Protein AF-A0A6C0KSW3-F1 (afdb_monomer_lite)

Organism: NCBI:txid1070528

Secondary structure (DSSP, 8-state):
-HHHHHHHHHHHHHHHHHHHHHHHHHTT-SSEEEEEEEEE-TTS-EEEEEEEESS-SHHHHHHHHHH-SS-EEEEEEE-TTHHHHHHHHHH-HHHHTTB---STT-TT-S-EEEESSS--HHHHHHHHHHHGGGGSPPHHHHHHHHHHHHHHHHHHHHHHH----TTHHHHHHHHHHHHHHHHHHHHHHHHHHHHHHHHHHHHHHHHSPP-B-TTSPBPTT---EEEEE-TTT--EEEEES-HHHHHHH-TT--HHHHHHHHHHT--BTTBEEEEE-TTS-TTS----PPPPPPPP---S-EEEE-TTSS-EEEEESSHHHHHHHTT-SSTTTTHHHHHHT--BTTBEEEEGGGS-HHHHHHHHHHH-S---EEEEEEEE-TTS-EEEEESSHHHHHHHHT--HHHHHHHHHHT--BTTBEEEEEEEE-BS--

Structure (mmCIF, N/CA/C/O backbone):
data_AF-A0A6C0KSW3-F1
#
_entry.id   AF-A0A6C0KSW3-F1
#
loop_
_atom_site.group_PDB
_atom_site.id
_atom_site.type_symbol
_atom_site.label_atom_id
_atom_site.label_alt_id
_atom_site.label_comp_id
_atom_site.label_asym_id
_atom_site.label_entity_id
_atom_site.label_seq_id
_atom_site.pdbx_PDB_ins_code
_atom_site.Cartn_x
_atom_site.Cartn_y
_atom_site.Cartn_z
_atom_site.occupancy
_atom_site.B_iso_or_equiv
_atom_site.auth_seq_id
_atom_site.auth_comp_id
_atom_site.auth_asym_id
_atom_site.auth_atom_id
_atom_site.pdbx_PDB_model_num
ATOM 1 N N . GLN A 1 1 ? 34.742 26.439 -57.287 1.00 53.09 1 GLN A N 1
ATOM 2 C CA . GLN A 1 1 ? 34.745 25.377 -58.324 1.00 53.09 1 GLN A CA 1
ATOM 3 C C . GLN A 1 1 ? 35.988 24.485 -58.239 1.00 53.09 1 GLN A C 1
ATOM 5 O O . GLN A 1 1 ? 35.821 23.334 -57.876 1.00 53.09 1 GLN A O 1
ATOM 10 N N . LEU A 1 2 ? 37.217 24.965 -58.497 1.00 57.56 2 LEU A N 1
ATOM 11 C CA . LEU A 1 2 ? 38.448 24.149 -58.349 1.00 57.56 2 LEU A CA 1
ATOM 12 C C . LEU A 1 2 ? 38.753 23.744 -56.888 1.00 57.56 2 LEU A C 1
ATOM 14 O O . LEU A 1 2 ? 39.191 22.623 -56.642 1.00 57.56 2 LEU A O 1
ATOM 18 N N . GLU A 1 3 ? 38.474 24.631 -55.929 1.00 61.38 3 GLU A N 1
ATOM 19 C CA . GLU A 1 3 ? 38.586 24.368 -54.482 1.00 61.38 3 GLU A CA 1
ATOM 20 C C . GLU A 1 3 ? 37.579 23.299 -54.014 1.00 61.38 3 GLU A C 1
ATOM 22 O O . GLU A 1 3 ? 37.943 22.349 -53.330 1.00 61.38 3 GLU A O 1
ATOM 27 N N . ASP A 1 4 ? 36.320 23.405 -54.455 1.00 63.62 4 ASP A N 1
ATOM 28 C CA . ASP A 1 4 ? 35.240 22.478 -54.083 1.00 63.62 4 ASP A CA 1
ATOM 29 C C . ASP A 1 4 ? 35.463 21.069 -54.643 1.00 63.62 4 ASP A C 1
ATOM 31 O O . ASP A 1 4 ? 35.127 20.078 -53.998 1.00 63.62 4 ASP A O 1
ATOM 35 N N . VAL A 1 5 ? 36.052 20.973 -55.840 1.00 69.94 5 VAL A N 1
ATOM 36 C CA . VAL A 1 5 ? 36.434 19.693 -56.453 1.00 69.94 5 VAL A CA 1
ATOM 37 C C . VAL A 1 5 ? 37.593 19.058 -55.681 1.00 69.94 5 VAL A C 1
ATOM 39 O O . VAL A 1 5 ? 37.509 17.882 -55.335 1.00 69.94 5 VAL A O 1
ATOM 42 N N . LYS A 1 6 ? 38.624 19.833 -55.314 1.00 69.06 6 LYS A N 1
ATOM 43 C CA . LYS A 1 6 ? 39.736 19.340 -54.481 1.00 69.06 6 LYS A CA 1
ATOM 44 C C . LYS A 1 6 ? 39.281 18.888 -53.091 1.00 69.06 6 LYS A C 1
ATOM 46 O O . LYS A 1 6 ? 39.762 17.868 -52.603 1.00 69.06 6 LYS A O 1
ATOM 51 N N . ASN A 1 7 ? 38.348 19.611 -52.471 1.00 71.94 7 ASN A N 1
ATOM 52 C CA . ASN A 1 7 ? 37.804 19.252 -51.161 1.00 71.94 7 ASN A CA 1
ATOM 53 C C . ASN A 1 7 ? 37.002 17.942 -51.222 1.00 71.94 7 ASN A C 1
ATOM 55 O O . ASN A 1 7 ? 37.226 17.061 -50.393 1.00 71.94 7 ASN A O 1
ATOM 59 N N . LYS A 1 8 ? 36.163 17.756 -52.251 1.00 74.44 8 LYS A N 1
ATOM 60 C CA . LYS A 1 8 ? 35.438 16.492 -52.474 1.00 74.44 8 LYS A CA 1
ATOM 61 C C . LYS A 1 8 ? 36.376 15.310 -52.734 1.00 74.44 8 LYS A C 1
ATOM 63 O O . LYS A 1 8 ? 36.203 14.249 -52.141 1.00 74.44 8 LYS A O 1
ATOM 68 N N . GLU A 1 9 ? 37.405 15.491 -53.562 1.00 75.94 9 GLU A N 1
ATOM 69 C CA . GLU A 1 9 ? 38.405 14.445 -53.819 1.00 75.94 9 GLU A CA 1
ATOM 70 C C . GLU A 1 9 ? 39.190 14.053 -52.556 1.00 75.94 9 GLU A C 1
ATOM 72 O O . GLU A 1 9 ? 39.560 12.887 -52.379 1.00 75.94 9 GLU A O 1
ATOM 77 N N . MET A 1 10 ? 39.466 15.014 -51.671 1.00 79.88 10 MET A N 1
ATOM 78 C CA . MET A 1 10 ? 40.147 14.757 -50.403 1.00 79.88 10 MET A CA 1
ATOM 79 C C . MET A 1 10 ? 39.252 13.986 -49.423 1.00 79.88 10 MET A C 1
ATOM 81 O O . MET A 1 10 ? 39.715 13.021 -48.809 1.00 79.88 10 MET A O 1
ATOM 85 N N . GLU A 1 11 ? 37.974 14.355 -49.311 1.00 77.62 11 GLU A N 1
ATOM 86 C CA . GLU A 1 11 ? 36.990 13.649 -48.479 1.00 77.62 11 GLU A CA 1
ATOM 87 C C . GLU A 1 11 ? 36.783 12.199 -48.934 1.00 77.62 11 GLU A C 1
ATOM 89 O O . GLU A 1 11 ? 36.824 11.281 -48.112 1.00 77.62 11 GLU A O 1
ATOM 94 N N . GLU A 1 12 ? 36.656 11.955 -50.240 1.00 79.75 12 GLU A N 1
ATOM 95 C CA . GLU A 1 12 ? 36.532 10.596 -50.777 1.00 79.75 12 GLU A CA 1
ATOM 96 C C . GLU A 1 12 ? 37.762 9.728 -50.471 1.00 79.75 12 GLU A C 1
ATOM 98 O O . GLU A 1 12 ? 37.632 8.538 -50.158 1.00 79.75 12 GLU A O 1
ATOM 103 N N . LYS A 1 13 ? 38.968 10.310 -50.526 1.00 82.00 13 LYS A N 1
ATOM 104 C CA . LYS A 1 13 ? 40.208 9.609 -50.153 1.00 82.00 13 LYS A CA 1
ATOM 105 C C . LYS A 1 13 ? 40.226 9.240 -48.671 1.00 82.00 13 LYS A C 1
ATOM 107 O O . LYS A 1 13 ? 40.587 8.110 -48.343 1.00 82.00 13 LYS A O 1
ATOM 112 N N . LEU A 1 14 ? 39.814 10.152 -47.792 1.00 84.00 14 LEU A N 1
ATOM 113 C CA . LEU A 1 14 ? 39.717 9.919 -46.346 1.00 84.00 14 LEU A CA 1
ATOM 114 C C . LEU A 1 14 ? 38.721 8.803 -46.008 1.00 84.00 14 LEU A C 1
ATOM 116 O O . LEU A 1 14 ? 39.029 7.919 -45.206 1.00 84.00 14 LEU A O 1
ATOM 120 N N . ILE A 1 15 ? 37.559 8.794 -46.663 1.00 85.50 15 ILE A N 1
ATOM 121 C CA . ILE A 1 15 ? 36.528 7.764 -46.478 1.00 85.50 15 ILE A CA 1
ATOM 122 C C . ILE A 1 15 ? 37.061 6.381 -46.877 1.00 85.50 15 ILE A C 1
ATOM 124 O O . ILE A 1 15 ? 36.959 5.430 -46.099 1.00 85.50 15 ILE A O 1
ATOM 128 N N . LYS A 1 16 ? 37.704 6.273 -48.048 1.00 84.25 16 LYS A N 1
ATOM 129 C CA . LYS A 1 16 ? 38.298 5.011 -48.526 1.00 84.25 16 LYS A CA 1
ATOM 130 C C . LYS A 1 16 ? 39.439 4.522 -47.634 1.00 84.25 16 LYS A C 1
ATOM 132 O O . LYS A 1 16 ? 39.581 3.320 -47.413 1.00 84.25 16 LYS A O 1
ATOM 137 N N . GLN A 1 17 ? 40.257 5.432 -47.104 1.00 87.38 17 GLN A N 1
ATOM 138 C CA . GLN A 1 17 ? 41.312 5.074 -46.152 1.00 87.38 17 GLN A CA 1
ATOM 139 C C . GLN A 1 17 ? 40.732 4.521 -44.848 1.00 87.38 17 GLN A C 1
ATOM 141 O O . GLN A 1 17 ? 41.196 3.487 -44.370 1.00 87.38 17 GLN A O 1
ATOM 146 N N . ARG A 1 18 ? 39.693 5.162 -44.303 1.00 89.06 18 ARG A N 1
ATOM 147 C CA . ARG A 1 18 ? 39.017 4.705 -43.083 1.00 89.06 18 ARG A CA 1
ATOM 148 C C . ARG A 1 18 ? 38.391 3.322 -43.254 1.00 89.06 18 ARG A C 1
ATOM 150 O O . ARG A 1 18 ? 38.572 2.469 -42.391 1.00 89.06 18 ARG A O 1
ATOM 157 N N . GLU A 1 19 ? 37.714 3.076 -44.372 1.00 91.19 19 GLU A N 1
ATOM 158 C CA . GLU A 1 19 ? 37.168 1.752 -44.687 1.00 91.19 19 GLU A CA 1
ATOM 159 C C . GLU A 1 19 ? 38.268 0.681 -44.745 1.00 91.19 19 GLU A C 1
ATOM 161 O O . GLU A 1 19 ? 38.119 -0.392 -44.160 1.00 91.19 19 GLU A O 1
ATOM 166 N N . LYS A 1 20 ? 39.404 0.977 -45.391 1.00 91.25 20 LYS A N 1
ATOM 167 C CA . LYS A 1 20 ? 40.536 0.043 -45.472 1.00 91.25 20 LYS A CA 1
ATOM 168 C C . LYS A 1 20 ? 41.085 -0.318 -44.089 1.00 91.25 20 LYS A C 1
ATOM 170 O O . LYS A 1 20 ? 41.403 -1.483 -43.854 1.00 91.25 20 LYS A O 1
ATOM 175 N N . ILE A 1 21 ? 41.169 0.659 -43.184 1.00 92.19 21 ILE A N 1
ATOM 176 C CA . ILE A 1 21 ? 41.587 0.434 -41.794 1.00 92.19 21 ILE A CA 1
ATOM 177 C C . ILE A 1 21 ? 40.594 -0.500 -41.098 1.00 92.19 21 ILE A C 1
ATOM 179 O O . ILE A 1 21 ? 41.010 -1.537 -40.587 1.00 92.19 21 ILE A O 1
ATOM 183 N N . LEU A 1 22 ? 39.291 -0.209 -41.171 1.00 93.62 22 LEU A N 1
ATOM 184 C CA . LEU A 1 22 ? 38.250 -1.037 -40.551 1.00 93.62 22 LEU A CA 1
ATOM 185 C C . LEU A 1 22 ? 38.255 -2.477 -41.081 1.00 93.62 22 LEU A C 1
ATOM 187 O O . LEU A 1 22 ? 38.151 -3.426 -40.308 1.00 93.62 22 LEU A O 1
ATOM 191 N N . LEU A 1 23 ? 38.415 -2.659 -42.392 1.00 93.31 23 LEU A N 1
ATOM 192 C CA . LEU A 1 23 ? 38.517 -3.990 -42.986 1.00 93.31 23 LEU A CA 1
ATOM 193 C C . LEU A 1 23 ? 39.765 -4.734 -42.511 1.00 93.31 23 LEU A C 1
ATOM 195 O O . LEU A 1 23 ? 39.685 -5.939 -42.312 1.00 93.31 23 LEU A O 1
ATOM 199 N N . SER A 1 24 ? 40.893 -4.046 -42.315 1.00 92.06 24 SER A N 1
ATOM 200 C CA . SER A 1 24 ? 42.126 -4.675 -41.828 1.00 92.06 24 SER A CA 1
ATOM 201 C C . SER A 1 24 ? 42.063 -5.041 -40.344 1.00 92.06 24 SER A C 1
ATOM 203 O O . SER A 1 24 ? 42.467 -6.137 -39.969 1.00 92.06 24 SER A O 1
ATOM 205 N N . GLU A 1 25 ? 41.511 -4.157 -39.514 1.00 94.31 25 GLU A N 1
ATOM 206 C CA . GLU A 1 25 ? 41.452 -4.309 -38.059 1.00 94.31 25 GLU A CA 1
ATOM 207 C C . GLU A 1 25 ? 40.395 -5.341 -37.650 1.00 94.31 25 GLU A C 1
ATOM 209 O O . GLU A 1 25 ? 40.631 -6.171 -36.775 1.00 94.31 25 GLU A O 1
ATOM 214 N N . TYR A 1 26 ? 39.244 -5.346 -38.332 1.00 95.56 26 TYR A N 1
ATOM 215 C CA . TYR A 1 26 ? 38.092 -6.165 -37.955 1.00 95.56 26 TYR A CA 1
ATOM 216 C C . TYR A 1 26 ? 37.858 -7.383 -38.861 1.00 95.56 26 TYR A C 1
ATOM 218 O O . TYR A 1 26 ? 36.849 -8.075 -38.690 1.00 95.56 26 TYR A O 1
ATOM 226 N N . ALA A 1 27 ? 38.760 -7.683 -39.812 1.00 92.31 27 ALA A N 1
ATOM 227 C CA . ALA A 1 27 ? 38.614 -8.792 -40.771 1.00 92.31 27 ALA A CA 1
ATOM 228 C C . ALA A 1 27 ? 38.222 -10.112 -40.096 1.00 92.31 27 ALA A C 1
ATOM 230 O O . ALA A 1 27 ? 37.289 -10.777 -40.547 1.00 92.31 27 ALA A O 1
ATOM 231 N N . GLN A 1 28 ? 38.935 -10.450 -39.017 1.00 93.38 28 GLN A N 1
ATOM 232 C CA . GLN A 1 28 ? 38.800 -11.689 -38.247 1.00 93.38 28 GLN A CA 1
ATOM 233 C C . GLN A 1 28 ? 38.693 -11.419 -36.737 1.00 93.38 28 GLN A C 1
ATOM 235 O O . GLN A 1 28 ? 39.057 -12.261 -35.923 1.00 93.38 28 GLN A O 1
ATOM 240 N N . ALA A 1 29 ? 38.181 -10.249 -36.342 1.00 89.88 29 ALA A N 1
ATOM 241 C CA . ALA A 1 29 ? 38.100 -9.830 -34.936 1.00 89.88 29 ALA A CA 1
ATOM 242 C C . ALA A 1 29 ? 37.063 -10.604 -34.089 1.00 89.88 29 ALA A C 1
ATOM 244 O O . ALA A 1 29 ? 36.780 -10.222 -32.958 1.00 89.88 29 ALA A O 1
ATOM 245 N N . GLY A 1 30 ? 36.484 -11.684 -34.621 1.00 92.12 30 GLY A N 1
ATOM 246 C CA . GLY A 1 30 ? 35.475 -12.479 -33.929 1.00 92.12 30 GLY A CA 1
ATOM 247 C C . GLY A 1 30 ? 34.106 -11.799 -33.898 1.00 92.12 30 GLY A C 1
ATOM 248 O O . GLY A 1 30 ? 33.591 -11.377 -34.937 1.00 92.12 30 GLY A O 1
ATOM 249 N N . SER A 1 31 ? 33.491 -11.759 -32.717 1.00 95.50 31 SER A N 1
ATOM 250 C CA . SER A 1 31 ? 32.116 -11.295 -32.534 1.00 95.50 31 SER A CA 1
ATOM 251 C C . SER A 1 31 ? 32.027 -9.765 -32.576 1.00 95.50 31 SER A C 1
ATOM 253 O O . SER A 1 31 ? 32.699 -9.064 -31.818 1.00 95.50 31 SER A O 1
ATOM 255 N N . LEU A 1 32 ? 31.235 -9.233 -33.509 1.00 97.50 32 LEU A N 1
ATOM 256 C CA . LEU A 1 32 ? 31.071 -7.797 -33.719 1.00 97.50 32 LEU A CA 1
ATOM 257 C C . LEU A 1 32 ? 29.712 -7.436 -34.324 1.00 97.50 32 LEU A C 1
ATOM 259 O O . LEU A 1 32 ? 29.062 -8.249 -34.984 1.00 97.50 32 LEU A O 1
ATOM 263 N N . VAL A 1 33 ? 29.333 -6.172 -34.158 1.00 97.69 33 VAL A N 1
ATOM 264 C CA . VAL A 1 33 ? 28.281 -5.493 -34.924 1.00 97.69 33 VAL A CA 1
ATOM 265 C C . VAL A 1 33 ? 28.925 -4.469 -35.854 1.00 97.69 33 VAL A C 1
ATOM 267 O O . VAL A 1 33 ? 29.906 -3.818 -35.498 1.00 97.69 33 VAL A O 1
ATOM 270 N N . TYR A 1 34 ? 28.390 -4.318 -37.060 1.00 97.38 34 TYR A N 1
ATOM 271 C CA . TYR A 1 34 ? 28.880 -3.399 -38.079 1.00 97.38 34 TYR A CA 1
ATOM 272 C C . TYR A 1 34 ? 27.758 -2.539 -38.652 1.00 97.38 34 TYR A C 1
ATOM 274 O O . TYR A 1 34 ? 26.585 -2.916 -38.643 1.00 97.38 34 TYR A O 1
ATOM 282 N N . ILE A 1 35 ? 28.148 -1.387 -39.192 1.00 97.50 35 ILE A N 1
ATOM 283 C CA . ILE A 1 35 ? 27.272 -0.492 -39.941 1.00 97.50 35 ILE A CA 1
ATOM 284 C C . ILE A 1 35 ? 27.868 -0.298 -41.329 1.00 97.50 35 ILE A C 1
ATOM 286 O O . ILE A 1 35 ? 29.000 0.178 -41.461 1.00 97.50 35 ILE A O 1
ATOM 290 N N . ILE A 1 36 ? 27.094 -0.622 -42.359 1.00 95.94 36 ILE A N 1
ATOM 291 C CA . ILE A 1 36 ? 27.431 -0.310 -43.749 1.00 95.94 36 ILE A CA 1
ATOM 292 C C . ILE A 1 36 ? 26.431 0.698 -44.303 1.00 95.94 36 ILE A C 1
ATOM 294 O O . ILE A 1 36 ? 25.247 0.652 -43.989 1.00 95.94 36 ILE A O 1
ATOM 298 N N . LYS A 1 37 ? 26.897 1.605 -45.145 1.00 95.44 37 LYS A N 1
ATOM 299 C CA . LYS A 1 37 ? 26.057 2.480 -45.953 1.00 95.44 37 LYS A CA 1
ATOM 300 C C . LYS A 1 37 ? 25.759 1.786 -47.273 1.00 95.44 37 LYS A C 1
ATOM 302 O O . LYS A 1 37 ? 26.689 1.293 -47.909 1.00 95.44 37 LYS A O 1
ATOM 307 N N . VAL A 1 38 ? 24.483 1.757 -47.653 1.00 94.69 38 VAL A N 1
ATOM 308 C CA . VAL A 1 38 ? 24.002 0.982 -48.809 1.00 94.69 38 VAL A CA 1
ATOM 309 C C . VAL A 1 38 ? 23.346 1.820 -49.907 1.00 94.69 38 VAL A C 1
ATOM 311 O O . VAL A 1 38 ? 23.093 1.314 -50.996 1.00 94.69 38 VAL A O 1
ATOM 314 N N . LYS A 1 39 ? 23.026 3.093 -49.631 1.00 93.94 39 LYS A N 1
ATOM 315 C CA . LYS A 1 39 ? 22.446 4.021 -50.615 1.00 93.94 39 LYS A CA 1
ATOM 316 C C . LYS A 1 39 ? 22.529 5.468 -50.150 1.00 93.9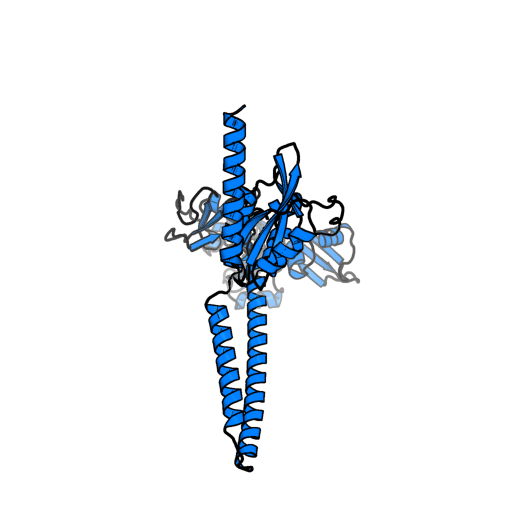4 39 LYS A C 1
ATOM 318 O O . LYS A 1 39 ? 22.225 5.739 -48.992 1.00 93.94 39 LYS A O 1
ATOM 323 N N . THR A 1 40 ? 22.819 6.393 -51.058 1.00 93.50 40 THR A N 1
ATOM 324 C CA . THR A 1 40 ? 22.785 7.849 -50.836 1.00 93.50 40 THR A CA 1
ATOM 325 C C . THR A 1 40 ? 21.703 8.508 -51.676 1.00 93.50 40 THR A C 1
ATOM 327 O O . THR A 1 40 ? 21.544 8.186 -52.853 1.00 93.50 40 THR A O 1
ATOM 330 N N . PHE A 1 41 ? 20.984 9.462 -51.095 1.00 91.94 41 PHE A N 1
ATOM 331 C CA . PHE A 1 41 ? 19.979 10.263 -51.782 1.00 91.94 41 PHE A CA 1
ATOM 332 C C . PHE A 1 41 ? 20.504 11.671 -52.116 1.00 91.94 41 PHE A C 1
ATOM 334 O O . PHE A 1 41 ? 21.381 12.190 -51.421 1.00 91.94 41 PHE A O 1
ATOM 341 N N . PRO A 1 42 ? 19.955 12.343 -53.149 1.00 89.25 42 PRO A N 1
ATOM 342 C CA . PRO A 1 42 ? 20.401 13.681 -53.557 1.00 89.25 42 PRO A CA 1
ATOM 343 C C . PRO A 1 42 ? 20.252 14.768 -52.482 1.00 89.25 42 PRO A C 1
ATOM 345 O O . PRO A 1 42 ? 20.959 15.770 -52.520 1.00 89.25 42 PRO A O 1
ATOM 348 N N . ASN A 1 43 ? 19.340 14.579 -51.524 1.00 88.12 43 ASN A N 1
ATOM 349 C CA . ASN A 1 43 ? 19.114 15.483 -50.392 1.00 88.12 43 ASN A CA 1
ATOM 350 C C . ASN A 1 43 ? 20.135 15.303 -49.248 1.00 88.12 43 ASN A C 1
ATOM 352 O O . ASN A 1 43 ? 20.024 15.983 -48.232 1.00 88.12 43 ASN A O 1
ATOM 356 N N . GLY A 1 44 ? 21.108 14.395 -49.393 1.00 86.69 44 GLY A N 1
ATOM 357 C CA . GLY A 1 44 ? 22.117 14.092 -48.375 1.00 86.69 44 GLY A CA 1
ATOM 358 C C . GLY A 1 44 ? 21.690 13.041 -47.346 1.00 86.69 44 GLY A C 1
ATOM 359 O O . GLY A 1 44 ? 22.517 12.625 -46.535 1.00 86.69 44 GLY A O 1
ATOM 360 N N . GLU A 1 45 ? 20.440 12.571 -47.386 1.00 93.88 45 GLU A N 1
ATOM 361 C CA . GLU A 1 45 ? 20.001 11.410 -46.608 1.00 93.88 45 GLU A CA 1
ATOM 362 C C . GLU A 1 45 ? 20.623 10.128 -47.176 1.00 93.88 45 GLU A C 1
ATOM 364 O O . GLU A 1 45 ? 20.959 10.041 -48.360 1.00 93.88 45 GLU A O 1
ATOM 369 N N . TYR A 1 46 ? 20.779 9.101 -46.348 1.00 95.38 46 TYR A N 1
ATOM 370 C CA . TYR A 1 46 ? 21.322 7.820 -46.796 1.00 95.38 46 TYR A CA 1
ATOM 371 C C . TYR A 1 46 ? 20.789 6.655 -45.974 1.00 95.38 46 TYR A C 1
ATOM 373 O O . TYR A 1 46 ? 20.329 6.826 -44.849 1.00 95.38 46 TYR A O 1
ATOM 381 N N . ILE A 1 47 ? 20.850 5.454 -46.541 1.00 95.06 47 ILE A N 1
ATOM 382 C CA . ILE A 1 47 ? 20.423 4.219 -45.884 1.00 95.06 47 ILE A CA 1
ATOM 383 C C . ILE A 1 47 ? 21.653 3.500 -45.351 1.00 95.06 47 ILE A C 1
ATOM 385 O O . ILE A 1 47 ? 22.648 3.329 -46.064 1.00 95.06 47 ILE A O 1
ATOM 389 N N . VAL A 1 48 ? 21.559 3.041 -44.108 1.00 96.38 48 VAL A N 1
ATOM 390 C CA . VAL A 1 48 ? 22.533 2.142 -43.498 1.00 96.38 48 VAL A CA 1
ATOM 391 C C . VAL A 1 48 ? 21.917 0.781 -43.211 1.00 96.38 48 VAL A C 1
ATOM 393 O O . VAL A 1 48 ? 20.744 0.687 -42.858 1.00 96.38 48 VAL A O 1
ATOM 396 N N . LYS A 1 49 ? 22.730 -0.266 -43.323 1.00 95.81 49 LYS A N 1
ATOM 397 C CA . LYS A 1 49 ? 22.453 -1.592 -42.785 1.00 95.81 49 LYS A CA 1
ATOM 398 C C . LYS A 1 49 ? 23.237 -1.790 -41.492 1.00 95.81 49 LYS A C 1
ATOM 400 O O . LYS A 1 49 ? 24.451 -1.578 -41.472 1.00 95.81 49 LYS A O 1
ATOM 405 N N . ILE A 1 50 ? 22.549 -2.241 -40.449 1.00 97.38 50 ILE A N 1
ATOM 406 C CA . ILE A 1 50 ? 23.162 -2.720 -39.206 1.00 97.38 50 ILE A CA 1
ATOM 407 C C . ILE A 1 50 ? 23.195 -4.242 -39.272 1.00 97.38 50 ILE A C 1
ATOM 409 O O . ILE A 1 50 ? 22.171 -4.856 -39.541 1.00 97.38 50 ILE A O 1
ATOM 413 N N . GLY A 1 51 ? 24.356 -4.853 -39.055 1.00 95.44 51 GLY A N 1
ATOM 414 C CA . GLY A 1 51 ? 24.476 -6.307 -39.081 1.00 95.44 51 GLY A CA 1
ATOM 415 C C . GLY A 1 51 ? 25.461 -6.842 -38.051 1.00 95.44 51 GLY A C 1
ATOM 416 O O . GLY A 1 51 ? 26.305 -6.102 -37.552 1.00 95.44 51 GLY A O 1
ATOM 417 N N . HIS A 1 52 ? 25.393 -8.138 -37.766 1.00 96.50 52 HIS A N 1
ATOM 418 C CA . HIS A 1 52 ? 26.335 -8.831 -36.885 1.00 96.50 52 HIS A CA 1
ATOM 419 C C . HIS A 1 52 ? 27.183 -9.896 -37.603 1.00 96.50 52 HIS A C 1
ATOM 421 O O . HIS A 1 52 ? 26.859 -10.402 -38.689 1.00 96.50 52 HIS A O 1
ATOM 427 N N . SER A 1 53 ? 28.309 -10.244 -36.981 1.00 96.31 53 SER A N 1
ATOM 428 C CA . SER A 1 53 ? 29.170 -11.359 -37.374 1.00 96.31 53 SER A CA 1
ATOM 429 C C . SER A 1 53 ? 29.832 -11.969 -36.149 1.00 96.31 53 SER A C 1
ATOM 431 O O . SER A 1 53 ? 30.261 -11.245 -35.263 1.00 96.31 53 SER A O 1
ATOM 433 N N . THR A 1 54 ? 29.983 -13.292 -36.134 1.00 95.50 54 THR A N 1
ATOM 434 C CA . THR A 1 54 ? 30.744 -14.022 -35.105 1.00 95.50 54 THR A CA 1
ATOM 435 C C . THR A 1 54 ? 32.194 -14.299 -35.512 1.00 95.50 54 THR A C 1
ATOM 437 O O . THR A 1 54 ? 32.966 -14.830 -34.719 1.00 95.50 54 THR A O 1
ATOM 440 N N . LYS A 1 55 ? 32.579 -13.967 -36.754 1.00 94.44 55 LYS A N 1
ATOM 441 C CA . LYS A 1 55 ? 33.883 -14.317 -37.351 1.00 94.44 55 LYS A CA 1
ATOM 442 C C . LYS A 1 55 ? 34.692 -13.110 -37.840 1.00 94.44 55 LYS A C 1
ATOM 444 O O . LYS A 1 55 ? 35.749 -13.302 -38.428 1.00 94.44 55 LYS A O 1
ATOM 449 N N . GLY A 1 56 ? 34.207 -11.887 -37.638 1.00 94.62 56 GLY A N 1
ATOM 450 C CA . GLY A 1 56 ? 34.757 -10.665 -38.231 1.00 94.62 56 GLY A CA 1
ATOM 451 C C . GLY A 1 56 ? 34.019 -10.200 -39.495 1.00 94.62 56 GLY A C 1
ATOM 452 O O . GLY A 1 56 ? 33.090 -10.857 -39.977 1.00 94.62 56 GLY A O 1
ATOM 453 N N . ILE A 1 57 ? 34.394 -9.030 -40.021 1.00 96.31 57 ILE A N 1
ATOM 454 C CA . ILE A 1 57 ? 33.635 -8.325 -41.073 1.00 96.31 57 ILE A CA 1
ATOM 455 C C . ILE A 1 57 ? 33.925 -8.820 -42.499 1.00 96.31 57 ILE A C 1
ATOM 457 O O . ILE A 1 57 ? 33.125 -8.574 -43.398 1.00 96.31 57 ILE A O 1
ATOM 461 N N . HIS A 1 58 ? 35.035 -9.530 -42.728 1.00 94.19 58 HIS A N 1
ATOM 462 C CA . HIS A 1 58 ? 35.571 -9.762 -44.077 1.00 94.19 58 HIS A CA 1
ATOM 463 C C . HIS A 1 58 ? 34.568 -10.420 -45.042 1.00 94.19 58 HIS A C 1
ATOM 465 O O . HIS A 1 58 ? 34.224 -9.843 -46.073 1.00 94.19 58 HIS A O 1
ATOM 471 N N . ASN A 1 59 ? 34.040 -11.593 -44.680 1.00 93.50 59 ASN A N 1
ATOM 472 C CA . ASN A 1 59 ? 33.107 -12.332 -45.540 1.00 93.50 59 ASN A CA 1
ATOM 473 C C . ASN A 1 59 ? 31.770 -11.598 -45.705 1.00 93.50 59 ASN A C 1
ATOM 475 O O . ASN A 1 59 ? 31.206 -11.588 -46.795 1.00 93.50 59 ASN A O 1
ATOM 479 N N . ARG A 1 60 ? 31.287 -10.946 -44.637 1.00 94.75 60 ARG A N 1
ATOM 480 C CA . ARG A 1 60 ? 30.045 -10.159 -44.663 1.00 94.75 60 ARG A CA 1
ATOM 481 C C . ARG A 1 60 ? 30.158 -8.966 -45.600 1.00 94.75 60 ARG A C 1
ATOM 483 O O . ARG A 1 60 ? 29.236 -8.687 -46.350 1.00 94.75 60 ARG A O 1
ATOM 490 N N . TYR A 1 61 ? 31.287 -8.267 -45.581 1.00 94.94 61 TYR A N 1
ATOM 491 C CA . TYR A 1 61 ? 31.496 -7.126 -46.462 1.00 94.94 61 TYR A CA 1
ATOM 492 C C . TYR A 1 61 ? 31.566 -7.540 -47.939 1.00 94.94 61 TYR A C 1
ATOM 494 O O . TYR A 1 61 ? 30.984 -6.865 -48.782 1.00 94.94 61 TYR A O 1
ATOM 502 N N . ILE A 1 62 ? 32.211 -8.672 -48.255 1.00 93.44 62 ILE A N 1
ATOM 503 C CA . ILE A 1 62 ? 32.218 -9.233 -49.619 1.00 93.44 62 ILE A CA 1
ATOM 504 C C . ILE A 1 62 ? 30.791 -9.565 -50.078 1.00 93.44 62 ILE A C 1
ATOM 506 O O . ILE A 1 62 ? 30.415 -9.206 -51.191 1.00 93.44 62 ILE A O 1
ATOM 510 N N . GLU A 1 63 ? 29.998 -10.202 -49.211 1.00 93.56 63 GLU A N 1
ATOM 511 C CA . GLU A 1 63 ? 28.584 -10.510 -49.459 1.00 93.56 63 GLU A CA 1
ATOM 512 C C . GLU A 1 63 ? 27.782 -9.231 -49.762 1.00 93.56 63 GLU A C 1
ATOM 514 O O . GLU A 1 63 ? 27.118 -9.140 -50.792 1.00 93.56 63 GLU A O 1
ATOM 519 N N . HIS A 1 64 ? 27.899 -8.201 -48.918 1.00 93.69 64 HIS A N 1
ATOM 520 C CA . HIS A 1 64 ? 27.171 -6.941 -49.105 1.00 93.69 64 HIS A CA 1
ATOM 521 C C . HIS A 1 64 ? 27.590 -6.191 -50.368 1.00 93.69 64 HIS A C 1
ATOM 523 O O . HIS A 1 64 ? 26.732 -5.662 -51.067 1.00 93.69 64 HIS A O 1
ATOM 529 N N . LYS A 1 65 ? 28.879 -6.202 -50.718 1.00 92.56 65 LYS A N 1
ATOM 530 C CA . LYS A 1 65 ? 29.380 -5.574 -51.948 1.00 92.56 65 LYS A CA 1
ATOM 531 C C . LYS A 1 65 ? 28.815 -6.214 -53.223 1.00 92.56 65 LYS A C 1
ATOM 533 O O . LYS A 1 65 ? 28.764 -5.553 -54.252 1.00 92.56 65 LYS A O 1
ATOM 538 N N . GLY A 1 66 ? 28.407 -7.484 -53.164 1.00 90.06 66 GLY A N 1
ATOM 539 C CA . GLY A 1 66 ? 27.699 -8.153 -54.258 1.00 90.06 66 GLY A CA 1
ATOM 540 C C . GLY A 1 66 ? 26.193 -7.865 -54.301 1.00 90.06 66 GLY A C 1
ATOM 541 O O . GLY A 1 66 ? 25.584 -8.024 -55.354 1.00 90.06 66 GLY A O 1
ATOM 542 N N . ASN A 1 67 ? 25.601 -7.439 -53.180 1.00 89.75 67 ASN A N 1
ATOM 543 C CA . ASN A 1 67 ? 24.149 -7.315 -53.002 1.00 89.75 67 ASN A CA 1
ATOM 544 C C . ASN A 1 67 ? 23.616 -5.871 -53.076 1.00 89.75 67 ASN A C 1
ATOM 546 O O . ASN A 1 67 ? 22.403 -5.682 -53.199 1.00 89.75 67 ASN A O 1
ATOM 550 N N . TYR A 1 68 ? 24.487 -4.864 -52.965 1.00 90.19 68 TYR A N 1
ATOM 551 C CA . TYR A 1 68 ? 24.122 -3.446 -52.997 1.00 90.19 68 TYR A CA 1
ATOM 552 C C . TYR A 1 68 ? 24.958 -2.678 -54.027 1.00 90.19 68 TYR A C 1
ATOM 554 O O . TYR A 1 68 ? 26.172 -2.863 -54.103 1.00 90.19 68 TYR A O 1
ATOM 562 N N . ASP A 1 69 ? 24.313 -1.769 -54.766 1.00 87.38 69 ASP A N 1
ATOM 563 C CA . ASP A 1 69 ? 24.976 -0.897 -55.752 1.00 87.38 69 ASP A CA 1
ATOM 564 C C . ASP A 1 69 ? 25.986 0.064 -55.097 1.00 87.38 69 ASP A C 1
ATOM 566 O O . ASP A 1 69 ? 27.040 0.363 -55.657 1.00 87.38 69 ASP A O 1
ATOM 570 N N . GLU A 1 70 ? 25.675 0.539 -53.887 1.00 91.38 70 GLU A N 1
ATOM 571 C CA . GLU A 1 70 ? 26.589 1.273 -53.014 1.00 91.38 70 GLU A CA 1
ATOM 572 C C . GLU A 1 70 ? 26.875 0.411 -51.779 1.00 91.38 70 GLU A C 1
ATOM 574 O O . GLU A 1 70 ? 25.958 -0.118 -51.160 1.00 91.38 70 GLU A O 1
ATOM 579 N N . CYS A 1 71 ? 28.144 0.268 -51.394 1.00 93.31 71 CYS A N 1
ATOM 580 C CA . CYS A 1 71 ? 28.523 -0.437 -50.171 1.00 93.31 71 CYS A CA 1
ATOM 581 C C . CYS A 1 71 ? 29.775 0.206 -49.574 1.00 93.31 71 CYS A C 1
ATOM 583 O O . CYS A 1 71 ? 30.865 0.083 -50.131 1.00 93.31 71 CYS A O 1
ATOM 585 N N . LEU A 1 72 ? 29.611 0.884 -48.438 1.00 94.19 72 LEU A N 1
ATOM 586 C CA . LEU A 1 72 ? 30.698 1.531 -47.703 1.00 94.19 72 LEU A CA 1
ATOM 587 C C . LEU A 1 72 ? 30.642 1.139 -46.224 1.00 94.19 72 LEU A C 1
ATOM 589 O O . LEU A 1 72 ? 29.634 1.368 -45.557 1.00 94.19 72 LEU A O 1
ATOM 593 N N . LEU A 1 73 ? 31.729 0.588 -45.686 1.00 95.75 73 LEU A N 1
ATOM 594 C CA . LEU A 1 73 ? 31.821 0.240 -44.267 1.00 95.75 73 LEU A CA 1
ATOM 595 C C . LEU A 1 73 ? 32.075 1.490 -43.417 1.00 95.75 73 LEU A C 1
ATOM 597 O O . LEU A 1 73 ? 33.125 2.124 -43.521 1.00 95.75 73 LEU A O 1
ATOM 601 N N . LEU A 1 74 ? 31.119 1.830 -42.549 1.00 94.75 74 LEU A N 1
ATOM 602 C CA . LEU A 1 74 ? 31.197 3.034 -41.721 1.00 94.75 74 LEU A CA 1
ATOM 603 C C . LEU A 1 74 ? 31.891 2.772 -40.380 1.00 94.75 74 LEU A C 1
ATOM 605 O O . LEU A 1 74 ? 32.774 3.537 -39.979 1.00 94.75 74 LEU A O 1
ATOM 609 N N . ASN A 1 75 ? 31.491 1.703 -39.681 1.00 96.06 75 ASN A N 1
ATOM 610 C CA . ASN A 1 75 ? 31.998 1.355 -38.353 1.00 96.06 75 ASN A CA 1
ATOM 611 C C . ASN A 1 75 ? 31.837 -0.144 -38.041 1.00 96.06 75 ASN A C 1
ATOM 613 O O . ASN A 1 75 ? 30.872 -0.774 -38.473 1.00 96.06 75 ASN A O 1
ATOM 617 N N . CYS A 1 76 ? 32.750 -0.664 -37.218 1.00 96.69 76 CYS A N 1
ATOM 618 C CA . CYS A 1 76 ? 32.684 -1.977 -36.576 1.00 96.69 76 CYS A CA 1
ATOM 619 C C . CYS A 1 76 ? 32.802 -1.803 -35.057 1.00 96.69 76 CYS A C 1
ATOM 621 O O . CYS A 1 76 ? 33.519 -0.917 -34.593 1.00 96.69 76 CYS A O 1
ATOM 623 N N . PHE A 1 77 ? 32.117 -2.652 -34.296 1.00 96.94 77 PHE A N 1
ATOM 624 C CA . PHE A 1 77 ? 32.091 -2.624 -32.840 1.00 96.94 77 PHE A CA 1
ATOM 625 C C . PHE A 1 77 ? 32.192 -4.050 -32.296 1.00 96.94 77 PHE A C 1
ATOM 627 O O . PHE A 1 77 ? 31.291 -4.855 -32.524 1.00 96.94 77 PHE A O 1
ATOM 634 N N . ILE A 1 78 ? 33.281 -4.367 -31.592 1.00 95.81 78 ILE A N 1
ATOM 635 C CA . ILE A 1 78 ? 33.469 -5.683 -30.962 1.00 95.81 78 ILE A CA 1
ATOM 636 C C . ILE A 1 78 ? 32.495 -5.825 -29.796 1.00 95.81 78 ILE A C 1
ATOM 638 O O . ILE A 1 78 ? 32.398 -4.934 -28.951 1.00 95.81 78 ILE A O 1
ATOM 642 N N . VAL A 1 79 ? 31.788 -6.949 -29.764 1.00 95.81 79 VAL A N 1
ATOM 643 C CA . VAL A 1 79 ? 30.823 -7.276 -28.718 1.00 95.81 79 VAL A CA 1
ATOM 644 C C . VAL A 1 79 ? 30.674 -8.786 -28.626 1.00 95.81 79 VAL A C 1
ATOM 646 O O . VAL A 1 79 ? 30.549 -9.451 -29.652 1.00 95.81 79 VAL A O 1
ATOM 649 N N . ASP A 1 80 ? 30.657 -9.339 -27.416 1.00 92.88 80 ASP A N 1
ATOM 650 C CA . ASP A 1 80 ? 30.617 -10.794 -27.256 1.00 92.88 80 ASP A CA 1
ATOM 651 C C . ASP A 1 80 ? 29.285 -11.374 -27.762 1.00 92.88 80 ASP A C 1
ATOM 653 O O . ASP A 1 80 ? 29.263 -12.214 -28.668 1.00 92.88 80 ASP A O 1
ATOM 657 N N . LYS A 1 81 ? 28.158 -10.856 -27.257 1.00 94.75 81 LYS A N 1
ATOM 658 C CA . LYS A 1 81 ? 26.788 -11.261 -27.621 1.00 94.75 81 LYS A CA 1
ATOM 659 C C . LYS A 1 81 ? 26.282 -10.466 -28.839 1.00 94.75 81 LYS A C 1
ATOM 661 O O . LYS A 1 81 ? 25.292 -9.741 -28.761 1.00 94.75 81 LYS A O 1
ATOM 666 N N . SER A 1 82 ? 26.986 -10.564 -29.974 1.00 95.75 82 SER A N 1
ATOM 667 C CA . SER A 1 82 ? 26.743 -9.725 -31.168 1.00 95.75 82 SER A CA 1
ATOM 668 C C . SER A 1 82 ? 25.359 -9.880 -31.802 1.00 95.75 82 SER A C 1
ATOM 670 O O . SER A 1 82 ? 24.789 -8.883 -32.240 1.00 95.75 82 SER A O 1
ATOM 672 N N . TYR A 1 83 ? 24.799 -11.093 -31.820 1.00 95.69 83 TYR A N 1
ATOM 673 C CA . TYR A 1 83 ? 23.434 -11.333 -32.303 1.00 95.69 83 TYR A CA 1
ATOM 674 C C . TYR A 1 83 ? 22.394 -10.629 -31.425 1.00 95.69 83 TYR A C 1
ATOM 676 O O . TYR A 1 83 ? 21.578 -9.858 -31.926 1.00 95.69 83 TYR A O 1
ATOM 684 N N . ASP A 1 84 ? 22.467 -10.827 -30.107 1.00 96.31 84 ASP A N 1
ATOM 685 C CA . ASP A 1 84 ? 21.546 -10.193 -29.157 1.00 96.31 84 ASP A CA 1
ATOM 686 C C . ASP A 1 84 ? 21.643 -8.666 -29.235 1.00 96.31 84 ASP A C 1
ATOM 688 O O . ASP A 1 84 ? 20.633 -7.962 -29.176 1.00 96.31 84 ASP A O 1
ATOM 692 N N . PHE A 1 85 ? 22.859 -8.146 -29.424 1.00 97.31 85 PHE A N 1
ATOM 693 C CA . PHE A 1 85 ? 23.078 -6.715 -29.561 1.00 97.31 85 PHE A CA 1
ATOM 694 C C . PHE A 1 85 ? 22.508 -6.148 -30.868 1.00 97.31 85 PHE A C 1
ATOM 696 O O . PHE A 1 85 ? 21.892 -5.084 -30.856 1.00 97.31 85 PHE A O 1
ATOM 703 N N . GLU A 1 86 ? 22.637 -6.858 -31.991 1.00 96.25 86 GLU A N 1
ATOM 704 C CA . GLU A 1 86 ? 21.961 -6.497 -33.244 1.00 96.25 86 GLU A CA 1
ATOM 705 C C . GLU A 1 86 ? 20.439 -6.471 -33.063 1.00 96.25 86 GLU A C 1
ATOM 707 O O . GLU A 1 86 ? 19.793 -5.497 -33.456 1.00 96.25 86 GLU A O 1
ATOM 712 N N . GLN A 1 87 ? 19.863 -7.487 -32.411 1.00 96.50 87 GLN A N 1
ATOM 713 C CA . GLN A 1 87 ? 18.427 -7.518 -32.132 1.00 96.50 87 GLN A CA 1
ATOM 714 C C . GLN A 1 87 ? 17.992 -6.332 -31.265 1.00 96.50 87 GLN A C 1
ATOM 716 O O . GLN A 1 87 ? 16.970 -5.709 -31.558 1.00 96.50 87 GLN A O 1
ATOM 721 N N . PHE A 1 88 ? 18.772 -5.965 -30.249 1.00 97.50 88 PHE A N 1
ATOM 722 C CA . PHE A 1 88 ? 18.526 -4.762 -29.457 1.00 97.50 88 PHE A CA 1
ATOM 723 C C . PHE A 1 88 ? 18.508 -3.495 -30.320 1.00 97.50 88 PHE A C 1
ATOM 725 O O . PHE A 1 88 ? 17.571 -2.703 -30.220 1.00 97.50 88 PHE A O 1
ATOM 732 N N . LEU A 1 89 ? 19.498 -3.313 -31.198 1.00 96.50 89 LEU A N 1
ATOM 733 C CA . LEU A 1 89 ? 19.588 -2.128 -32.054 1.00 96.50 89 LEU A CA 1
ATOM 734 C C . LEU A 1 89 ? 18.414 -2.038 -33.033 1.00 96.50 89 LEU A C 1
ATOM 736 O O . LEU A 1 89 ? 17.837 -0.965 -33.189 1.00 96.50 89 LEU A O 1
ATOM 740 N N . ILE A 1 90 ? 18.017 -3.161 -33.640 1.00 94.25 90 ILE A N 1
ATOM 741 C CA . ILE A 1 90 ? 16.878 -3.220 -34.568 1.00 94.25 90 ILE A CA 1
ATOM 742 C C . ILE A 1 90 ? 15.562 -2.840 -33.870 1.00 94.25 90 ILE A C 1
ATOM 744 O O . ILE A 1 90 ? 14.689 -2.223 -34.487 1.00 94.25 90 ILE A O 1
ATOM 748 N N . HIS A 1 91 ? 15.413 -3.181 -32.587 1.00 94.62 91 HIS A N 1
ATOM 749 C CA . HIS A 1 91 ? 14.194 -2.923 -31.818 1.00 94.62 91 HIS A CA 1
ATOM 750 C C . HIS A 1 91 ? 14.228 -1.633 -30.987 1.00 94.62 91 HIS A C 1
ATOM 752 O O . HIS A 1 91 ? 13.191 -1.248 -30.447 1.00 94.62 91 HIS A O 1
ATOM 758 N N . HIS A 1 92 ? 15.367 -0.942 -30.914 1.00 95.75 92 HIS A N 1
ATOM 759 C CA . HIS A 1 92 ? 15.523 0.290 -30.146 1.00 95.75 92 HIS A CA 1
ATOM 760 C C . HIS A 1 92 ? 14.586 1.391 -30.663 1.00 95.75 92 HIS A C 1
ATOM 762 O O . HIS A 1 92 ? 14.552 1.662 -31.864 1.00 95.75 92 HIS A O 1
ATOM 768 N N . ASP A 1 93 ? 13.875 2.082 -29.768 1.00 93.06 93 ASP A N 1
ATOM 769 C CA . ASP A 1 93 ? 12.793 3.009 -30.138 1.00 93.06 93 ASP A CA 1
ATOM 770 C C . ASP A 1 93 ? 13.237 4.111 -31.112 1.00 93.06 93 ASP A C 1
ATOM 772 O O . ASP A 1 93 ? 12.582 4.346 -32.125 1.00 93.06 93 ASP A O 1
ATOM 776 N N . ASN A 1 94 ? 14.411 4.711 -30.890 1.00 91.81 94 ASN A N 1
ATOM 777 C CA . ASN A 1 94 ? 14.948 5.743 -31.791 1.00 91.81 94 ASN A CA 1
ATOM 778 C C . ASN A 1 94 ? 15.431 5.204 -33.153 1.00 91.81 94 ASN A C 1
ATOM 780 O O . ASN A 1 94 ? 15.544 5.970 -34.109 1.00 91.81 94 ASN A O 1
ATOM 784 N N . ILE A 1 95 ? 15.738 3.907 -33.258 1.00 94.31 95 ILE A N 1
ATOM 785 C CA . ILE A 1 95 ? 16.282 3.294 -34.481 1.00 94.31 95 ILE A CA 1
ATOM 786 C C . ILE A 1 95 ? 15.144 2.693 -35.309 1.00 94.31 95 ILE A C 1
ATOM 788 O O . ILE A 1 95 ? 14.990 3.024 -36.485 1.00 94.31 95 ILE A O 1
ATOM 792 N N . ARG A 1 96 ? 14.286 1.886 -34.676 1.00 93.62 96 ARG A N 1
ATOM 793 C CA . ARG A 1 96 ? 13.197 1.134 -35.312 1.00 93.62 96 ARG A CA 1
ATOM 794 C C . ARG A 1 96 ? 12.227 2.010 -36.107 1.00 93.62 96 ARG A C 1
ATOM 796 O O . ARG A 1 96 ? 11.735 1.579 -37.145 1.00 93.62 96 ARG A O 1
ATOM 803 N N . LEU A 1 97 ? 11.966 3.235 -35.648 1.00 92.12 97 LEU A N 1
ATOM 804 C CA . LEU A 1 97 ? 11.070 4.181 -36.329 1.00 92.12 97 LEU A CA 1
ATOM 805 C C . LEU A 1 97 ? 11.600 4.663 -37.688 1.00 92.12 97 LEU A C 1
ATOM 807 O O . LEU A 1 97 ? 10.826 5.159 -38.500 1.00 92.12 97 LEU A O 1
ATOM 811 N N . ASN A 1 98 ? 12.900 4.509 -37.949 1.00 92.56 98 ASN A N 1
ATOM 812 C CA . ASN A 1 98 ? 13.552 4.937 -39.188 1.00 92.56 98 ASN A CA 1
ATOM 813 C C . ASN A 1 98 ? 13.820 3.760 -40.139 1.00 92.56 98 ASN A C 1
ATOM 815 O O . ASN A 1 98 ? 14.655 3.861 -41.036 1.00 92.56 98 ASN A O 1
ATOM 819 N N . LYS A 1 99 ? 13.146 2.628 -39.926 1.00 93.44 99 LYS A N 1
ATOM 820 C CA . LYS A 1 99 ? 13.308 1.417 -40.727 1.00 93.44 99 LYS A CA 1
ATOM 821 C C . LYS A 1 99 ? 12.857 1.624 -42.177 1.00 93.44 99 LYS A C 1
ATOM 823 O O . LYS A 1 99 ? 11.794 2.186 -42.429 1.00 93.44 99 LYS A O 1
ATOM 828 N N . VAL A 1 100 ? 13.642 1.101 -43.113 1.00 91.00 100 VAL A N 1
ATOM 829 C CA . VAL A 1 100 ? 13.378 1.132 -44.558 1.00 91.00 100 VAL A CA 1
ATOM 830 C C . VAL A 1 100 ? 12.848 -0.229 -45.008 1.00 91.00 100 VAL A C 1
ATOM 832 O O . VAL A 1 100 ? 13.422 -1.258 -44.661 1.00 91.00 100 VAL A O 1
ATOM 835 N N . THR A 1 101 ? 11.752 -0.237 -45.769 1.00 88.12 101 THR A N 1
ATOM 836 C CA . THR A 1 101 ? 11.104 -1.472 -46.276 1.00 88.12 101 THR A CA 1
ATOM 837 C C . THR A 1 101 ? 10.833 -1.443 -47.782 1.00 88.12 101 THR A C 1
ATOM 839 O O . THR A 1 101 ? 10.427 -2.440 -48.361 1.00 88.12 101 THR A O 1
ATOM 842 N N . ASP A 1 102 ? 11.099 -0.312 -48.426 1.00 84.88 102 ASP A N 1
ATOM 843 C CA . ASP A 1 102 ? 10.812 0.002 -49.825 1.00 84.88 102 ASP A CA 1
ATOM 844 C C . ASP A 1 102 ? 12.074 0.003 -50.709 1.00 84.88 102 ASP A C 1
ATOM 846 O O . ASP A 1 102 ? 12.047 0.450 -51.858 1.00 84.88 102 ASP A O 1
ATOM 850 N N . LEU A 1 103 ? 13.203 -0.505 -50.198 1.00 86.06 103 LEU A N 1
ATOM 851 C CA . LEU A 1 103 ? 14.413 -0.670 -50.998 1.00 86.06 103 LEU A CA 1
ATOM 852 C C . LEU A 1 103 ? 14.274 -1.897 -51.912 1.00 86.06 103 LEU A C 1
ATOM 854 O O . LEU A 1 103 ? 14.232 -3.032 -51.436 1.00 86.06 103 LEU A O 1
ATOM 858 N N . ILE A 1 104 ? 14.241 -1.656 -53.226 1.00 81.56 104 ILE A N 1
ATOM 859 C CA . ILE A 1 104 ? 14.115 -2.685 -54.273 1.00 81.56 104 ILE A CA 1
ATOM 860 C C . ILE A 1 104 ? 15.151 -3.800 -54.057 1.00 81.56 104 ILE A C 1
ATOM 862 O O . ILE A 1 104 ? 16.340 -3.528 -53.898 1.00 81.56 104 ILE A O 1
ATOM 866 N N . GLY A 1 105 ? 14.690 -5.055 -54.042 1.00 80.06 105 GLY A N 1
ATOM 867 C CA . GLY A 1 105 ? 15.529 -6.243 -53.821 1.00 80.06 105 GLY A CA 1
ATOM 868 C C . GLY A 1 105 ? 15.805 -6.582 -52.349 1.00 80.06 105 GLY A C 1
ATOM 869 O O . GLY A 1 105 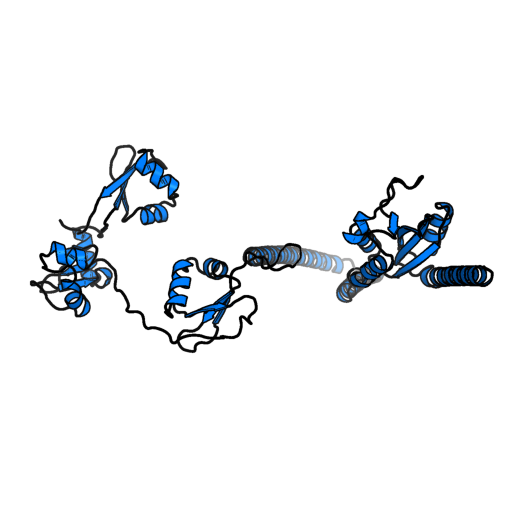? 16.280 -7.677 -52.064 1.00 80.06 105 GLY A O 1
ATOM 870 N N . HIS A 1 106 ? 15.444 -5.696 -51.412 1.00 83.25 106 HIS A N 1
ATOM 871 C CA . HIS A 1 106 ? 15.716 -5.830 -49.971 1.00 83.25 106 HIS A CA 1
ATOM 872 C C . HIS A 1 106 ? 14.473 -5.598 -49.095 1.00 83.25 106 HIS A C 1
ATOM 874 O O . HIS A 1 106 ? 14.572 -5.336 -47.899 1.00 83.25 106 HIS A O 1
ATOM 880 N N . GLU A 1 107 ? 13.287 -5.753 -49.679 1.00 76.69 107 GLU A N 1
ATOM 881 C CA . GLU A 1 107 ? 11.974 -5.452 -49.080 1.00 76.69 107 GLU A CA 1
ATOM 882 C C . GLU A 1 107 ? 11.672 -6.254 -47.800 1.00 76.69 107 GLU A C 1
ATOM 884 O O . GLU A 1 107 ? 10.876 -5.843 -46.957 1.00 76.69 107 GLU A O 1
ATOM 889 N N . LYS A 1 108 ? 12.318 -7.416 -47.634 1.00 74.75 108 LYS A N 1
ATOM 890 C CA . LYS A 1 108 ? 12.144 -8.312 -46.477 1.00 74.75 108 LYS A CA 1
ATOM 891 C C . LYS A 1 108 ? 13.175 -8.088 -45.363 1.00 74.75 108 LYS A C 1
ATOM 893 O O . LYS A 1 108 ? 13.089 -8.742 -44.324 1.00 74.75 108 LYS A O 1
ATOM 898 N N . GLY A 1 109 ? 14.157 -7.210 -45.572 1.00 74.94 109 GLY A N 1
ATOM 899 C CA . GLY A 1 109 ? 15.223 -6.941 -44.610 1.00 74.94 109 GLY A CA 1
ATOM 900 C C . GLY A 1 109 ? 14.718 -6.160 -43.395 1.00 74.94 109 GLY A C 1
ATOM 901 O O . GLY A 1 109 ? 14.047 -5.139 -43.528 1.00 74.94 109 GLY A O 1
ATOM 902 N N . ASN A 1 110 ? 15.063 -6.609 -42.184 1.00 86.00 110 ASN A N 1
ATOM 903 C CA . ASN A 1 110 ? 14.674 -5.929 -40.937 1.00 86.00 110 ASN A CA 1
ATOM 904 C C . ASN A 1 110 ? 15.718 -4.933 -40.408 1.00 86.00 110 ASN A C 1
ATOM 906 O O . ASN A 1 110 ? 15.567 -4.381 -39.324 1.00 86.00 110 ASN A O 1
ATOM 910 N N . GLU A 1 111 ? 16.764 -4.712 -41.183 1.00 91.69 111 GLU A N 1
ATOM 911 C CA . GLU A 1 111 ? 18.073 -4.245 -40.725 1.00 91.69 111 GLU A CA 1
ATOM 912 C C . GLU A 1 111 ? 18.543 -2.968 -41.439 1.00 91.69 111 GLU A C 1
ATOM 914 O O . GLU A 1 111 ? 19.676 -2.528 -41.244 1.00 91.69 111 GLU A O 1
ATOM 919 N N . LEU A 1 112 ? 17.674 -2.388 -42.275 1.00 95.19 112 LEU A N 1
ATOM 920 C CA . LEU A 1 112 ? 17.914 -1.173 -43.047 1.00 95.19 112 LEU A CA 1
ATOM 921 C C . LEU A 1 112 ? 17.254 0.035 -42.385 1.00 95.19 112 LEU A C 1
ATOM 923 O O . LEU A 1 112 ? 16.068 -0.010 -42.053 1.00 95.19 112 LEU A O 1
ATOM 927 N N . PHE A 1 113 ? 18.000 1.131 -42.248 1.00 95.62 113 PHE A N 1
ATOM 928 C CA . PHE A 1 113 ? 17.557 2.343 -41.560 1.00 95.62 113 PHE A CA 1
ATOM 929 C C . PHE A 1 113 ? 17.963 3.611 -42.314 1.00 95.62 113 PHE A C 1
ATOM 931 O O . PHE A 1 113 ? 19.077 3.710 -42.830 1.00 95.62 113 PHE A O 1
ATOM 938 N N . LEU A 1 114 ? 17.065 4.594 -42.357 1.00 95.50 114 LEU A N 1
ATOM 939 C CA . LEU A 1 114 ? 17.289 5.902 -42.969 1.00 95.50 114 LEU A CA 1
ATOM 940 C C . LEU A 1 114 ? 18.004 6.845 -41.989 1.00 95.50 114 LEU A C 1
ATOM 942 O O . LEU A 1 114 ? 17.535 7.064 -40.872 1.00 95.50 114 LEU A O 1
ATOM 946 N N . ILE A 1 115 ? 19.105 7.449 -42.434 1.00 95.44 115 ILE A N 1
ATOM 947 C CA . ILE A 1 115 ? 19.868 8.474 -41.717 1.00 95.44 115 ILE A CA 1
ATOM 948 C C . ILE A 1 115 ? 19.647 9.837 -42.380 1.00 95.44 115 ILE A C 1
ATOM 950 O O . ILE A 1 115 ? 19.867 9.987 -43.582 1.00 95.44 115 ILE A O 1
ATOM 954 N N . GLY A 1 116 ? 19.252 10.837 -41.585 1.00 85.25 116 GLY A N 1
ATOM 955 C CA . GLY A 1 116 ? 19.132 12.240 -42.013 1.00 85.25 116 GLY A CA 1
ATOM 956 C C . GLY A 1 116 ? 17.838 12.953 -41.602 1.00 85.25 116 GLY A C 1
ATOM 957 O O . GLY A 1 116 ? 17.833 14.178 -41.540 1.00 85.25 116 GLY A O 1
ATOM 958 N N . LYS A 1 117 ? 16.776 12.212 -41.246 1.00 79.00 117 LYS A N 1
ATOM 959 C CA . LYS A 1 117 ? 15.534 12.770 -40.672 1.00 79.00 117 LYS A CA 1
ATOM 960 C C . LYS A 1 117 ? 15.566 12.755 -39.141 1.00 79.00 117 LYS A C 1
ATOM 962 O O . LYS A 1 117 ? 16.247 13.561 -38.520 1.00 79.00 117 LYS A O 1
ATOM 967 N N . ASN A 1 118 ? 14.860 11.802 -38.532 1.00 87.00 118 ASN A N 1
ATOM 968 C CA . ASN A 1 118 ? 14.719 11.680 -37.078 1.00 87.00 118 ASN A CA 1
ATOM 969 C C . ASN A 1 118 ? 15.889 10.924 -36.427 1.00 87.00 118 ASN A C 1
ATOM 971 O O . ASN A 1 118 ? 16.044 10.957 -35.209 1.00 87.00 118 ASN A O 1
ATOM 975 N N . LEU A 1 119 ? 16.708 10.239 -37.230 1.00 93.62 119 LEU A N 1
ATOM 976 C CA . LEU A 1 119 ? 17.906 9.532 -36.794 1.00 93.62 119 LEU A CA 1
ATOM 977 C C . LEU A 1 119 ? 19.126 10.104 -37.512 1.00 93.62 119 LEU A C 1
ATOM 979 O O . LEU A 1 119 ? 19.246 10.019 -38.736 1.00 93.62 119 LEU A O 1
ATOM 983 N N . THR A 1 120 ? 20.045 10.681 -36.741 1.00 95.19 120 THR A N 1
ATOM 984 C CA . THR A 1 120 ? 21.371 11.071 -37.228 1.00 95.19 120 THR A CA 1
ATOM 985 C C . THR A 1 120 ? 22.375 9.955 -36.955 1.00 95.19 120 THR A C 1
ATOM 987 O O . THR A 1 120 ? 22.202 9.143 -36.042 1.00 95.19 120 THR A O 1
ATOM 990 N N . TYR A 1 121 ? 23.464 9.921 -37.724 1.00 95.00 121 TYR A N 1
ATOM 991 C CA . TYR A 1 121 ? 24.518 8.926 -37.523 1.00 95.00 121 TYR A CA 1
ATOM 992 C C . TYR A 1 121 ? 25.156 9.029 -36.133 1.00 95.00 121 TYR A C 1
ATOM 994 O O . TYR A 1 121 ? 25.483 8.019 -35.517 1.00 95.00 121 TYR A O 1
ATOM 1002 N N . GLN A 1 122 ? 25.282 10.248 -35.605 1.00 94.19 122 GLN A N 1
ATOM 1003 C CA . GLN A 1 122 ? 25.815 10.494 -34.268 1.00 94.19 122 GLN A CA 1
ATOM 1004 C C . GLN A 1 122 ? 24.921 9.883 -33.185 1.00 94.19 122 GLN A C 1
ATOM 1006 O O . GLN A 1 122 ? 25.440 9.273 -32.254 1.00 94.19 122 GLN A O 1
ATOM 1011 N N . ILE A 1 123 ? 23.593 9.990 -33.326 1.00 95.19 123 ILE A N 1
ATOM 1012 C CA . ILE A 1 123 ? 22.640 9.351 -32.406 1.00 95.19 123 ILE A CA 1
ATOM 1013 C C . ILE A 1 123 ? 22.799 7.828 -32.461 1.00 95.19 123 ILE A C 1
ATOM 1015 O O . ILE A 1 123 ? 22.878 7.190 -31.414 1.00 95.19 123 ILE A O 1
ATOM 1019 N N . LEU A 1 124 ? 22.904 7.249 -33.661 1.00 95.94 124 LEU A N 1
ATOM 1020 C CA . LEU A 1 124 ? 23.096 5.807 -33.830 1.00 95.94 124 LEU A CA 1
ATOM 1021 C C . LEU A 1 124 ? 24.386 5.314 -33.152 1.00 95.94 124 LEU A C 1
ATOM 1023 O O . LEU A 1 124 ? 24.353 4.365 -32.370 1.00 95.94 124 LEU A O 1
ATOM 1027 N N . VAL A 1 125 ? 25.514 5.985 -33.402 1.00 96.31 125 VAL A N 1
ATOM 1028 C CA . VAL A 1 125 ? 26.803 5.642 -32.778 1.00 96.31 125 VAL A CA 1
ATOM 1029 C C . VAL A 1 125 ? 26.745 5.808 -31.258 1.00 96.31 125 VAL A C 1
ATOM 1031 O O . VAL A 1 125 ? 27.246 4.947 -30.537 1.00 96.31 125 VAL A O 1
ATOM 1034 N N . HIS A 1 126 ? 26.098 6.866 -30.760 1.00 96.94 126 HIS A N 1
ATOM 1035 C CA . HIS A 1 126 ? 25.925 7.087 -29.326 1.00 96.94 126 HIS A CA 1
ATOM 1036 C C . HIS A 1 126 ? 25.113 5.965 -28.664 1.00 96.94 126 HIS A C 1
ATOM 1038 O O . HIS A 1 126 ? 25.529 5.443 -27.632 1.00 96.94 126 HIS A O 1
ATOM 1044 N N . ILE A 1 127 ? 23.997 5.540 -29.270 1.00 97.19 127 ILE A N 1
ATOM 1045 C CA . ILE A 1 127 ? 23.187 4.418 -28.766 1.00 97.19 127 ILE A CA 1
ATOM 1046 C C . ILE A 1 127 ? 24.035 3.148 -28.669 1.00 97.19 127 ILE A C 1
ATOM 1048 O O . ILE A 1 127 ? 23.992 2.458 -27.650 1.00 97.19 127 ILE A O 1
ATOM 1052 N N . ILE A 1 128 ? 24.837 2.860 -29.695 1.00 97.00 128 ILE A N 1
ATOM 1053 C CA . ILE A 1 128 ? 25.719 1.691 -29.705 1.00 97.00 128 ILE A CA 1
ATOM 1054 C C . ILE A 1 128 ? 26.737 1.777 -28.564 1.00 97.00 128 ILE A C 1
ATOM 1056 O O . ILE A 1 128 ? 26.809 0.877 -27.729 1.00 97.00 128 ILE A O 1
ATOM 1060 N N . GLN A 1 129 ? 27.488 2.875 -28.480 1.00 96.06 129 GLN A N 1
ATOM 1061 C CA . GLN A 1 129 ? 28.552 3.044 -27.486 1.00 96.06 129 GLN A CA 1
ATOM 1062 C C . GLN A 1 129 ? 28.032 3.016 -26.043 1.00 96.06 129 GLN A C 1
ATOM 1064 O O . GLN A 1 129 ? 28.682 2.438 -25.171 1.00 96.06 129 GLN A O 1
ATOM 1069 N N . SER A 1 130 ? 26.854 3.590 -25.792 1.00 96.31 130 SER A N 1
ATOM 1070 C CA . SER A 1 130 ? 26.240 3.626 -24.461 1.00 96.31 130 SER A CA 1
ATOM 1071 C C . SER A 1 130 ? 25.740 2.258 -23.986 1.00 96.31 130 SER A C 1
ATOM 1073 O O . SER A 1 130 ? 25.641 2.038 -22.781 1.00 96.31 130 SER A O 1
ATOM 1075 N N . ASN A 1 131 ? 25.446 1.326 -24.902 1.00 96.38 131 ASN A N 1
ATOM 1076 C CA . ASN A 1 131 ? 24.820 0.042 -24.563 1.00 96.38 131 ASN A CA 1
ATOM 1077 C C . ASN A 1 131 ? 25.724 -1.181 -24.752 1.00 96.38 131 ASN A C 1
ATOM 1079 O O . ASN A 1 131 ? 25.476 -2.206 -24.122 1.00 96.38 131 ASN A O 1
ATOM 1083 N N . ILE A 1 132 ? 26.780 -1.093 -25.566 1.00 95.06 132 ILE A N 1
ATOM 1084 C CA . ILE A 1 132 ? 27.601 -2.248 -25.970 1.00 95.06 132 ILE A CA 1
ATOM 1085 C C . ILE A 1 132 ? 28.182 -3.049 -24.797 1.00 95.06 132 ILE A C 1
ATOM 1087 O O . ILE A 1 132 ? 28.253 -4.273 -24.852 1.00 95.06 132 ILE A O 1
ATOM 1091 N N . LYS A 1 133 ? 28.531 -2.380 -23.690 1.00 92.56 133 LYS A N 1
ATOM 1092 C CA . LYS A 1 133 ? 29.105 -3.029 -22.501 1.00 92.56 133 LYS A CA 1
ATOM 1093 C C . LYS A 1 133 ? 28.161 -4.045 -21.854 1.00 92.56 133 LYS A C 1
ATOM 1095 O O . LYS A 1 133 ? 28.641 -5.005 -21.265 1.00 92.56 133 LYS A O 1
ATOM 1100 N N . ASN A 1 134 ? 26.847 -3.857 -21.987 1.00 93.50 134 ASN A N 1
ATOM 1101 C CA . ASN A 1 134 ? 25.837 -4.754 -21.415 1.00 93.50 134 ASN A CA 1
ATOM 1102 C C . ASN A 1 134 ? 25.732 -6.091 -22.169 1.00 93.50 134 ASN A C 1
ATOM 1104 O O . ASN A 1 134 ? 25.086 -7.019 -21.691 1.00 93.50 134 ASN A O 1
ATOM 1108 N N . TYR A 1 135 ? 26.362 -6.181 -23.342 1.00 94.00 135 TYR A N 1
ATOM 1109 C CA . TYR A 1 135 ? 26.345 -7.348 -24.223 1.00 94.00 135 TYR A CA 1
ATOM 1110 C C . TYR A 1 135 ? 27.708 -8.049 -24.284 1.00 94.00 135 TYR A C 1
ATOM 1112 O O . TYR A 1 135 ? 27.902 -8.957 -25.090 1.00 94.00 135 TYR A O 1
ATOM 1120 N N . ASN A 1 136 ? 28.635 -7.660 -23.409 1.00 91.50 136 ASN A N 1
ATOM 1121 C CA . ASN A 1 136 ? 29.874 -8.388 -23.179 1.00 91.50 136 ASN A CA 1
ATOM 1122 C C . ASN A 1 136 ? 29.707 -9.350 -22.002 1.00 91.50 136 ASN A C 1
ATOM 1124 O O . ASN A 1 136 ? 28.917 -9.099 -21.088 1.00 91.50 136 ASN A O 1
ATOM 1128 N N . PHE A 1 137 ? 30.437 -10.460 -22.024 1.00 86.31 137 PHE A N 1
ATOM 1129 C CA . PHE A 1 137 ? 30.444 -11.396 -20.912 1.00 86.31 137 PHE A CA 1
ATOM 1130 C C . PHE A 1 137 ? 31.051 -10.733 -19.679 1.00 86.31 137 PHE A C 1
ATOM 1132 O O . PHE A 1 137 ? 32.113 -10.108 -19.714 1.00 86.31 137 PHE A O 1
ATOM 1139 N N . SER A 1 138 ? 30.371 -10.890 -18.551 1.00 84.56 138 SER A N 1
ATOM 1140 C CA . SER A 1 138 ? 30.916 -10.502 -17.261 1.00 84.56 138 SER A CA 1
ATOM 1141 C C . SER A 1 138 ? 32.035 -11.458 -16.844 1.00 84.56 138 SER A C 1
ATOM 1143 O O . SER A 1 138 ? 32.036 -12.647 -17.168 1.00 84.56 138 SER A O 1
ATOM 1145 N N . ILE A 1 139 ? 32.962 -10.957 -16.025 1.00 79.12 139 ILE A N 1
ATOM 1146 C CA . ILE A 1 139 ? 34.021 -11.780 -15.420 1.00 79.12 139 ILE A CA 1
ATOM 1147 C C . ILE A 1 139 ? 33.416 -12.972 -14.660 1.00 79.12 139 ILE A C 1
ATOM 1149 O O . ILE A 1 139 ? 33.968 -14.066 -14.682 1.00 79.12 139 ILE A O 1
ATOM 1153 N N . SER A 1 140 ? 32.257 -12.787 -14.020 1.00 76.00 140 SER A N 1
ATOM 1154 C CA . SER A 1 140 ? 31.570 -13.865 -13.303 1.00 76.00 140 SER A CA 1
ATOM 1155 C C . SER A 1 140 ? 31.057 -14.965 -14.237 1.00 76.00 140 SER A C 1
ATOM 1157 O O . SER A 1 140 ? 31.225 -16.142 -13.920 1.00 76.00 140 SER A O 1
ATOM 1159 N N . GLU A 1 141 ? 30.469 -14.612 -15.387 1.00 77.12 141 GLU A N 1
ATOM 1160 C CA . GLU A 1 141 ? 30.039 -15.589 -16.401 1.00 77.12 141 GLU A CA 1
ATOM 1161 C C . GLU A 1 141 ? 31.241 -16.382 -16.937 1.00 77.12 141 GLU A C 1
ATOM 1163 O O . GLU A 1 141 ? 31.210 -17.613 -16.933 1.00 77.12 141 GLU A O 1
ATOM 1168 N N . LEU A 1 142 ? 32.337 -15.695 -17.278 1.00 82.44 142 LEU A N 1
ATOM 1169 C CA . LEU A 1 142 ? 33.565 -16.333 -17.769 1.00 82.44 142 LEU A CA 1
ATOM 1170 C C . LEU A 1 142 ? 34.220 -17.252 -16.725 1.00 82.44 142 LEU A C 1
ATOM 1172 O O . LEU A 1 142 ? 34.768 -18.300 -17.069 1.00 82.44 142 LEU A O 1
ATOM 1176 N N . LEU A 1 143 ? 34.183 -16.889 -15.438 1.00 77.00 143 LEU A N 1
ATOM 1177 C CA . LEU A 1 143 ? 34.712 -17.731 -14.359 1.00 77.00 143 LEU A CA 1
ATOM 1178 C C . LEU A 1 143 ? 33.900 -19.020 -14.191 1.00 77.00 143 LEU A C 1
ATOM 1180 O O . LEU A 1 143 ? 34.491 -20.087 -14.019 1.00 77.00 143 LEU A O 1
ATOM 1184 N N . LYS A 1 144 ? 32.568 -18.938 -14.287 1.00 79.19 144 LYS A N 1
ATOM 1185 C CA . LYS A 1 144 ? 31.684 -20.113 -14.222 1.00 79.19 144 LYS A CA 1
ATOM 1186 C C . LYS A 1 144 ? 31.932 -21.069 -15.386 1.00 79.19 144 LYS A C 1
ATOM 1188 O O . LYS A 1 144 ? 32.021 -22.277 -15.176 1.00 79.19 144 LYS A O 1
ATOM 1193 N N . GLU A 1 145 ? 32.083 -20.537 -16.596 1.00 79.50 145 GLU A N 1
ATOM 1194 C CA . GLU A 1 145 ? 32.387 -21.343 -17.780 1.00 79.50 145 GLU A CA 1
ATOM 1195 C C . GLU A 1 145 ? 33.759 -22.026 -17.664 1.00 79.50 145 GLU A C 1
ATOM 1197 O O . GLU A 1 145 ? 33.884 -23.224 -17.915 1.00 79.50 145 GLU A O 1
ATOM 1202 N N . ASN A 1 146 ? 34.776 -21.309 -17.175 1.00 82.94 146 ASN A N 1
ATOM 1203 C CA . ASN A 1 146 ? 36.094 -21.890 -16.908 1.00 82.94 146 ASN A CA 1
ATOM 1204 C C . ASN A 1 146 ? 36.059 -22.997 -15.844 1.00 82.94 146 ASN A C 1
ATOM 1206 O O . ASN A 1 146 ? 36.778 -23.991 -15.956 1.00 82.94 146 ASN A O 1
ATOM 1210 N N . GLU A 1 147 ? 35.240 -22.850 -14.802 1.00 83.50 147 GLU A N 1
ATOM 1211 C CA . GLU A 1 147 ? 35.060 -23.894 -13.791 1.00 83.50 147 GLU A CA 1
ATOM 1212 C C . GLU A 1 147 ? 34.409 -25.151 -14.390 1.00 83.50 147 GLU A C 1
ATOM 1214 O O . GLU A 1 147 ? 34.835 -26.274 -14.106 1.00 83.50 147 GLU A O 1
ATOM 1219 N N . LEU A 1 148 ? 33.416 -24.968 -15.265 1.00 84.25 148 LEU A N 1
ATOM 1220 C CA . LEU A 1 148 ? 32.762 -26.058 -15.984 1.00 84.25 148 LEU A CA 1
ATOM 1221 C C . LEU A 1 148 ? 33.738 -26.788 -16.919 1.00 84.25 148 LEU A C 1
ATOM 1223 O O . LEU A 1 148 ? 33.807 -28.017 -16.898 1.00 84.25 148 LEU A O 1
ATOM 1227 N N . LEU A 1 149 ? 34.542 -26.044 -17.682 1.00 83.00 149 LEU A N 1
ATOM 1228 C CA . LEU A 1 149 ? 35.566 -26.605 -18.567 1.00 83.00 149 LEU A CA 1
ATOM 1229 C C . LEU A 1 149 ? 36.610 -27.419 -17.793 1.00 83.00 149 LEU A C 1
ATOM 1231 O O . LEU A 1 149 ? 36.948 -28.529 -18.204 1.00 83.00 149 LEU A O 1
ATOM 1235 N N . LYS A 1 150 ? 37.063 -26.928 -16.631 1.00 80.19 150 LYS A N 1
ATOM 1236 C CA . LYS A 1 150 ? 37.975 -27.677 -15.748 1.00 80.19 150 LYS A CA 1
ATOM 1237 C C . LYS A 1 150 ? 37.359 -28.989 -15.265 1.00 80.19 150 LYS A C 1
ATOM 1239 O O . LYS A 1 150 ? 38.036 -30.015 -15.270 1.00 80.19 150 LYS A O 1
ATOM 1244 N N . LYS A 1 151 ? 36.078 -28.983 -14.880 1.00 76.69 151 LYS A N 1
ATOM 1245 C CA . LYS A 1 151 ? 35.358 -30.200 -14.463 1.00 76.69 151 LYS A CA 1
ATOM 1246 C C . LYS A 1 151 ? 35.290 -31.232 -15.593 1.00 76.69 151 LYS A C 1
ATOM 1248 O O . LYS A 1 151 ? 35.574 -32.404 -15.355 1.00 76.69 151 LYS A O 1
ATOM 1253 N N . LEU A 1 152 ? 34.989 -30.795 -16.816 1.00 74.81 152 LEU A N 1
ATOM 1254 C CA . LEU A 1 152 ? 34.938 -31.666 -17.997 1.00 74.81 152 LEU A CA 1
ATOM 1255 C C . LEU A 1 152 ? 36.316 -32.232 -18.371 1.00 74.81 152 LEU A C 1
ATOM 1257 O O . LEU A 1 152 ? 36.429 -33.412 -18.711 1.00 74.81 152 LEU A O 1
ATOM 1261 N N . GLN A 1 153 ? 37.379 -31.430 -18.262 1.00 74.38 153 GLN A N 1
ATOM 1262 C CA . GLN A 1 153 ? 38.749 -31.905 -18.471 1.00 74.38 153 GLN A CA 1
ATOM 1263 C C . GLN A 1 153 ? 39.146 -32.969 -17.443 1.00 74.38 153 GLN A C 1
ATOM 1265 O O . GLN A 1 153 ? 39.642 -34.019 -17.834 1.00 74.38 153 GLN A O 1
ATOM 1270 N N . ILE A 1 154 ? 38.866 -32.759 -16.151 1.00 71.69 154 ILE A N 1
ATOM 1271 C CA . ILE A 1 154 ? 39.150 -33.747 -15.093 1.00 71.69 154 ILE A CA 1
ATOM 1272 C C . ILE A 1 154 ? 38.417 -35.069 -15.358 1.00 71.69 154 ILE A C 1
ATOM 1274 O O . ILE A 1 154 ? 39.013 -36.138 -15.239 1.00 71.69 154 ILE A O 1
ATOM 1278 N N . GLN A 1 155 ? 37.145 -35.009 -15.763 1.00 67.19 155 GLN A N 1
ATOM 1279 C CA . GLN A 1 155 ? 36.381 -36.203 -16.138 1.00 67.19 155 GLN A CA 1
ATOM 1280 C C . GLN A 1 155 ? 37.016 -36.941 -17.321 1.00 67.19 155 GLN A C 1
ATOM 1282 O O . GLN A 1 155 ? 37.141 -38.162 -17.285 1.00 67.19 155 GLN A O 1
ATOM 1287 N N . SER A 1 156 ? 37.474 -36.203 -18.331 1.00 65.12 156 SER A N 1
ATOM 1288 C CA . SER A 1 156 ? 38.106 -36.773 -19.525 1.00 65.12 156 SER A CA 1
ATOM 1289 C C . SER A 1 156 ? 39.446 -37.450 -19.200 1.00 65.12 156 SER A C 1
ATOM 1291 O O . SER A 1 156 ? 39.706 -38.556 -19.669 1.00 65.12 156 SER A O 1
ATOM 1293 N N . THR A 1 157 ? 40.267 -36.837 -18.340 1.00 60.81 157 THR A N 1
ATOM 1294 C CA . THR A 1 157 ? 41.564 -37.385 -17.903 1.00 60.81 157 THR A CA 1
ATOM 1295 C C . THR A 1 157 ? 41.402 -38.622 -17.011 1.00 60.81 157 THR A C 1
ATOM 1297 O O . THR A 1 157 ? 42.155 -39.585 -17.144 1.00 60.81 157 THR A O 1
ATOM 1300 N N . ASN A 1 158 ? 40.393 -38.647 -16.133 1.00 61.25 158 ASN A N 1
ATOM 1301 C CA . ASN A 1 158 ? 40.123 -39.801 -15.266 1.00 61.25 158 ASN A CA 1
ATOM 1302 C C . ASN A 1 158 ? 39.646 -41.036 -16.052 1.00 61.25 158 ASN A C 1
ATOM 1304 O O . ASN A 1 158 ? 39.962 -42.160 -15.671 1.00 61.25 158 ASN A O 1
ATOM 1308 N N . ILE A 1 159 ? 38.933 -40.839 -17.166 1.00 56.84 159 ILE A N 1
ATOM 1309 C CA . ILE A 1 159 ? 38.504 -41.931 -18.056 1.00 56.84 159 ILE A CA 1
ATOM 1310 C C . ILE A 1 159 ? 39.699 -42.542 -18.806 1.00 56.84 159 ILE A C 1
ATOM 1312 O O . ILE A 1 159 ? 39.719 -43.746 -19.040 1.00 56.84 159 ILE A O 1
ATOM 1316 N N . GLN A 1 160 ? 40.716 -41.745 -19.147 1.00 56.16 160 GLN A N 1
ATOM 1317 C CA . GLN A 1 160 ? 41.903 -42.228 -19.866 1.00 56.16 160 GLN A CA 1
ATOM 1318 C C . GLN A 1 160 ? 42.901 -42.987 -18.974 1.00 56.16 160 GLN A C 1
ATOM 1320 O O . GLN A 1 160 ? 43.633 -43.833 -19.481 1.00 56.16 160 GLN A O 1
ATOM 1325 N N . ASN A 1 161 ? 42.921 -42.723 -17.662 1.00 56.06 161 ASN A N 1
ATOM 1326 C CA . ASN A 1 161 ? 43.898 -43.315 -16.738 1.00 56.06 161 ASN A CA 1
ATOM 1327 C C . ASN A 1 161 ? 43.463 -44.645 -16.092 1.00 56.06 161 ASN A C 1
ATOM 1329 O O . ASN A 1 161 ? 44.307 -45.340 -15.529 1.00 56.06 161 ASN A O 1
ATOM 1333 N N . ASN A 1 162 ? 42.190 -45.042 -16.185 1.00 54.59 162 ASN A N 1
ATOM 1334 C CA . ASN A 1 162 ? 41.691 -46.251 -15.523 1.00 54.59 162 ASN A CA 1
ATOM 1335 C C . ASN A 1 162 ? 41.595 -47.456 -16.473 1.00 54.59 162 ASN A C 1
ATOM 1337 O O . ASN A 1 162 ? 40.523 -47.799 -16.968 1.00 54.59 162 ASN A O 1
ATOM 1341 N N . ASN A 1 163 ? 42.714 -48.169 -16.634 1.00 53.50 163 ASN A N 1
ATOM 1342 C CA . ASN A 1 163 ? 42.695 -49.596 -16.963 1.00 53.50 163 ASN A CA 1
ATOM 1343 C C . ASN A 1 163 ? 42.488 -50.422 -15.669 1.00 53.50 163 ASN A C 1
ATOM 1345 O O . ASN A 1 163 ? 43.431 -50.686 -14.936 1.00 53.50 163 ASN A O 1
ATOM 1349 N N . CYS A 1 164 ? 41.219 -50.772 -15.423 1.00 42.22 164 CYS A N 1
ATOM 1350 C CA . CYS A 1 164 ? 40.617 -51.870 -14.637 1.00 42.22 164 CYS A CA 1
ATOM 1351 C C . CYS A 1 164 ? 41.266 -52.447 -13.350 1.00 42.22 164 CYS A C 1
ATOM 1353 O O . CYS A 1 164 ? 42.264 -53.156 -13.409 1.00 42.22 164 CYS A O 1
ATOM 1355 N N . ASN A 1 165 ? 40.486 -52.398 -12.255 1.00 49.59 165 ASN A N 1
ATOM 1356 C CA . ASN A 1 165 ? 40.217 -53.529 -11.347 1.00 49.59 165 ASN A CA 1
ATOM 1357 C C . ASN A 1 165 ? 38.694 -53.601 -11.089 1.00 49.59 165 ASN A C 1
ATOM 1359 O O . ASN A 1 165 ? 38.068 -52.591 -10.781 1.00 49.59 165 ASN A O 1
ATOM 1363 N N . THR A 1 166 ? 38.061 -54.764 -11.277 1.00 56.47 166 THR A N 1
ATOM 1364 C CA . THR A 1 166 ? 36.589 -54.882 -11.406 1.00 56.47 166 THR A CA 1
ATOM 1365 C C . THR A 1 166 ? 35.798 -54.866 -10.096 1.00 56.47 166 THR A C 1
ATOM 1367 O O . THR A 1 166 ? 34.596 -54.630 -10.150 1.00 56.47 166 THR A O 1
ATOM 1370 N N . ASN A 1 167 ? 36.429 -55.077 -8.938 1.00 56.00 167 ASN A N 1
ATOM 1371 C CA . ASN A 1 167 ? 35.708 -55.170 -7.659 1.00 56.00 167 ASN A CA 1
ATOM 1372 C C . ASN A 1 167 ? 35.558 -53.807 -6.962 1.00 56.00 167 ASN A C 1
ATOM 1374 O O . ASN A 1 167 ? 34.464 -53.492 -6.501 1.00 56.00 167 ASN A O 1
ATOM 1378 N N . ASP A 1 168 ? 36.584 -52.951 -7.004 1.00 54.41 168 ASP A N 1
ATOM 1379 C CA . ASP A 1 168 ? 36.509 -51.579 -6.467 1.00 54.41 168 ASP A CA 1
ATOM 1380 C C . ASP A 1 168 ? 35.489 -50.720 -7.241 1.00 54.41 168 ASP A C 1
ATOM 1382 O O . ASP A 1 168 ? 34.839 -49.833 -6.690 1.00 54.41 168 ASP A O 1
ATOM 1386 N N . ASN A 1 169 ? 35.280 -51.025 -8.527 1.00 57.50 169 ASN A N 1
ATOM 1387 C CA . ASN A 1 169 ? 34.326 -50.321 -9.385 1.00 57.50 169 ASN A CA 1
ATOM 1388 C C . ASN A 1 169 ? 32.860 -50.501 -8.958 1.00 57.50 169 ASN A C 1
ATOM 1390 O O . ASN A 1 169 ? 32.051 -49.621 -9.246 1.00 57.50 169 ASN A O 1
ATOM 1394 N N . VAL A 1 170 ? 32.500 -51.607 -8.294 1.00 62.31 170 VAL A N 1
ATOM 1395 C CA . VAL A 1 170 ? 31.111 -51.860 -7.870 1.00 62.31 170 VAL A CA 1
ATOM 1396 C C . VAL A 1 170 ? 30.765 -51.026 -6.634 1.00 62.31 170 VAL A C 1
ATOM 1398 O O . VAL A 1 170 ? 29.745 -50.338 -6.646 1.00 62.31 170 VAL A O 1
ATOM 1401 N N . GLU A 1 171 ? 31.645 -50.985 -5.628 1.00 64.94 171 GLU A N 1
ATOM 1402 C CA . GLU A 1 171 ? 31.471 -50.127 -4.442 1.00 64.94 171 GLU A CA 1
ATOM 1403 C C . GLU A 1 171 ? 31.531 -48.636 -4.803 1.00 64.94 171 GLU A C 1
ATOM 1405 O O . GLU A 1 171 ? 30.708 -47.846 -4.336 1.00 64.94 171 GLU A O 1
ATOM 1410 N N . ILE A 1 172 ? 32.444 -48.239 -5.701 1.00 67.44 172 ILE A N 1
ATOM 1411 C CA . ILE A 1 172 ? 32.508 -46.859 -6.207 1.00 67.44 172 ILE A CA 1
ATOM 1412 C C . ILE A 1 172 ? 31.216 -46.493 -6.949 1.00 67.44 172 ILE A C 1
ATOM 1414 O O . ILE A 1 172 ? 30.710 -45.385 -6.779 1.00 67.44 172 ILE A O 1
ATOM 1418 N N . HIS A 1 173 ? 30.658 -47.402 -7.753 1.00 71.88 173 HIS A N 1
ATOM 1419 C CA . HIS A 1 173 ? 29.415 -47.158 -8.486 1.00 71.88 173 HIS A CA 1
ATOM 1420 C C . HIS A 1 173 ? 28.200 -47.029 -7.551 1.00 71.88 173 HIS A C 1
ATOM 1422 O O . HIS A 1 173 ? 27.326 -46.193 -7.790 1.00 71.88 173 HIS A O 1
ATOM 1428 N N . GLU A 1 174 ? 28.149 -47.806 -6.468 1.00 73.81 174 GLU A N 1
ATOM 1429 C CA . GLU A 1 174 ? 27.082 -47.731 -5.465 1.00 73.81 174 GLU A CA 1
ATOM 1430 C C . GLU A 1 174 ? 27.150 -46.426 -4.651 1.00 73.81 174 GLU A C 1
ATOM 1432 O O . GLU A 1 174 ? 26.150 -45.709 -4.546 1.00 73.81 174 GLU A O 1
ATOM 1437 N N . LEU A 1 175 ? 28.350 -46.027 -4.214 1.00 77.50 175 LEU A N 1
ATOM 1438 C CA . LEU A 1 175 ? 28.591 -44.724 -3.582 1.00 77.50 175 LEU A CA 1
ATOM 1439 C C . LEU A 1 175 ? 28.262 -43.556 -4.526 1.00 77.50 175 LEU A C 1
ATOM 1441 O O . LEU A 1 175 ? 27.697 -42.546 -4.099 1.00 77.50 175 LEU A O 1
ATOM 1445 N N . LEU A 1 176 ? 28.564 -43.684 -5.823 1.00 74.56 176 LEU A N 1
ATOM 1446 C CA . LEU A 1 176 ? 28.233 -42.676 -6.835 1.00 74.56 176 LEU A CA 1
ATOM 1447 C C . LEU A 1 176 ? 26.714 -42.547 -7.032 1.00 74.56 176 LEU A C 1
ATOM 1449 O O . LEU A 1 176 ? 26.203 -41.436 -7.199 1.00 74.56 176 LEU A O 1
ATOM 1453 N N . LEU A 1 177 ? 25.981 -43.661 -6.997 1.00 77.12 177 LEU A N 1
ATOM 1454 C CA . LEU A 1 177 ? 24.518 -43.693 -7.064 1.00 77.12 177 LEU A CA 1
ATOM 1455 C C . LEU A 1 177 ? 23.886 -42.987 -5.862 1.00 77.12 177 LEU A C 1
ATOM 1457 O O . LEU A 1 177 ? 22.978 -42.165 -6.030 1.00 77.12 177 LEU A O 1
ATOM 1461 N N . GLU A 1 178 ? 24.392 -43.256 -4.661 1.00 81.12 178 GLU A N 1
ATOM 1462 C CA . GLU A 1 178 ? 23.910 -42.639 -3.427 1.00 81.12 178 GLU A CA 1
ATOM 1463 C C . GLU A 1 178 ? 24.257 -41.144 -3.351 1.00 81.12 178 GLU A C 1
ATOM 1465 O O . GLU A 1 178 ? 23.403 -40.310 -3.019 1.00 81.12 178 GLU A O 1
ATOM 1470 N N . LEU A 1 179 ? 25.461 -40.766 -3.790 1.00 81.88 179 LEU A N 1
ATOM 1471 C CA . LEU A 1 179 ? 25.852 -39.368 -3.952 1.00 81.88 179 LEU A CA 1
ATOM 1472 C C . LEU A 1 179 ? 24.953 -38.657 -4.971 1.00 81.88 179 LEU A C 1
ATOM 1474 O O . LEU A 1 179 ? 24.445 -37.572 -4.698 1.00 81.88 179 LEU A O 1
ATOM 1478 N N . THR A 1 180 ? 24.680 -39.285 -6.117 1.00 82.00 180 THR A N 1
ATOM 1479 C CA . THR A 1 180 ? 23.795 -38.731 -7.156 1.00 82.00 180 THR A CA 1
ATOM 1480 C C . THR A 1 180 ? 22.377 -38.527 -6.628 1.00 82.00 180 THR A C 1
ATOM 1482 O O . THR A 1 180 ? 21.743 -37.508 -6.915 1.00 82.00 180 THR A O 1
ATOM 1485 N N . LYS A 1 181 ? 21.870 -39.463 -5.819 1.00 87.12 181 LYS A N 1
ATOM 1486 C CA . LYS A 1 181 ? 20.564 -39.343 -5.159 1.00 87.12 181 LYS A CA 1
ATOM 1487 C C . LYS A 1 181 ? 20.541 -38.168 -4.180 1.00 87.12 181 LYS A C 1
ATOM 1489 O O . LYS A 1 181 ? 19.594 -37.382 -4.199 1.00 87.12 181 LYS A O 1
ATOM 1494 N N . THR A 1 182 ? 21.598 -38.008 -3.388 1.00 87.50 182 THR A N 1
ATOM 1495 C CA . THR A 1 182 ? 21.740 -36.911 -2.420 1.00 87.50 182 THR A CA 1
ATOM 1496 C C . THR A 1 182 ? 21.836 -35.556 -3.122 1.00 87.50 182 THR A C 1
ATOM 1498 O O . THR A 1 182 ? 21.130 -34.615 -2.762 1.00 87.50 182 THR A O 1
ATOM 1501 N N . VAL A 1 183 ? 22.629 -35.461 -4.191 1.00 86.62 183 VAL A N 1
ATOM 1502 C CA . VAL A 1 183 ? 22.756 -34.249 -5.013 1.00 86.62 183 VAL A CA 1
ATOM 1503 C C . VAL A 1 183 ? 21.427 -33.891 -5.681 1.00 86.62 183 VAL A C 1
ATOM 1505 O O . VAL A 1 183 ? 21.040 -32.726 -5.654 1.00 86.62 183 VAL A O 1
ATOM 1508 N N . LYS A 1 184 ? 20.668 -34.866 -6.201 1.00 89.00 184 LYS A N 1
ATOM 1509 C CA . LYS A 1 184 ? 19.316 -34.619 -6.738 1.00 89.00 184 LYS A CA 1
ATOM 1510 C C . LYS A 1 184 ? 18.364 -34.068 -5.676 1.00 89.00 184 LYS A C 1
ATOM 1512 O O . LYS A 1 184 ? 17.621 -33.127 -5.946 1.00 89.00 184 LYS A O 1
ATOM 1517 N N . GLN A 1 185 ? 18.403 -34.615 -4.461 1.00 91.06 185 GLN A N 1
ATOM 1518 C CA . GLN A 1 185 ? 17.600 -34.103 -3.349 1.00 91.06 185 GLN A CA 1
ATOM 1519 C C . GLN A 1 185 ? 18.002 -32.672 -2.972 1.00 91.06 185 GLN A C 1
ATOM 1521 O O . GLN A 1 185 ? 17.128 -31.828 -2.773 1.00 91.06 185 GLN A O 1
ATOM 1526 N N . LEU A 1 186 ? 19.300 -32.368 -2.921 1.00 90.88 186 LEU A N 1
ATOM 1527 C CA . LEU A 1 186 ? 19.789 -31.012 -2.663 1.00 90.88 186 LEU A CA 1
ATOM 1528 C C . LEU A 1 186 ? 19.392 -30.035 -3.777 1.00 90.88 186 LEU A C 1
ATOM 1530 O O . LEU A 1 186 ? 18.895 -28.959 -3.462 1.00 90.88 186 LEU A O 1
ATOM 1534 N N . SER A 1 187 ? 19.505 -30.430 -5.048 1.00 89.44 187 SER A N 1
ATOM 1535 C CA . SER A 1 187 ? 19.057 -29.627 -6.194 1.00 89.44 187 SER A CA 1
ATOM 1536 C C . SER A 1 187 ? 17.577 -29.272 -6.072 1.00 89.44 187 SER A C 1
ATOM 1538 O O . SER A 1 187 ? 17.224 -28.104 -6.139 1.00 89.44 187 SER A O 1
ATOM 1540 N N . SER A 1 188 ? 16.720 -30.249 -5.753 1.00 87.69 188 SER A N 1
ATOM 1541 C CA . SER A 1 188 ? 15.286 -29.984 -5.575 1.00 87.69 188 SER A CA 1
ATOM 1542 C C . SER A 1 188 ? 14.984 -29.025 -4.413 1.00 87.69 188 SER A C 1
ATOM 1544 O O . SER A 1 188 ? 14.033 -28.246 -4.467 1.00 87.69 188 SER A O 1
ATOM 1546 N N . LYS A 1 189 ? 15.798 -29.046 -3.347 1.00 92.94 189 LYS A N 1
ATOM 1547 C CA . LYS A 1 189 ? 15.688 -28.077 -2.247 1.00 92.94 189 LYS A CA 1
ATOM 1548 C C . LYS A 1 189 ? 16.130 -26.681 -2.687 1.00 92.94 189 LYS A C 1
ATOM 1550 O O . LYS A 1 189 ? 15.496 -25.714 -2.277 1.00 92.94 189 LYS A O 1
ATOM 1555 N N . ILE A 1 190 ? 17.172 -26.581 -3.513 1.00 92.94 190 ILE A N 1
ATOM 1556 C CA . ILE A 1 190 ? 17.644 -25.313 -4.087 1.00 92.94 190 ILE A CA 1
ATOM 1557 C C . ILE A 1 190 ? 16.569 -24.715 -5.001 1.00 92.94 190 ILE A C 1
ATOM 1559 O O . ILE A 1 190 ? 16.195 -23.567 -4.786 1.00 92.94 190 ILE A O 1
ATOM 1563 N N . ASP A 1 191 ? 15.981 -25.502 -5.905 1.00 89.75 191 ASP A N 1
ATOM 1564 C CA . ASP A 1 191 ? 14.904 -25.043 -6.797 1.00 89.75 191 ASP A CA 1
ATOM 1565 C C . ASP A 1 191 ? 13.705 -24.492 -6.001 1.00 89.75 191 ASP A C 1
ATOM 1567 O O . ASP A 1 191 ? 13.125 -23.452 -6.324 1.00 89.75 191 ASP A O 1
ATOM 1571 N N . ASN A 1 192 ? 13.349 -25.166 -4.902 1.00 93.00 192 ASN A N 1
ATOM 1572 C CA . ASN A 1 192 ? 12.292 -24.705 -4.003 1.00 93.00 192 ASN A CA 1
ATOM 1573 C C . ASN A 1 192 ? 12.656 -23.390 -3.295 1.00 93.00 192 ASN A C 1
ATOM 1575 O O . ASN A 1 192 ? 11.798 -22.518 -3.157 1.00 93.00 192 ASN A O 1
ATOM 1579 N N . LEU A 1 193 ? 13.907 -23.223 -2.857 1.00 91.19 193 LEU A N 1
ATOM 1580 C CA . LEU A 1 193 ? 14.378 -21.978 -2.243 1.00 91.19 193 LEU A CA 1
ATOM 1581 C C . LEU A 1 193 ? 14.395 -20.820 -3.245 1.00 91.19 193 LEU A C 1
ATOM 1583 O O . LEU A 1 193 ? 13.956 -19.722 -2.911 1.00 91.19 193 LEU A O 1
ATOM 1587 N N . GLU A 1 194 ? 14.846 -21.057 -4.475 1.00 91.50 194 GLU A N 1
ATOM 1588 C CA . GLU A 1 194 ? 14.822 -20.056 -5.544 1.00 91.50 194 GLU A CA 1
ATOM 1589 C C . GLU A 1 194 ? 13.393 -19.617 -5.865 1.00 91.50 194 GLU A C 1
ATOM 1591 O O . GLU A 1 194 ? 13.127 -18.419 -5.993 1.00 91.50 194 GLU A O 1
ATOM 1596 N N . LYS A 1 195 ? 12.450 -20.565 -5.903 1.00 91.75 195 LYS A N 1
ATOM 1597 C CA . LYS A 1 195 ? 11.027 -20.267 -6.076 1.00 91.75 195 LYS A CA 1
ATOM 1598 C C . LYS A 1 195 ? 10.481 -19.399 -4.940 1.00 91.75 195 LYS A C 1
ATOM 1600 O O . LYS A 1 195 ? 9.851 -18.381 -5.210 1.00 91.75 195 LYS A O 1
ATOM 1605 N N . ILE A 1 196 ? 10.771 -19.749 -3.685 1.00 91.69 196 ILE A N 1
ATOM 1606 C CA . ILE A 1 196 ? 10.362 -18.949 -2.517 1.00 91.69 196 ILE A CA 1
ATOM 1607 C C . ILE A 1 196 ? 10.957 -17.536 -2.589 1.00 91.69 196 ILE A C 1
ATOM 1609 O O . ILE A 1 196 ? 10.257 -16.558 -2.328 1.00 91.69 196 ILE A O 1
ATOM 1613 N N . ASN A 1 197 ? 12.227 -17.409 -2.974 1.00 87.00 197 ASN A N 1
ATOM 1614 C CA . ASN A 1 197 ? 12.889 -16.113 -3.110 1.00 87.00 197 ASN A CA 1
ATOM 1615 C C . ASN A 1 197 ? 12.275 -15.264 -4.226 1.00 87.00 197 ASN A C 1
ATOM 1617 O O . ASN A 1 197 ? 12.071 -14.066 -4.032 1.00 87.00 197 ASN A O 1
ATOM 1621 N N . LYS A 1 198 ? 11.936 -15.868 -5.370 1.00 88.25 198 LYS A N 1
ATOM 1622 C CA . LYS A 1 198 ? 11.243 -15.177 -6.462 1.00 88.25 198 LYS A CA 1
ATOM 1623 C C . LYS A 1 198 ? 9.862 -14.687 -6.023 1.00 88.25 198 LYS A C 1
ATOM 1625 O O . LYS A 1 198 ? 9.545 -13.517 -6.228 1.00 88.25 198 LYS A O 1
ATOM 1630 N N . ASP A 1 199 ? 9.095 -15.536 -5.343 1.00 83.50 199 ASP A N 1
ATOM 1631 C CA . ASP A 1 199 ? 7.775 -15.183 -4.811 1.00 83.50 199 ASP A CA 1
ATOM 1632 C C . ASP A 1 199 ? 7.865 -14.046 -3.774 1.00 83.50 199 ASP A C 1
ATOM 1634 O O . ASP A 1 199 ? 7.013 -13.153 -3.736 1.00 83.50 199 ASP A O 1
ATOM 1638 N N . LEU A 1 200 ? 8.905 -14.043 -2.931 1.00 80.75 200 LEU A N 1
ATOM 1639 C CA . LEU A 1 200 ? 9.177 -12.950 -1.993 1.00 80.75 200 LEU A CA 1
ATOM 1640 C C . LEU A 1 200 ? 9.516 -11.647 -2.721 1.00 80.75 200 LEU A C 1
ATOM 1642 O O . LEU A 1 200 ? 8.988 -10.596 -2.358 1.00 80.75 200 LEU A O 1
ATOM 1646 N N . LEU A 1 201 ? 10.351 -11.708 -3.759 1.00 79.25 201 LEU A N 1
ATOM 1647 C CA . LEU A 1 201 ? 10.750 -10.539 -4.541 1.00 79.25 201 LEU A CA 1
ATOM 1648 C C . LEU A 1 201 ? 9.554 -9.918 -5.277 1.00 79.25 201 LEU A C 1
ATOM 1650 O O . LEU A 1 201 ? 9.371 -8.701 -5.259 1.00 79.25 201 LEU A O 1
ATOM 1654 N N . GLU A 1 202 ? 8.694 -10.750 -5.868 1.00 76.44 202 GLU A N 1
ATOM 1655 C CA . GLU A 1 202 ? 7.452 -10.308 -6.507 1.00 76.44 202 GLU A CA 1
ATOM 1656 C C . GLU A 1 202 ? 6.490 -9.670 -5.497 1.00 76.44 202 GLU A C 1
ATOM 1658 O O . GLU A 1 202 ? 5.944 -8.595 -5.763 1.00 76.44 202 GLU A O 1
ATOM 1663 N N . LYS A 1 203 ? 6.337 -10.255 -4.301 1.00 76.75 203 LYS A N 1
ATOM 1664 C CA . LYS A 1 203 ? 5.541 -9.650 -3.222 1.00 76.75 203 LYS A CA 1
ATOM 1665 C C . LYS A 1 203 ? 6.096 -8.292 -2.798 1.00 76.75 203 LYS A C 1
ATOM 1667 O O . LYS A 1 203 ? 5.324 -7.338 -2.716 1.00 76.75 203 LYS A O 1
ATOM 1672 N N . ILE A 1 204 ? 7.407 -8.170 -2.597 1.00 71.38 204 ILE A N 1
ATOM 1673 C CA . ILE A 1 204 ? 8.060 -6.903 -2.233 1.00 71.38 204 ILE A CA 1
ATOM 1674 C C . ILE A 1 204 ? 7.810 -5.842 -3.313 1.00 71.38 204 ILE A C 1
ATOM 1676 O O . ILE A 1 204 ? 7.330 -4.748 -3.007 1.00 71.38 204 ILE A O 1
ATOM 1680 N N . ASN A 1 205 ? 8.023 -6.182 -4.583 1.00 69.56 205 ASN A N 1
ATOM 1681 C CA . ASN A 1 205 ? 7.791 -5.263 -5.696 1.00 69.56 205 ASN A CA 1
ATOM 1682 C C . ASN A 1 205 ? 6.312 -4.863 -5.828 1.00 69.56 205 ASN A C 1
ATOM 1684 O O . ASN A 1 205 ? 6.013 -3.704 -6.106 1.00 69.56 205 ASN A O 1
ATOM 1688 N N . SER A 1 206 ? 5.375 -5.780 -5.566 1.00 64.00 206 SER A N 1
ATOM 1689 C CA . SER A 1 206 ? 3.934 -5.484 -5.585 1.00 64.00 206 SER A CA 1
ATOM 1690 C C . SER A 1 206 ? 3.493 -4.529 -4.465 1.00 64.00 206 SER A C 1
ATOM 1692 O O . SER A 1 206 ? 2.503 -3.805 -4.605 1.00 64.00 206 SER A O 1
ATOM 1694 N N . THR A 1 207 ? 4.230 -4.498 -3.350 1.00 62.66 207 THR A N 1
ATOM 1695 C CA . THR A 1 207 ? 3.924 -3.609 -2.222 1.00 62.66 207 THR A CA 1
ATOM 1696 C C . THR A 1 207 ? 4.431 -2.182 -2.422 1.00 62.66 207 THR A C 1
ATOM 1698 O O . THR A 1 207 ? 3.796 -1.251 -1.909 1.00 62.66 207 THR A O 1
ATOM 1701 N N . GLN A 1 208 ? 5.492 -1.991 -3.214 1.00 64.38 208 GLN A N 1
ATOM 1702 C CA . GLN A 1 208 ? 6.067 -0.676 -3.490 1.00 64.38 208 GLN A CA 1
ATOM 1703 C C . GLN A 1 208 ? 5.115 0.199 -4.313 1.00 64.38 208 GLN A C 1
ATOM 1705 O O . GLN A 1 208 ? 4.452 -0.230 -5.258 1.00 64.38 208 GLN A O 1
ATOM 1710 N N . THR A 1 209 ? 5.014 1.466 -3.922 1.00 64.88 209 THR A N 1
ATOM 1711 C CA . THR A 1 209 ? 4.179 2.442 -4.623 1.00 64.88 209 THR A CA 1
ATOM 1712 C C . THR A 1 209 ? 4.938 2.916 -5.861 1.00 64.88 209 THR A C 1
ATOM 1714 O O . THR A 1 209 ? 6.059 3.392 -5.723 1.00 64.88 209 THR A O 1
ATOM 1717 N N . LYS A 1 210 ? 4.361 2.802 -7.068 1.00 68.75 210 LYS A N 1
ATOM 1718 C CA . LYS A 1 210 ? 4.979 3.368 -8.282 1.00 68.75 210 LYS A CA 1
ATOM 1719 C C . LYS A 1 210 ? 5.182 4.873 -8.089 1.00 68.75 210 LYS A C 1
ATOM 1721 O O . LYS A 1 210 ? 4.210 5.602 -7.905 1.00 68.75 210 LYS A O 1
ATOM 1726 N N . VAL A 1 211 ? 6.440 5.305 -8.120 1.00 69.44 211 VAL A N 1
ATOM 1727 C CA . VAL A 1 211 ? 6.854 6.707 -7.938 1.00 69.44 211 VAL A CA 1
ATOM 1728 C C . VAL A 1 211 ? 7.155 7.422 -9.259 1.00 69.44 211 VAL A C 1
ATOM 1730 O O . VAL A 1 211 ? 7.210 8.649 -9.299 1.00 69.44 211 VAL A O 1
ATOM 1733 N N . SER A 1 212 ? 7.294 6.674 -10.350 1.00 68.19 212 SER A N 1
ATOM 1734 C CA . SER A 1 212 ? 7.544 7.212 -11.682 1.00 68.19 212 SER A CA 1
ATOM 1735 C C . SER A 1 212 ? 6.622 6.596 -12.734 1.00 68.19 212 SER A C 1
ATOM 1737 O O . SER A 1 212 ? 6.069 5.502 -12.564 1.00 68.19 212 SER A O 1
ATOM 1739 N N . THR A 1 213 ? 6.416 7.332 -13.822 1.00 69.62 213 THR A N 1
ATOM 1740 C CA . THR A 1 213 ? 5.778 6.842 -15.043 1.00 69.62 213 THR A CA 1
ATOM 1741 C C . THR A 1 213 ? 6.710 5.853 -15.752 1.00 69.62 213 THR A C 1
ATOM 1743 O O . THR A 1 213 ? 7.885 5.720 -15.407 1.00 69.62 213 THR A O 1
ATOM 1746 N N . GLY A 1 214 ? 6.215 5.172 -16.791 1.00 71.25 214 GLY A N 1
ATOM 1747 C CA . GLY A 1 214 ? 7.051 4.317 -17.648 1.00 71.25 214 GLY A CA 1
ATOM 1748 C C . GLY A 1 214 ? 8.207 5.049 -18.351 1.00 71.25 214 GLY A C 1
ATOM 1749 O O . GLY A 1 214 ? 9.036 4.396 -18.970 1.00 71.25 214 GLY A O 1
ATOM 1750 N N . PHE A 1 215 ? 8.275 6.378 -18.225 1.00 71.06 215 PHE A N 1
ATOM 1751 C CA . PHE A 1 215 ? 9.328 7.244 -18.755 1.00 71.06 215 PHE A CA 1
ATOM 1752 C C . PHE A 1 215 ? 10.267 7.781 -17.660 1.00 71.06 215 PHE A C 1
ATOM 1754 O O . PHE A 1 215 ? 10.998 8.736 -17.893 1.00 71.06 215 PHE A O 1
ATOM 1761 N N . ASN A 1 216 ? 10.247 7.194 -16.454 1.00 69.56 216 ASN A N 1
ATOM 1762 C CA . ASN A 1 216 ? 10.992 7.662 -15.275 1.00 69.56 216 ASN A CA 1
ATOM 1763 C C . ASN A 1 216 ? 10.663 9.098 -14.822 1.00 69.56 216 ASN A C 1
ATOM 1765 O O . ASN A 1 216 ? 11.352 9.648 -13.965 1.00 69.56 216 ASN A O 1
ATOM 1769 N N . GLU A 1 217 ? 9.577 9.685 -15.320 1.00 72.31 217 GLU A N 1
ATOM 1770 C CA . GLU A 1 217 ? 9.095 10.978 -14.842 1.00 72.31 217 GLU A CA 1
ATOM 1771 C C . GLU A 1 217 ? 8.305 10.801 -13.539 1.00 72.31 217 GLU A C 1
ATOM 1773 O O . GLU A 1 217 ? 7.556 9.827 -13.413 1.00 72.31 217 GLU A O 1
ATOM 1778 N N . PRO A 1 218 ? 8.409 11.718 -12.563 1.00 70.62 218 PRO A N 1
ATOM 1779 C CA . PRO A 1 218 ? 7.597 11.663 -11.352 1.00 70.62 218 PRO A CA 1
ATOM 1780 C C . PRO A 1 218 ? 6.104 11.705 -11.698 1.00 70.62 218 PRO A C 1
ATOM 1782 O O . PRO A 1 218 ? 5.657 12.564 -12.457 1.00 70.62 218 PRO A O 1
ATOM 1785 N N . LEU A 1 219 ? 5.302 10.801 -11.128 1.00 72.38 219 LEU A N 1
ATOM 1786 C CA . LEU A 1 219 ? 3.848 10.850 -11.319 1.00 72.38 219 LEU A CA 1
ATOM 1787 C C . LEU A 1 219 ? 3.288 12.156 -10.739 1.00 72.38 219 LEU A C 1
ATOM 1789 O O . LEU A 1 219 ? 3.352 12.382 -9.533 1.00 72.38 219 LEU A O 1
ATOM 1793 N N . VAL A 1 220 ? 2.651 12.973 -11.578 1.00 66.50 220 VAL A N 1
ATOM 1794 C CA . VAL A 1 220 ? 2.011 14.243 -11.176 1.00 66.50 220 VAL A CA 1
ATOM 1795 C C . VAL A 1 220 ? 0.911 14.075 -10.118 1.00 66.50 220 VAL A C 1
ATOM 1797 O O . VAL A 1 220 ? 0.549 15.021 -9.430 1.00 66.50 220 VAL A O 1
ATOM 1800 N N . THR A 1 221 ? 0.383 12.859 -9.957 1.00 70.44 221 THR A N 1
ATOM 1801 C CA . THR A 1 221 ? -0.625 12.510 -8.947 1.00 70.44 221 THR A CA 1
ATOM 1802 C C . THR A 1 221 ? -0.027 12.132 -7.587 1.00 70.44 221 THR A C 1
ATOM 1804 O O . THR A 1 221 ? -0.771 11.791 -6.664 1.00 70.44 221 THR A O 1
ATOM 1807 N N . LEU A 1 222 ? 1.303 12.119 -7.444 1.00 75.25 222 LEU A N 1
ATOM 1808 C CA . LEU A 1 222 ? 1.963 11.831 -6.173 1.00 75.25 222 LEU A CA 1
ATOM 1809 C C . LEU A 1 222 ? 1.833 13.030 -5.235 1.00 75.25 222 LEU A C 1
ATOM 1811 O O . LEU A 1 222 ? 2.473 14.059 -5.421 1.00 75.25 222 LEU A O 1
ATOM 1815 N N . GLY A 1 223 ? 1.044 12.859 -4.175 1.00 82.94 223 GLY A N 1
ATOM 1816 C CA . GLY A 1 223 ? 1.023 13.798 -3.053 1.00 82.94 223 GLY A CA 1
ATOM 1817 C C . GLY A 1 223 ? 2.350 13.829 -2.271 1.00 82.94 223 GLY A C 1
ATOM 1818 O O . GLY A 1 223 ? 3.289 13.097 -2.613 1.00 82.94 223 GLY A O 1
ATOM 1819 N N . PRO A 1 224 ? 2.428 14.633 -1.197 1.00 90.25 224 PRO A N 1
ATOM 1820 C CA . PRO A 1 224 ? 3.624 14.748 -0.363 1.00 90.25 224 PRO A CA 1
ATOM 1821 C C . PRO A 1 224 ? 4.019 13.409 0.278 1.00 90.25 224 PRO A C 1
ATOM 1823 O O . PRO A 1 224 ? 3.182 12.517 0.482 1.00 90.25 224 PRO A O 1
ATOM 1826 N N . ARG A 1 225 ? 5.307 13.283 0.612 1.00 93.31 225 ARG A N 1
ATOM 1827 C CA . ARG A 1 225 ? 5.829 12.183 1.433 1.00 93.31 225 ARG A CA 1
ATOM 1828 C C . ARG A 1 225 ? 5.359 12.343 2.876 1.00 93.31 225 ARG A C 1
ATOM 1830 O O . ARG A 1 225 ? 4.951 13.426 3.292 1.00 93.31 225 ARG A O 1
ATOM 1837 N N . LEU A 1 226 ? 5.406 11.259 3.642 1.00 94.81 226 LEU A N 1
ATOM 1838 C CA . LEU A 1 226 ? 4.966 11.239 5.035 1.00 94.81 226 LEU A CA 1
ATOM 1839 C C . LEU A 1 226 ? 6.114 10.784 5.939 1.00 94.81 226 LEU A C 1
ATOM 1841 O O . LEU A 1 226 ? 6.616 9.675 5.787 1.00 94.81 226 LEU A O 1
ATOM 1845 N N . GLN A 1 227 ? 6.489 11.605 6.911 1.00 96.00 227 GLN A N 1
ATOM 1846 C CA . GLN A 1 227 ? 7.409 11.230 7.981 1.00 96.00 227 GLN A CA 1
ATOM 1847 C C . GLN A 1 227 ? 6.633 10.667 9.175 1.00 96.00 227 GLN A C 1
ATOM 1849 O O . GLN A 1 227 ? 5.604 11.212 9.581 1.00 96.00 227 GLN A O 1
ATOM 1854 N N . LYS A 1 228 ? 7.159 9.590 9.758 1.00 95.50 228 LYS A N 1
ATOM 1855 C CA . LYS A 1 228 ? 6.788 9.048 11.067 1.00 95.50 228 LYS A CA 1
ATOM 1856 C C . LYS A 1 228 ? 7.890 9.404 12.046 1.00 95.50 228 LYS A C 1
ATOM 1858 O O . LYS A 1 228 ? 9.038 9.011 11.851 1.00 95.50 228 LYS A O 1
ATOM 1863 N N . ILE A 1 229 ? 7.526 10.144 13.079 1.00 95.38 229 ILE A N 1
ATOM 1864 C CA . ILE A 1 229 ? 8.449 10.827 13.980 1.00 95.38 229 ILE A CA 1
ATOM 1865 C C . ILE A 1 229 ? 8.185 10.346 15.408 1.00 95.38 229 ILE A C 1
ATOM 1867 O O . ILE A 1 229 ? 7.029 10.157 15.811 1.00 95.38 229 ILE A O 1
ATOM 1871 N N . ASN A 1 230 ? 9.250 10.129 16.175 1.00 91.75 230 ASN A N 1
ATOM 1872 C CA . ASN A 1 230 ? 9.149 9.811 17.592 1.00 91.75 230 ASN A CA 1
ATOM 1873 C C . ASN A 1 230 ? 8.593 11.039 18.344 1.00 91.75 230 ASN A C 1
ATOM 1875 O O . ASN A 1 230 ? 9.156 12.124 18.227 1.00 91.75 230 ASN A O 1
ATOM 1879 N N . PRO A 1 231 ? 7.486 10.920 19.096 1.00 89.25 231 PRO A N 1
ATOM 1880 C CA . PRO A 1 231 ? 6.866 12.070 19.750 1.00 89.25 231 PRO A CA 1
ATOM 1881 C C . PRO A 1 231 ? 7.692 12.669 20.897 1.00 89.25 231 PRO A C 1
ATOM 1883 O O . PRO A 1 231 ? 7.424 13.813 21.265 1.00 89.25 231 PRO A O 1
ATOM 1886 N N . GLU A 1 232 ? 8.639 11.914 21.462 1.00 86.25 232 GLU A N 1
ATOM 1887 C CA . GLU A 1 232 ? 9.479 12.332 22.589 1.00 86.25 232 GLU A CA 1
ATOM 1888 C C . GLU A 1 232 ? 10.803 12.934 22.118 1.00 86.25 232 GLU A C 1
ATOM 1890 O O . GLU A 1 232 ? 11.149 14.040 22.526 1.00 86.25 232 GLU A O 1
ATOM 1895 N N . THR A 1 233 ? 11.526 12.232 21.239 1.00 88.12 233 THR A N 1
ATOM 1896 C CA . THR A 1 233 ? 12.846 12.680 20.757 1.00 88.12 233 THR A CA 1
ATOM 1897 C C . THR A 1 233 ? 12.769 13.576 19.525 1.00 88.12 233 THR A C 1
ATOM 1899 O O . THR A 1 233 ? 13.728 14.272 19.216 1.00 88.12 233 THR A O 1
ATOM 1902 N N . LEU A 1 234 ? 11.620 13.584 18.837 1.00 88.12 234 LEU A N 1
ATOM 1903 C CA . LEU A 1 234 ? 11.415 14.224 17.535 1.00 88.12 234 LEU A CA 1
ATOM 1904 C C . LEU A 1 234 ? 12.314 13.676 16.420 1.00 88.12 234 LEU A C 1
ATOM 1906 O O . LEU A 1 234 ? 12.435 14.307 15.378 1.00 88.12 234 LEU A O 1
ATOM 1910 N N . ASP A 1 235 ? 12.864 12.472 16.576 1.00 91.19 235 ASP A N 1
ATOM 1911 C CA . ASP A 1 235 ? 13.640 11.830 15.516 1.00 91.19 235 ASP A CA 1
ATOM 1912 C C . ASP A 1 235 ? 12.742 11.184 14.459 1.00 91.19 235 ASP A C 1
ATOM 1914 O O . ASP A 1 235 ? 11.679 10.623 14.760 1.00 91.19 235 ASP A O 1
ATOM 1918 N N . ILE A 1 236 ? 13.198 11.199 13.206 1.00 94.44 236 ILE A N 1
ATOM 1919 C CA . ILE A 1 236 ? 12.541 10.467 12.123 1.00 94.44 236 ILE A CA 1
ATOM 1920 C C . ILE A 1 236 ? 12.744 8.970 12.355 1.00 94.44 236 ILE A C 1
ATOM 1922 O O . ILE A 1 236 ? 13.854 8.451 12.299 1.00 94.44 236 ILE A O 1
ATOM 1926 N N . VAL A 1 237 ? 11.639 8.259 12.561 1.00 94.56 237 VAL A N 1
ATOM 1927 C CA . VAL A 1 237 ? 11.617 6.797 12.669 1.00 94.56 237 VAL A CA 1
ATOM 1928 C C . VAL A 1 237 ? 11.569 6.167 11.281 1.00 94.56 237 VAL A C 1
ATOM 1930 O O . VAL A 1 237 ? 12.210 5.149 11.034 1.00 94.56 237 VAL A O 1
ATOM 1933 N N . LYS A 1 238 ? 10.756 6.733 10.379 1.00 94.25 238 LYS A N 1
ATOM 1934 C CA . LYS A 1 238 ? 10.583 6.226 9.013 1.00 94.25 238 LYS A CA 1
ATOM 1935 C C . LYS A 1 238 ? 10.000 7.290 8.087 1.00 94.25 238 LYS A C 1
ATOM 1937 O O . LYS A 1 238 ? 9.155 8.081 8.502 1.00 94.25 238 LYS A O 1
ATOM 1942 N N . VAL A 1 239 ? 10.389 7.239 6.818 1.00 93.88 239 VAL A N 1
ATOM 1943 C CA . VAL A 1 239 ? 9.784 8.003 5.723 1.00 93.88 239 VAL A CA 1
ATOM 1944 C C . VAL A 1 239 ? 8.963 7.054 4.857 1.00 93.88 239 VAL A C 1
ATOM 1946 O O . VAL A 1 239 ? 9.422 5.967 4.518 1.00 93.88 239 VAL A O 1
ATOM 1949 N N . TYR A 1 240 ? 7.763 7.483 4.486 1.00 92.75 240 TYR A N 1
ATOM 1950 C CA . TYR A 1 240 ? 6.914 6.821 3.505 1.00 92.75 240 TYR A CA 1
ATOM 1951 C C . TYR A 1 240 ? 6.791 7.685 2.253 1.00 92.75 240 TYR A C 1
ATOM 1953 O O . TYR A 1 240 ? 6.645 8.909 2.328 1.00 92.75 240 TYR A O 1
ATOM 1961 N N . GLU A 1 241 ? 6.737 7.035 1.097 1.00 89.69 241 GLU A N 1
ATOM 1962 C CA . GLU A 1 241 ? 6.446 7.665 -0.183 1.00 89.69 241 GLU A CA 1
ATOM 1963 C C . GLU A 1 241 ? 5.028 8.231 -0.226 1.00 89.69 241 GLU A C 1
ATOM 1965 O O . GLU A 1 241 ? 4.773 9.182 -0.955 1.00 89.69 241 GLU A O 1
ATOM 1970 N N . SER A 1 242 ? 4.080 7.697 0.549 1.00 89.62 242 SER A N 1
ATOM 1971 C CA . SER A 1 242 ? 2.754 8.304 0.703 1.00 89.62 242 SER A CA 1
ATOM 1972 C C . SER A 1 242 ? 2.034 7.830 1.965 1.00 89.62 242 SER A C 1
ATOM 1974 O O . SER A 1 242 ? 2.351 6.785 2.527 1.00 89.62 242 SER A O 1
ATOM 1976 N N . VAL A 1 243 ? 0.959 8.526 2.358 1.00 90.31 243 VAL A N 1
ATOM 1977 C CA . VAL A 1 243 ? 0.056 8.037 3.424 1.00 90.31 243 VAL A CA 1
ATOM 1978 C C . VAL A 1 243 ? -0.517 6.657 3.094 1.00 90.31 243 VAL A C 1
ATOM 1980 O O . VAL A 1 243 ? -0.726 5.847 3.990 1.00 90.31 243 VAL A O 1
ATOM 1983 N N . SER A 1 244 ? -0.760 6.364 1.813 1.00 88.44 244 SER A N 1
ATOM 1984 C CA . SER A 1 244 ? -1.289 5.061 1.397 1.00 88.44 244 SER A CA 1
ATOM 1985 C C . SER A 1 244 ? -0.307 3.928 1.689 1.00 88.44 244 SER A C 1
ATOM 1987 O O . SER A 1 244 ? -0.739 2.827 2.007 1.00 88.44 244 SER A O 1
ATOM 1989 N N . GLU A 1 245 ? 0.996 4.189 1.615 1.00 88.88 245 GLU A N 1
ATOM 1990 C CA . GLU A 1 245 ? 2.019 3.211 1.985 1.00 88.88 245 GLU A CA 1
ATOM 1991 C C . GLU A 1 245 ? 1.990 2.921 3.490 1.00 88.88 245 GLU A C 1
ATOM 1993 O O . GLU A 1 245 ? 1.932 1.758 3.884 1.00 88.88 245 GLU A O 1
ATOM 1998 N N . ALA A 1 246 ? 1.892 3.958 4.328 1.00 90.62 246 ALA A N 1
ATOM 1999 C CA . ALA A 1 246 ? 1.716 3.783 5.771 1.00 90.62 246 ALA A CA 1
ATOM 2000 C C . ALA A 1 246 ? 0.431 2.997 6.111 1.00 90.62 246 ALA A C 1
ATOM 2002 O O . ALA A 1 246 ? 0.424 2.164 7.016 1.00 90.62 246 ALA A O 1
ATOM 2003 N N . MET A 1 247 ? -0.652 3.210 5.355 1.00 90.12 247 MET A N 1
ATOM 2004 C CA . MET A 1 247 ? -1.908 2.462 5.510 1.00 90.12 247 MET A CA 1
ATOM 2005 C C . MET A 1 247 ? -1.807 0.993 5.069 1.00 90.12 247 MET A C 1
ATOM 2007 O O . MET A 1 247 ? -2.536 0.157 5.600 1.00 90.12 247 MET A O 1
ATOM 2011 N N . LYS A 1 248 ? -0.943 0.671 4.095 1.00 87.12 248 LYS A N 1
ATOM 2012 C CA . LYS A 1 248 ? -0.679 -0.718 3.681 1.00 87.12 248 LYS A CA 1
ATOM 2013 C C . LYS A 1 248 ? 0.097 -1.476 4.754 1.00 87.12 248 LYS A C 1
ATOM 2015 O O . LYS A 1 248 ? -0.216 -2.633 5.007 1.00 87.12 248 LYS A O 1
ATOM 2020 N N . GLU A 1 249 ? 1.078 -0.826 5.380 1.00 86.75 249 GLU A N 1
ATOM 2021 C CA . GLU A 1 249 ? 1.844 -1.414 6.485 1.00 86.75 249 GLU A CA 1
ATOM 2022 C C . GLU A 1 249 ? 0.955 -1.666 7.709 1.00 86.75 249 GLU A C 1
ATOM 2024 O O . GLU A 1 249 ? 1.067 -2.702 8.360 1.00 86.75 249 GLU A O 1
ATOM 2029 N N . ASN A 1 250 ? 0.036 -0.743 8.007 1.00 85.31 250 ASN A N 1
ATOM 2030 C CA . ASN A 1 250 ? -0.889 -0.891 9.121 1.00 85.31 250 ASN A CA 1
ATOM 2031 C C . ASN A 1 250 ? -2.307 -0.436 8.753 1.00 85.31 250 ASN A C 1
ATOM 2033 O O . ASN A 1 250 ? -2.611 0.757 8.710 1.00 85.31 250 ASN A O 1
ATOM 2037 N N . ALA A 1 251 ? -3.214 -1.404 8.603 1.00 83.88 251 ALA A N 1
ATOM 2038 C CA . ALA A 1 251 ? -4.610 -1.166 8.238 1.00 83.88 251 ALA A CA 1
ATOM 2039 C C . ALA A 1 251 ? -5.415 -0.345 9.273 1.00 83.88 251 ALA A C 1
ATOM 2041 O O . ALA A 1 251 ? -6.492 0.169 8.941 1.00 83.88 251 ALA A O 1
ATOM 2042 N N . GLN A 1 252 ? -4.927 -0.210 10.515 1.00 85.31 252 GLN A N 1
ATOM 2043 C CA . GLN A 1 252 ? -5.544 0.643 11.542 1.00 85.31 252 GLN A CA 1
ATOM 2044 C C . GLN A 1 252 ? -5.311 2.132 11.279 1.00 85.31 252 GLN A C 1
ATOM 2046 O O . GLN A 1 252 ? -6.110 2.965 11.708 1.00 85.31 252 GLN A O 1
ATOM 2051 N N . ILE A 1 253 ? -4.253 2.470 10.541 1.00 90.88 253 ILE A N 1
ATOM 2052 C CA . ILE A 1 253 ? -3.947 3.845 10.167 1.00 90.88 253 ILE A CA 1
ATOM 2053 C C . ILE A 1 253 ? -4.981 4.321 9.146 1.00 90.88 253 ILE A C 1
ATOM 2055 O O . ILE A 1 253 ? -5.185 3.703 8.099 1.00 90.88 253 ILE A O 1
ATOM 2059 N N . LYS A 1 254 ? -5.641 5.446 9.436 1.00 92.38 254 LYS A N 1
ATOM 2060 C CA . LYS A 1 254 ? -6.605 6.083 8.529 1.00 92.38 254 LYS A CA 1
ATOM 2061 C C . LYS A 1 254 ? -6.096 7.448 8.078 1.00 92.38 254 LYS A C 1
ATOM 2063 O O . LYS A 1 254 ? -5.714 8.279 8.899 1.00 92.38 254 LYS A O 1
ATOM 2068 N N . ARG A 1 255 ? -6.159 7.711 6.767 1.00 91.56 255 ARG A N 1
ATOM 2069 C CA . ARG A 1 255 ? -5.722 8.983 6.161 1.00 91.56 255 ARG A CA 1
ATOM 2070 C C . ARG A 1 255 ? -6.346 10.230 6.817 1.00 91.56 255 ARG A C 1
ATOM 2072 O O . ARG A 1 255 ? -5.582 11.137 7.129 1.00 91.56 255 ARG A O 1
ATOM 2079 N N . PRO A 1 256 ? -7.666 10.294 7.105 1.00 94.38 256 PRO A N 1
ATOM 2080 C CA . PRO A 1 256 ? -8.244 11.456 7.789 1.00 94.38 256 PRO A CA 1
ATOM 2081 C C . PRO A 1 256 ? -7.652 11.695 9.183 1.00 94.38 256 PRO A C 1
ATOM 2083 O O . PRO A 1 256 ? -7.439 12.839 9.574 1.00 94.38 256 PRO A O 1
ATOM 2086 N N . SER A 1 257 ? -7.349 10.623 9.920 1.00 94.19 257 SER A N 1
ATOM 2087 C CA . SER A 1 257 ? -6.761 10.702 11.258 1.00 94.19 257 SER A CA 1
ATOM 2088 C C . SER A 1 257 ? -5.315 11.193 11.223 1.00 94.19 257 SER A C 1
ATOM 2090 O O . SER A 1 257 ? -4.960 12.025 12.050 1.00 94.19 257 SER A O 1
ATOM 2092 N N . ILE A 1 258 ? -4.515 10.755 10.241 1.00 95.44 258 ILE A N 1
ATOM 2093 C CA . ILE A 1 258 ? -3.172 11.312 10.001 1.00 95.44 258 ILE A CA 1
ATOM 2094 C C . ILE A 1 258 ? -3.262 12.804 9.690 1.00 95.44 258 ILE A C 1
ATOM 2096 O O . ILE A 1 258 ? -2.596 13.595 10.350 1.00 95.44 258 ILE A O 1
ATOM 2100 N N . ASN A 1 259 ? -4.108 13.200 8.734 1.00 94.62 259 ASN A N 1
ATOM 2101 C CA . ASN A 1 259 ? -4.239 14.607 8.346 1.00 94.62 259 ASN A CA 1
ATOM 2102 C C . ASN A 1 259 ? -4.605 15.483 9.550 1.00 94.62 259 ASN A C 1
ATOM 2104 O O . ASN A 1 259 ? -4.002 16.532 9.757 1.00 94.62 259 ASN A O 1
ATOM 2108 N N . LYS A 1 260 ? -5.551 15.012 10.373 1.00 94.50 260 LYS A N 1
ATOM 2109 C CA . LYS A 1 260 ? -5.947 15.686 11.609 1.00 94.50 260 LYS A CA 1
ATOM 2110 C C . LYS A 1 260 ? -4.787 15.780 12.603 1.00 94.50 260 LYS A C 1
ATOM 2112 O O . LYS A 1 260 ? -4.542 16.853 13.146 1.00 94.50 260 LYS A O 1
ATOM 2117 N N . ALA A 1 261 ? -4.064 14.681 12.820 1.00 93.75 261 ALA A N 1
ATOM 2118 C CA . ALA A 1 261 ? -2.937 14.636 13.748 1.00 93.75 261 ALA A CA 1
ATOM 2119 C C . ALA A 1 261 ? -1.819 15.608 13.352 1.00 93.75 261 ALA A C 1
ATOM 2121 O O . ALA A 1 261 ? -1.292 16.309 14.214 1.00 93.75 261 ALA A O 1
ATOM 2122 N N . ILE A 1 262 ? -1.530 15.702 12.050 1.00 94.56 262 ILE A N 1
ATOM 2123 C CA . ILE A 1 262 ? -0.592 16.676 11.481 1.00 94.56 262 ILE A CA 1
ATOM 2124 C C . ILE A 1 262 ? -1.101 18.098 11.735 1.00 94.56 262 ILE A C 1
ATOM 2126 O O . ILE A 1 262 ? -0.389 18.896 12.332 1.00 94.56 262 ILE A O 1
ATOM 2130 N N . SER A 1 263 ? -2.347 18.408 11.356 1.00 93.25 263 SER A N 1
ATOM 2131 C CA . SER A 1 263 ? -2.896 19.765 11.499 1.00 93.25 263 SER A CA 1
ATOM 2132 C C . SER A 1 263 ? -3.016 20.239 12.950 1.00 93.25 263 SER A C 1
ATOM 2134 O O . SER A 1 263 ? -2.898 21.428 13.226 1.00 93.25 263 SER A O 1
ATOM 2136 N N . GLU A 1 264 ? -3.268 19.321 13.886 1.00 93.38 264 GLU A N 1
ATOM 2137 C CA . GLU A 1 264 ? -3.464 19.639 15.305 1.00 93.38 264 GLU A CA 1
ATOM 2138 C C . GLU A 1 264 ? -2.189 19.455 16.144 1.00 93.38 264 GLU A C 1
ATOM 2140 O O . GLU A 1 264 ? -2.221 19.714 17.350 1.00 93.38 264 GLU A O 1
ATOM 2145 N N . ASN A 1 265 ? -1.083 19.012 15.533 1.00 92.19 265 ASN A N 1
ATOM 2146 C CA . ASN A 1 265 ? 0.186 18.688 16.195 1.00 92.19 265 ASN A CA 1
ATOM 2147 C C . ASN A 1 265 ? 0.047 17.646 17.315 1.00 92.19 265 ASN A C 1
ATOM 2149 O O . ASN A 1 265 ? 0.683 17.745 18.365 1.00 92.19 265 ASN A O 1
ATOM 2153 N N . THR A 1 266 ? -0.804 16.642 17.106 1.00 93.62 266 THR A N 1
ATOM 2154 C CA . THR A 1 266 ? -1.113 15.604 18.100 1.00 93.62 266 THR A CA 1
ATOM 2155 C C . THR A 1 266 ? -0.473 14.264 17.749 1.00 93.62 266 THR A C 1
ATOM 2157 O O . THR A 1 266 ? -0.037 14.022 16.622 1.00 93.62 266 THR A O 1
ATOM 2160 N N . ILE A 1 267 ? -0.389 13.380 18.743 1.00 92.50 267 ILE A N 1
ATOM 2161 C CA . ILE A 1 267 ? 0.109 12.014 18.566 1.00 92.50 267 ILE A CA 1
ATOM 2162 C C . ILE A 1 267 ? -1.016 11.145 18.001 1.00 92.50 267 ILE A C 1
ATOM 2164 O O . ILE A 1 267 ? -2.129 11.136 18.526 1.00 92.50 267 ILE A O 1
ATOM 2168 N N . TYR A 1 268 ? -0.712 10.355 16.973 1.00 93.38 268 TYR A N 1
ATOM 2169 C CA . TYR A 1 268 ? -1.625 9.349 16.438 1.00 93.38 268 TYR A CA 1
ATOM 2170 C C . TYR A 1 268 ? -0.904 8.015 16.265 1.00 93.38 268 TYR A C 1
ATOM 2172 O O . TYR A 1 268 ? 0.203 7.960 15.731 1.00 93.38 268 TYR A O 1
ATOM 2180 N N . CYS A 1 269 ? -1.526 6.936 16.751 1.00 89.81 269 CYS A N 1
ATOM 2181 C CA . CYS A 1 269 ? -0.927 5.597 16.804 1.00 89.81 269 CYS A CA 1
ATOM 2182 C C . CYS A 1 269 ? 0.467 5.571 17.468 1.00 89.81 269 CYS A C 1
ATOM 2184 O O . CYS A 1 269 ? 1.322 4.796 17.056 1.00 89.81 269 CYS A O 1
ATOM 2186 N N . GLY A 1 270 ? 0.697 6.426 18.472 1.00 89.38 270 GLY A N 1
ATOM 2187 C CA . GLY A 1 270 ? 1.968 6.508 19.203 1.00 89.38 270 GLY A CA 1
ATOM 2188 C C . GLY A 1 270 ? 3.069 7.328 18.523 1.00 89.38 270 GLY A C 1
ATOM 2189 O O . GLY A 1 270 ? 4.159 7.415 19.070 1.00 89.38 270 GLY A O 1
ATOM 2190 N N . PHE A 1 271 ? 2.805 7.954 17.370 1.00 94.38 271 PHE A N 1
ATOM 2191 C CA . PHE A 1 271 ? 3.808 8.728 16.630 1.00 94.38 271 PHE A CA 1
ATOM 2192 C C . PHE A 1 271 ? 3.334 10.142 16.295 1.00 94.38 271 PHE A C 1
ATOM 2194 O O . PHE A 1 271 ? 2.130 10.409 16.198 1.00 94.38 271 PHE A O 1
ATOM 2201 N N . ARG A 1 272 ? 4.298 11.046 16.088 1.00 94.69 272 ARG A N 1
ATOM 2202 C CA . ARG A 1 272 ? 4.084 12.296 15.354 1.00 94.69 272 ARG A CA 1
ATOM 2203 C C . ARG A 1 272 ? 4.178 12.006 13.860 1.00 94.69 272 ARG A C 1
ATOM 2205 O O . ARG A 1 272 ? 4.898 11.111 13.422 1.00 94.69 272 ARG A O 1
ATOM 2212 N N . TRP A 1 273 ? 3.426 12.771 13.087 1.00 95.25 273 TRP A N 1
ATOM 2213 C CA . TRP A 1 273 ? 3.375 12.652 11.639 1.00 95.25 273 TRP A CA 1
ATOM 2214 C C . TRP A 1 273 ? 3.631 14.024 11.033 1.00 95.25 273 TRP A C 1
ATOM 2216 O O . TRP A 1 273 ? 3.224 15.029 11.621 1.00 95.25 273 TRP A O 1
ATOM 2226 N N . LEU A 1 274 ? 4.291 14.066 9.878 1.00 95.12 274 LEU A N 1
ATOM 2227 C CA . LEU A 1 274 ? 4.538 15.306 9.145 1.00 95.12 274 LEU A CA 1
ATOM 2228 C C . LEU A 1 274 ? 4.524 15.049 7.637 1.00 95.12 274 LEU A C 1
ATOM 2230 O O . LEU A 1 274 ? 5.016 14.018 7.175 1.00 95.12 274 LEU A O 1
ATOM 2234 N N . PHE A 1 275 ? 3.952 15.980 6.874 1.00 94.81 275 PHE A N 1
ATOM 2235 C CA . PHE A 1 275 ? 4.064 15.965 5.420 1.00 94.81 275 PHE A CA 1
ATOM 2236 C C . PHE A 1 275 ? 5.357 16.631 4.975 1.00 94.81 275 PHE A C 1
ATOM 2238 O O . PHE A 1 275 ? 5.720 17.685 5.487 1.00 94.81 275 PHE A O 1
ATOM 2245 N N . VAL A 1 276 ? 6.007 16.028 3.985 1.00 92.75 276 VAL A N 1
ATOM 2246 C CA . VAL A 1 276 ? 7.186 16.598 3.338 1.00 92.75 276 VAL A CA 1
ATOM 2247 C C . VAL A 1 276 ? 6.904 16.749 1.857 1.00 92.75 276 VAL A C 1
ATOM 2249 O O . VAL A 1 276 ? 6.580 15.778 1.165 1.00 92.75 276 VAL A O 1
ATOM 2252 N N . GLU A 1 277 ? 7.022 17.981 1.378 1.00 90.19 277 GLU A N 1
ATOM 2253 C CA . GLU A 1 277 ? 6.905 18.284 -0.042 1.00 90.19 277 GLU A CA 1
ATOM 2254 C C . GLU A 1 277 ? 7.993 17.567 -0.849 1.00 90.19 277 GLU A C 1
ATOM 2256 O O . GLU A 1 277 ? 9.105 17.326 -0.381 1.00 90.19 277 GLU A O 1
ATOM 2261 N N . ARG A 1 278 ? 7.669 17.190 -2.088 1.00 86.31 278 ARG A N 1
ATOM 2262 C CA . ARG A 1 278 ? 8.532 16.335 -2.927 1.00 86.31 278 ARG A CA 1
ATOM 2263 C C . ARG A 1 278 ? 9.880 16.969 -3.273 1.00 86.31 278 ARG A C 1
ATOM 2265 O O . ARG A 1 278 ? 10.822 16.236 -3.562 1.00 86.31 278 ARG A O 1
ATOM 2272 N N . ASN A 1 279 ? 9.942 18.299 -3.267 1.00 86.94 279 ASN A N 1
ATOM 2273 C CA . ASN A 1 279 ? 11.133 19.102 -3.533 1.00 86.94 279 ASN A CA 1
ATOM 2274 C C . ASN A 1 279 ? 12.058 19.254 -2.312 1.00 86.94 279 ASN A C 1
ATOM 2276 O O . ASN A 1 279 ? 13.127 19.842 -2.449 1.00 86.94 279 ASN A O 1
ATOM 2280 N N . LEU A 1 280 ? 11.656 18.764 -1.138 1.00 88.62 280 LEU A N 1
ATOM 2281 C CA . LEU A 1 280 ? 12.440 18.817 0.093 1.00 88.62 280 LEU A CA 1
ATOM 2282 C C . LEU A 1 280 ? 13.058 17.448 0.402 1.00 88.62 280 LEU A C 1
ATOM 2284 O O . LEU A 1 280 ? 12.558 16.409 -0.041 1.00 88.62 280 LEU A O 1
ATOM 2288 N N . ASP A 1 281 ? 14.145 17.449 1.178 1.00 88.75 281 ASP A N 1
ATOM 2289 C CA . ASP A 1 281 ? 14.772 16.212 1.648 1.00 88.75 281 ASP A CA 1
ATOM 2290 C C . ASP A 1 281 ? 13.862 15.527 2.683 1.00 88.75 281 ASP A C 1
ATOM 2292 O O . ASP A 1 281 ? 13.590 16.100 3.742 1.00 88.75 281 ASP A O 1
ATOM 2296 N N . PRO A 1 282 ? 13.382 14.301 2.415 1.00 90.12 282 PRO A N 1
ATOM 2297 C CA . PRO A 1 282 ? 12.510 13.601 3.341 1.00 90.12 282 PRO A CA 1
ATOM 2298 C C . PRO A 1 282 ? 13.197 13.114 4.620 1.00 90.12 282 PRO A C 1
ATOM 2300 O O . PRO A 1 282 ? 12.490 12.724 5.547 1.00 90.12 282 PRO A O 1
ATOM 2303 N N . ASN A 1 283 ? 14.527 13.118 4.696 1.00 90.69 283 ASN A N 1
ATOM 2304 C CA . ASN A 1 283 ? 15.277 12.687 5.879 1.00 90.69 283 ASN A CA 1
ATOM 2305 C C . ASN A 1 283 ? 15.626 13.849 6.818 1.00 90.69 283 ASN A C 1
ATOM 2307 O O . ASN A 1 283 ? 16.341 13.652 7.798 1.00 90.69 283 ASN A O 1
ATOM 2311 N N . ILE A 1 284 ? 15.116 15.052 6.540 1.00 89.00 284 ILE A N 1
ATOM 2312 C CA . ILE A 1 284 ? 15.319 16.242 7.365 1.00 89.00 284 ILE A CA 1
ATOM 2313 C C . ILE A 1 284 ? 13.956 16.742 7.848 1.00 89.00 284 ILE A C 1
ATOM 2315 O O . ILE A 1 284 ? 12.998 16.838 7.079 1.00 89.00 284 ILE A O 1
ATOM 2319 N N . ILE A 1 285 ? 13.853 17.065 9.137 1.00 86.75 285 ILE A N 1
ATOM 2320 C CA . ILE A 1 285 ? 12.673 17.741 9.686 1.00 86.75 285 ILE A CA 1
ATOM 2321 C C . ILE A 1 285 ? 12.877 19.241 9.496 1.00 86.75 285 ILE A C 1
ATOM 2323 O O . ILE A 1 285 ? 13.782 19.823 10.084 1.00 86.75 285 ILE A O 1
ATOM 2327 N N . THR A 1 286 ? 12.055 19.863 8.654 1.00 77.31 286 THR A N 1
ATOM 2328 C CA . THR A 1 286 ? 12.171 21.293 8.333 1.00 77.31 286 THR A CA 1
ATOM 2329 C C . THR A 1 286 ? 11.558 22.173 9.419 1.00 77.31 286 THR A C 1
ATOM 2331 O O . THR A 1 286 ? 12.242 23.024 9.976 1.00 77.31 286 THR A O 1
ATOM 2334 N N . HIS A 1 287 ? 10.277 21.960 9.736 1.00 81.31 287 HIS A N 1
ATOM 2335 C CA . HIS A 1 287 ? 9.551 22.693 10.775 1.00 81.31 287 HIS A CA 1
ATOM 2336 C C . HIS A 1 287 ? 8.509 21.791 11.440 1.00 81.31 287 HIS A C 1
ATOM 2338 O O . HIS A 1 287 ? 7.607 21.286 10.769 1.00 81.31 287 HIS A O 1
ATOM 2344 N N . ILE A 1 288 ? 8.620 21.593 12.756 1.00 85.94 288 ILE A N 1
ATOM 2345 C CA . ILE A 1 288 ? 7.642 20.835 13.541 1.00 85.94 288 ILE A CA 1
ATOM 2346 C C . ILE A 1 288 ? 7.265 21.592 14.813 1.00 85.94 288 ILE A C 1
ATOM 2348 O O . ILE A 1 288 ? 8.103 21.926 15.645 1.00 85.94 288 ILE A O 1
ATOM 2352 N N . GLU A 1 289 ? 5.970 21.844 14.971 1.00 88.25 289 GLU A N 1
ATOM 2353 C CA . GLU A 1 289 ? 5.433 22.474 16.175 1.00 88.25 289 GLU A CA 1
ATOM 2354 C C . GLU A 1 289 ? 5.457 21.504 17.375 1.00 88.25 289 GLU A C 1
ATOM 2356 O O . GLU A 1 289 ? 5.328 20.279 17.189 1.00 88.25 289 GLU A O 1
ATOM 2361 N N . PRO A 1 290 ? 5.543 22.018 18.618 1.00 87.88 290 PRO A N 1
ATOM 2362 C CA . PRO A 1 290 ? 5.506 21.202 19.827 1.00 87.88 290 PRO A CA 1
ATOM 2363 C C . PRO A 1 290 ? 4.289 20.274 19.893 1.00 87.88 290 PRO A C 1
ATOM 2365 O O . PRO A 1 290 ? 3.191 20.606 19.441 1.00 87.88 290 PRO A O 1
ATOM 2368 N N . THR A 1 291 ? 4.475 19.091 20.481 1.00 88.94 291 THR A N 1
ATOM 2369 C CA . THR A 1 291 ? 3.403 18.095 20.601 1.00 88.94 291 THR A CA 1
ATOM 2370 C C . THR A 1 291 ? 2.299 18.591 21.528 1.00 88.94 291 THR A C 1
ATOM 2372 O O . THR A 1 291 ? 2.506 18.785 22.726 1.00 88.94 291 THR A O 1
ATOM 2375 N N . LYS A 1 292 ? 1.088 18.739 20.989 1.00 89.69 292 LYS A N 1
ATOM 2376 C CA . LYS A 1 292 ? -0.097 19.094 21.763 1.00 89.69 292 LYS A CA 1
ATOM 2377 C C . LYS A 1 292 ? -0.621 17.869 22.508 1.00 89.69 292 LYS A C 1
ATOM 2379 O O . LYS A 1 292 ? -0.964 16.854 21.899 1.00 89.69 292 LYS A O 1
ATOM 2384 N N . GLN A 1 293 ? -0.741 17.977 23.831 1.00 80.81 293 GLN A N 1
ATOM 2385 C CA . GLN A 1 293 ? -1.334 16.915 24.643 1.00 80.81 293 GLN A CA 1
ATOM 2386 C C . GLN A 1 293 ? -2.829 16.766 24.341 1.00 80.81 293 GLN A C 1
ATOM 2388 O O . GLN A 1 293 ? -3.621 17.703 24.479 1.00 80.81 293 GLN A O 1
ATOM 2393 N N . THR A 1 294 ? -3.230 15.558 23.957 1.00 77.75 294 THR A N 1
ATOM 2394 C CA . THR A 1 294 ? -4.635 15.186 23.792 1.00 77.75 294 THR A CA 1
ATOM 2395 C C . THR A 1 294 ? -5.186 14.605 25.085 1.00 77.75 294 THR A C 1
ATOM 2397 O O . THR A 1 294 ? -4.555 13.760 25.716 1.00 77.75 294 THR A O 1
ATOM 2400 N N . LYS A 1 295 ? -6.404 15.001 25.462 1.00 75.19 295 LYS A N 1
ATOM 2401 C CA . LYS A 1 295 ? -7.116 14.375 26.583 1.00 75.19 295 LYS A CA 1
ATOM 2402 C C . LYS A 1 295 ? -7.571 12.975 26.170 1.00 75.19 295 LYS A C 1
ATOM 2404 O O . LYS A 1 295 ? -8.286 12.841 25.178 1.00 75.19 295 LYS A O 1
ATOM 2409 N N . ILE A 1 296 ? -7.205 11.960 26.950 1.00 68.75 296 ILE A N 1
ATOM 2410 C CA . ILE A 1 296 ? -7.706 10.594 26.765 1.00 68.75 296 ILE A CA 1
ATOM 2411 C C . ILE A 1 296 ? -9.225 10.613 26.974 1.00 68.75 296 ILE A C 1
ATOM 2413 O O . ILE A 1 296 ? -9.727 11.075 28.004 1.00 68.75 296 ILE A O 1
ATOM 2417 N N . GLN A 1 297 ? -9.967 10.147 25.973 1.00 70.25 297 GLN A N 1
ATOM 2418 C CA . GLN A 1 297 ? -11.411 9.989 26.066 1.00 70.25 297 GLN A CA 1
ATOM 2419 C C . GLN A 1 297 ? -11.708 8.536 26.435 1.00 70.25 297 GLN A C 1
ATOM 2421 O O . GLN A 1 297 ? -11.640 7.662 25.579 1.00 70.25 297 GLN A O 1
ATOM 2426 N N . ASN A 1 298 ? -12.037 8.274 27.703 1.00 72.00 298 ASN A N 1
ATOM 2427 C CA . ASN A 1 298 ? -12.465 6.937 28.129 1.00 72.00 298 ASN A CA 1
ATOM 2428 C C . ASN A 1 298 ? -13.927 6.710 27.700 1.00 72.00 298 ASN A C 1
ATOM 2430 O O . ASN A 1 298 ? -14.859 6.967 28.474 1.00 72.00 298 ASN A O 1
ATOM 2434 N N . LEU A 1 299 ? -14.105 6.362 26.428 1.00 81.75 299 LEU A N 1
ATOM 2435 C CA . LEU A 1 299 ? -15.386 6.068 25.791 1.00 81.75 299 LEU A CA 1
ATOM 2436 C C . LEU A 1 299 ? -15.721 4.590 25.988 1.00 81.75 299 LEU A C 1
ATOM 2438 O O . LEU A 1 299 ? -14.859 3.744 25.801 1.00 81.75 299 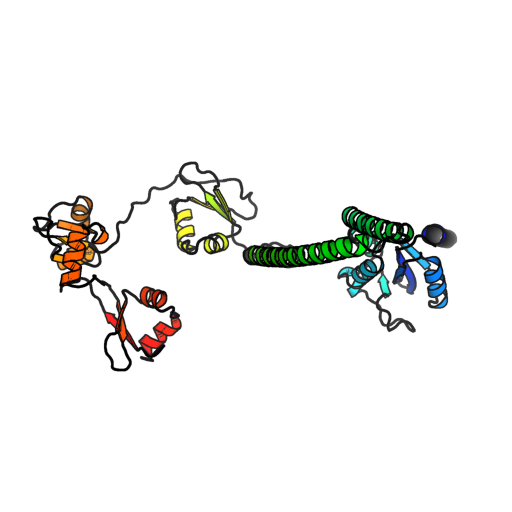LEU A O 1
ATOM 2442 N N . GLY A 1 300 ? -16.971 4.291 26.320 1.00 89.38 300 GLY A N 1
ATOM 2443 C CA . GLY A 1 300 ? -17.437 2.924 26.516 1.00 89.38 300 GLY A CA 1
ATOM 2444 C C . GLY A 1 300 ? -18.760 2.890 27.266 1.00 89.38 300 GLY A C 1
ATOM 2445 O O . GLY A 1 300 ? -19.286 3.937 27.667 1.00 89.38 300 GLY A O 1
ATOM 2446 N N . TYR A 1 301 ? -19.276 1.679 27.465 1.00 95.19 301 TYR A N 1
ATOM 2447 C CA . TYR A 1 301 ? -20.479 1.464 28.257 1.00 95.19 301 TYR A CA 1
ATOM 2448 C C . TYR A 1 301 ? -20.254 1.860 29.713 1.00 95.19 301 TYR A C 1
ATOM 2450 O O . TYR A 1 301 ? -19.164 1.696 30.266 1.00 95.19 301 TYR A O 1
ATOM 2458 N N . ILE A 1 302 ? -21.300 2.382 30.342 1.00 96.44 302 ILE A N 1
ATOM 2459 C CA . ILE A 1 302 ? -21.270 2.839 31.728 1.00 96.44 302 ILE A CA 1
ATOM 2460 C C . ILE A 1 302 ? -22.101 1.897 32.578 1.00 96.44 302 ILE A C 1
ATOM 2462 O O . ILE A 1 302 ? -23.308 1.789 32.382 1.00 96.44 302 ILE A O 1
ATOM 2466 N N . ALA A 1 303 ? -21.456 1.251 33.541 1.00 96.75 303 ALA A N 1
ATOM 2467 C CA . ALA A 1 303 ? -22.113 0.460 34.565 1.00 96.75 303 ALA A CA 1
ATOM 2468 C C . ALA A 1 303 ? -22.590 1.373 35.698 1.00 96.75 303 ALA A C 1
ATOM 2470 O O . ALA A 1 303 ? -21.819 2.201 36.193 1.00 96.75 303 ALA A O 1
ATOM 2471 N N . LYS A 1 304 ? -23.842 1.199 36.124 1.00 96.94 304 LYS A N 1
ATOM 2472 C CA . LYS A 1 304 ? -24.380 1.736 37.378 1.00 96.94 304 LYS A CA 1
ATOM 2473 C C . LYS A 1 304 ? -24.320 0.641 38.427 1.00 96.94 304 LYS A C 1
ATOM 2475 O O . LYS A 1 304 ? -24.926 -0.408 38.241 1.00 96.94 304 LYS A O 1
ATOM 2480 N N . LEU A 1 305 ? -23.610 0.896 39.514 1.00 96.94 305 LEU A N 1
ATOM 2481 C CA . LEU A 1 305 ? -23.460 -0.012 40.640 1.00 96.94 305 LEU A CA 1
ATOM 2482 C C . LEU A 1 305 ? -24.277 0.493 41.830 1.00 96.94 305 LEU A C 1
ATOM 2484 O O . LEU A 1 305 ? -24.537 1.697 41.952 1.00 96.94 305 LEU A O 1
ATOM 2488 N N . ASN A 1 306 ? -24.647 -0.422 42.719 1.00 95.12 306 ASN A N 1
ATOM 2489 C CA . ASN A 1 306 ? -25.214 -0.068 44.017 1.00 95.12 306 ASN A CA 1
ATOM 2490 C C . ASN A 1 306 ? -24.205 0.671 44.919 1.00 95.12 306 ASN A C 1
ATOM 2492 O O . ASN A 1 306 ? -23.028 0.837 44.579 1.00 95.12 306 ASN A O 1
ATOM 2496 N N . ALA A 1 307 ? -24.675 1.150 46.073 1.00 93.81 307 ALA A N 1
ATOM 2497 C CA . ALA A 1 307 ? -23.857 1.910 47.017 1.00 93.81 307 ALA A CA 1
ATOM 2498 C C . ALA A 1 307 ? -22.688 1.077 47.579 1.00 93.81 307 ALA A C 1
ATOM 2500 O O . ALA A 1 307 ? -21.601 1.609 47.807 1.00 93.81 307 ALA A O 1
ATOM 2501 N N . GLU A 1 308 ? -22.887 -0.234 47.724 1.00 93.56 308 GLU A N 1
ATOM 2502 C CA . GLU A 1 308 ? -21.920 -1.203 48.245 1.00 93.56 308 GLU A CA 1
ATOM 2503 C C . GLU A 1 308 ? -20.870 -1.633 47.204 1.00 93.56 308 GLU A C 1
ATOM 2505 O O . GLU A 1 308 ? -19.873 -2.258 47.564 1.00 93.56 308 GLU A O 1
ATOM 2510 N N . LYS A 1 309 ? -21.054 -1.272 45.923 1.00 93.19 309 LYS A N 1
ATOM 2511 C CA . LYS A 1 309 ? -20.182 -1.619 44.779 1.00 93.19 309 LYS A CA 1
ATOM 2512 C C . LYS A 1 309 ? -20.064 -3.123 44.501 1.00 93.19 309 LYS A C 1
ATOM 2514 O O . LYS A 1 309 ? -19.105 -3.539 43.849 1.00 93.19 309 LYS A O 1
ATOM 2519 N N . ASN A 1 310 ? -21.007 -3.926 44.979 1.00 93.81 310 ASN A N 1
ATOM 2520 C CA . ASN A 1 310 ? -20.990 -5.383 44.834 1.00 93.81 310 ASN A CA 1
ATOM 2521 C C . ASN A 1 310 ? -21.998 -5.906 43.793 1.00 93.81 310 ASN A C 1
ATOM 2523 O O . ASN A 1 310 ? -22.000 -7.099 43.509 1.00 93.81 310 ASN A O 1
ATOM 2527 N N . GLU A 1 311 ? -2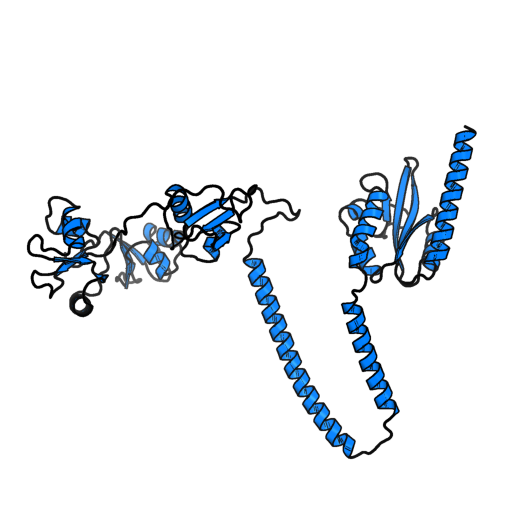2.813 -5.037 43.186 1.00 94.44 311 GLU A N 1
ATOM 2528 C CA . GLU A 1 311 ? -23.744 -5.418 42.120 1.00 94.44 311 GLU A CA 1
ATOM 2529 C C . GLU A 1 311 ? -23.811 -4.342 41.027 1.00 94.44 311 GLU A C 1
ATOM 2531 O O . GLU A 1 311 ? -23.875 -3.141 41.313 1.00 94.44 311 GLU A O 1
ATOM 2536 N N . ILE A 1 312 ? -23.820 -4.774 39.759 1.00 96.88 312 ILE A N 1
ATOM 2537 C CA . ILE A 1 312 ? -24.156 -3.920 38.613 1.00 96.88 312 ILE A CA 1
ATOM 2538 C C . ILE A 1 312 ? -25.675 -3.940 38.446 1.00 96.88 312 ILE A C 1
ATOM 2540 O O . ILE A 1 312 ? -26.268 -4.974 38.155 1.00 96.88 312 ILE A O 1
ATOM 2544 N N . LEU A 1 313 ? -26.301 -2.778 38.596 1.00 95.62 313 LEU A N 1
ATOM 2545 C CA . LEU A 1 313 ? -27.747 -2.617 38.484 1.00 95.62 313 LEU A CA 1
ATOM 2546 C C . LEU A 1 313 ? -28.199 -2.446 37.035 1.00 95.62 313 LEU A C 1
ATOM 2548 O O . LEU A 1 313 ? -29.281 -2.893 36.684 1.00 95.62 313 LEU A O 1
ATOM 2552 N N . ASN A 1 314 ? -27.412 -1.754 36.206 1.00 96.44 314 ASN A N 1
ATOM 2553 C CA . ASN A 1 314 ? -27.709 -1.554 34.786 1.00 96.44 314 ASN A CA 1
ATOM 2554 C C . ASN A 1 314 ? -26.450 -1.098 34.034 1.00 96.44 314 ASN A C 1
ATOM 2556 O O . ASN A 1 314 ? -25.514 -0.560 34.635 1.00 96.44 314 ASN A O 1
ATOM 2560 N N . VAL A 1 315 ? -26.458 -1.250 32.713 1.00 97.06 315 VAL A N 1
ATOM 2561 C CA . VAL A 1 315 ? -25.393 -0.805 31.811 1.00 97.06 315 VAL A CA 1
ATOM 2562 C C . VAL A 1 315 ? -25.987 0.085 30.723 1.00 97.06 315 VAL A C 1
ATOM 2564 O O . VAL A 1 315 ? -26.997 -0.262 30.112 1.00 97.06 315 VAL A O 1
ATOM 2567 N N . TYR A 1 316 ? -25.344 1.225 30.480 1.00 96.38 316 TYR A N 1
ATOM 2568 C CA . TYR A 1 316 ? -25.779 2.271 29.555 1.00 96.38 316 TYR A CA 1
ATOM 2569 C C . TYR A 1 316 ? -24.774 2.481 28.428 1.00 96.38 316 TYR A C 1
ATOM 2571 O O . TYR A 1 316 ? -23.572 2.306 28.624 1.00 96.38 316 TYR A O 1
ATOM 2579 N N . LEU A 1 317 ? -25.259 2.946 27.276 1.00 93.69 317 LEU A N 1
ATOM 2580 C CA . LEU A 1 317 ? -24.447 3.148 26.074 1.00 93.69 317 LEU A CA 1
ATOM 2581 C C . LEU A 1 317 ? -23.255 4.095 26.292 1.00 93.69 317 LEU A C 1
ATOM 2583 O O . LEU A 1 317 ? -22.155 3.841 25.813 1.00 93.69 317 LEU A O 1
ATOM 2587 N N . ASP A 1 318 ? -23.483 5.213 26.977 1.00 93.44 318 ASP A N 1
ATOM 2588 C CA . ASP A 1 318 ? -22.464 6.215 27.279 1.00 93.44 318 ASP A CA 1
ATOM 2589 C C . ASP A 1 318 ? -22.856 7.034 28.524 1.00 93.44 318 ASP A C 1
ATOM 2591 O O . ASP A 1 318 ? -23.965 6.915 29.053 1.00 93.44 318 ASP A O 1
ATOM 2595 N N . ARG A 1 319 ? -21.949 7.894 29.010 1.00 93.19 319 ARG A N 1
ATOM 2596 C CA . ARG A 1 319 ? -22.190 8.721 30.213 1.00 93.19 319 ARG A CA 1
ATOM 2597 C C . ARG A 1 319 ? -23.375 9.664 30.066 1.00 93.19 319 ARG A C 1
ATOM 2599 O O . ARG A 1 319 ? -24.065 9.913 31.049 1.00 93.19 319 ARG A O 1
ATOM 2606 N N . LYS A 1 320 ? -23.605 10.188 28.859 1.00 93.19 320 LYS A N 1
ATOM 2607 C CA . LYS A 1 320 ? -24.712 11.116 28.599 1.00 93.19 320 LYS A CA 1
ATOM 2608 C C . LYS A 1 320 ? -26.045 10.396 28.709 1.00 93.19 32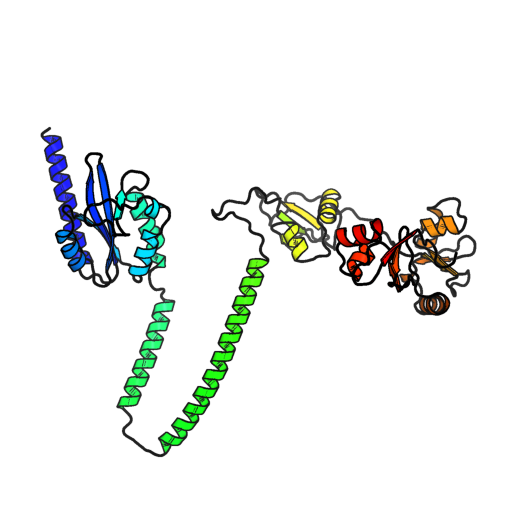0 LYS A C 1
ATOM 2610 O O . LYS A 1 320 ? -26.969 10.888 29.343 1.00 93.19 320 LYS A O 1
ATOM 2615 N N . THR A 1 321 ? -26.101 9.204 28.136 1.00 93.69 321 THR A N 1
ATOM 2616 C CA . THR A 1 321 ? -27.245 8.302 28.177 1.00 93.69 321 THR A CA 1
ATOM 2617 C C . THR A 1 321 ? -27.539 7.870 29.609 1.00 93.69 321 THR A C 1
ATOM 2619 O O . THR A 1 321 ? -28.674 7.997 30.058 1.00 93.69 321 THR A O 1
ATOM 2622 N N . ALA A 1 322 ? -26.511 7.459 30.359 1.00 95.38 322 ALA A N 1
ATOM 2623 C CA . ALA A 1 322 ? -26.643 7.131 31.775 1.00 95.38 322 ALA A CA 1
ATOM 2624 C C . ALA A 1 322 ? -27.175 8.319 32.592 1.00 95.38 322 ALA A C 1
ATOM 2626 O O . ALA A 1 322 ? -28.079 8.141 33.402 1.00 95.38 322 ALA A O 1
ATOM 2627 N N . ALA A 1 323 ? -26.663 9.533 32.362 1.00 95.69 323 ALA A N 1
ATOM 2628 C CA . ALA A 1 323 ? -27.115 10.726 33.074 1.00 95.69 323 ALA A CA 1
ATOM 2629 C C . ALA A 1 323 ? -28.596 11.020 32.784 1.00 95.69 323 ALA A C 1
ATOM 2631 O O . ALA A 1 323 ? -29.390 11.179 33.709 1.00 95.69 323 ALA A O 1
ATOM 2632 N N . ASN A 1 324 ? -28.983 11.011 31.508 1.00 94.44 324 ASN A N 1
ATOM 2633 C CA . ASN A 1 324 ? -30.356 11.291 31.096 1.00 94.44 324 ASN A CA 1
ATOM 2634 C C . ASN A 1 324 ? -31.348 10.252 31.650 1.00 94.44 324 ASN A C 1
ATOM 2636 O O . ASN A 1 324 ? -32.381 10.626 32.197 1.00 94.44 324 ASN A O 1
ATOM 2640 N N . LEU A 1 325 ? -31.025 8.956 31.553 1.00 94.44 325 LEU A N 1
ATOM 2641 C CA . LEU A 1 325 ? -31.912 7.874 32.004 1.00 94.44 325 LEU A CA 1
ATOM 2642 C C . LEU A 1 325 ? -31.983 7.736 33.532 1.00 94.44 325 LEU A C 1
ATOM 2644 O O . LEU A 1 325 ? -32.929 7.153 34.045 1.00 94.44 325 LEU A O 1
ATOM 2648 N N . ASN A 1 326 ? -31.018 8.293 34.271 1.00 94.31 326 ASN A N 1
ATOM 2649 C CA . ASN A 1 326 ? -31.030 8.313 35.740 1.00 94.31 326 ASN A CA 1
ATOM 2650 C C . ASN A 1 326 ? -31.493 9.659 36.324 1.00 94.31 326 ASN A C 1
ATOM 2652 O O . ASN A 1 326 ? -31.232 9.939 37.494 1.00 94.31 326 ASN A O 1
ATOM 2656 N N . GLY A 1 327 ? -32.167 10.494 35.524 1.00 92.81 327 GLY A N 1
ATOM 2657 C CA . GLY A 1 327 ? -32.839 11.705 36.004 1.00 92.81 327 GLY A CA 1
ATOM 2658 C C . GLY A 1 327 ? -31.910 12.865 36.370 1.00 92.81 327 GLY A C 1
ATOM 2659 O O . GLY A 1 327 ? -32.300 13.738 37.143 1.00 92.81 327 GLY A O 1
ATOM 2660 N N . TYR A 1 328 ? -30.683 12.903 35.845 1.00 95.31 328 TYR A N 1
ATOM 2661 C CA . TYR A 1 328 ? -29.810 14.062 36.030 1.00 95.31 328 TYR A CA 1
ATOM 2662 C C . TYR A 1 328 ? -30.272 15.240 35.168 1.00 95.31 328 TYR A C 1
ATOM 2664 O O . TYR A 1 328 ? -30.577 15.076 33.990 1.00 95.31 328 TYR A O 1
ATOM 2672 N N . SER A 1 329 ? -30.228 16.456 35.721 1.00 90.75 329 SER A N 1
ATOM 2673 C CA . SER A 1 329 ? -30.625 17.677 35.001 1.00 90.75 329 SER A CA 1
ATOM 2674 C C . SER A 1 329 ? -29.728 17.998 33.798 1.00 90.75 329 SER A C 1
ATOM 2676 O O . SER A 1 329 ? -30.158 18.679 32.872 1.00 90.75 329 SER A O 1
ATOM 2678 N N . ALA A 1 330 ? -28.474 17.536 33.808 1.00 93.88 330 ALA A N 1
ATOM 2679 C CA . ALA A 1 330 ? -27.508 17.774 32.743 1.00 93.88 330 ALA A CA 1
ATOM 2680 C C . ALA A 1 330 ? -26.929 16.458 32.214 1.00 93.88 330 ALA A C 1
ATOM 2682 O O . ALA A 1 330 ? -26.465 15.616 32.982 1.00 93.88 330 ALA A O 1
ATOM 2683 N N . SER A 1 331 ? -26.839 16.331 30.888 1.00 90.12 331 SER A N 1
ATOM 2684 C CA . SER A 1 331 ? -26.243 15.155 30.231 1.00 90.12 331 SER A CA 1
ATOM 2685 C C . SER A 1 331 ? -24.749 14.962 30.541 1.00 90.12 331 SER A C 1
ATOM 2687 O O . SER A 1 331 ? -24.209 13.876 30.363 1.00 90.12 331 SER A O 1
ATOM 2689 N N . SER A 1 332 ? -24.057 15.994 31.027 1.00 91.00 332 SER A N 1
ATOM 2690 C CA . SER A 1 332 ? -22.658 15.924 31.470 1.00 91.00 332 SER A CA 1
ATOM 2691 C C . SER A 1 332 ? -22.497 15.632 32.967 1.00 91.00 332 SER A C 1
ATOM 2693 O O . SER A 1 332 ? -21.366 15.533 33.440 1.00 91.00 332 SER A O 1
ATOM 2695 N N . ALA A 1 333 ? -23.586 15.472 33.729 1.00 93.88 333 ALA A N 1
ATOM 2696 C CA . ALA A 1 333 ? -23.525 15.375 35.190 1.00 93.88 333 ALA A CA 1
ATOM 2697 C C . ALA A 1 333 ? -22.686 14.189 35.700 1.00 93.88 333 ALA A C 1
ATOM 2699 O O . ALA A 1 333 ? -22.082 14.280 36.766 1.00 93.88 333 ALA A O 1
ATOM 2700 N N . LEU A 1 334 ? -22.586 13.106 34.921 1.00 93.62 334 LEU A N 1
ATOM 2701 C CA . LEU A 1 334 ? -21.794 11.923 35.272 1.00 93.62 334 LEU A CA 1
ATOM 2702 C C . LEU A 1 334 ? -20.304 12.011 34.898 1.00 93.62 334 LEU A C 1
ATOM 2704 O O . LEU A 1 334 ? -19.551 11.097 35.229 1.00 93.62 334 LEU A O 1
ATOM 2708 N N . ASP A 1 335 ? -19.824 13.091 34.271 1.00 90.50 335 ASP A N 1
ATOM 2709 C CA . ASP A 1 335 ? -18.410 13.184 33.879 1.00 90.50 335 ASP A CA 1
ATOM 2710 C C . ASP A 1 335 ? -17.451 13.201 35.073 1.00 90.50 335 ASP A C 1
ATOM 2712 O O . ASP A 1 335 ? -16.428 12.515 35.049 1.00 90.50 335 ASP A O 1
ATOM 2716 N N . VAL A 1 336 ? -17.755 13.987 36.109 1.00 91.31 336 VAL A N 1
ATOM 2717 C CA . VAL A 1 336 ? -16.934 14.044 37.329 1.00 91.31 336 VAL A CA 1
ATOM 2718 C C . VAL A 1 336 ? -17.128 12.784 38.182 1.00 91.31 336 VAL A C 1
ATOM 2720 O O . VAL A 1 336 ? -16.107 12.192 38.546 1.00 91.31 336 VAL A O 1
ATOM 2723 N N . PRO A 1 337 ? -18.368 12.318 38.451 1.00 93.88 337 PRO A N 1
ATOM 2724 C CA . PRO A 1 337 ? -18.597 11.097 39.214 1.00 93.88 337 PRO A CA 1
ATOM 2725 C C . PRO A 1 337 ? -17.902 9.857 38.660 1.00 93.88 337 PRO A C 1
ATOM 2727 O O . PRO A 1 337 ? -17.242 9.152 39.418 1.00 93.88 337 PRO A O 1
ATOM 2730 N N . VAL A 1 338 ? -17.964 9.638 37.342 1.00 93.06 338 VAL A N 1
ATOM 2731 C CA . VAL A 1 338 ? -17.314 8.487 36.697 1.00 93.06 338 VAL A CA 1
ATOM 2732 C C . VAL A 1 338 ? -15.790 8.589 36.767 1.00 93.06 338 VAL A C 1
ATOM 2734 O O . VAL A 1 338 ? -15.123 7.599 37.049 1.00 93.06 338 VAL A O 1
ATOM 2737 N N . LYS A 1 339 ? -15.213 9.778 36.536 1.00 89.88 339 LYS A N 1
ATOM 2738 C CA . LYS A 1 339 ? -13.749 9.967 36.540 1.00 89.88 339 LYS A CA 1
ATOM 2739 C C . LYS A 1 339 ? -13.133 9.862 37.930 1.00 89.88 339 LYS A C 1
ATOM 2741 O O . LYS A 1 339 ? -12.039 9.331 38.064 1.00 89.88 339 LYS A O 1
ATOM 2746 N N . LYS A 1 340 ? -13.806 10.413 38.943 1.00 91.50 340 LYS A N 1
ATOM 2747 C CA . LYS A 1 340 ? -13.330 10.399 40.335 1.00 91.50 340 LYS A CA 1
ATOM 2748 C C . LYS A 1 340 ? -13.819 9.182 41.122 1.00 91.50 340 LYS A C 1
ATOM 2750 O O . LYS A 1 340 ? -13.429 9.026 42.271 1.00 91.50 340 LYS A O 1
ATOM 2755 N N . TYR A 1 341 ? -14.672 8.357 40.515 1.00 93.38 341 TYR A N 1
ATOM 2756 C CA . TYR A 1 341 ? -15.325 7.211 41.140 1.00 93.38 341 TYR A CA 1
ATOM 2757 C C . TYR A 1 341 ? -15.988 7.559 42.485 1.00 93.38 341 TYR A C 1
ATOM 2759 O O . TYR A 1 341 ? -15.756 6.919 43.511 1.00 93.38 341 TYR A O 1
ATOM 2767 N N . ILE A 1 342 ? -16.813 8.610 42.475 1.00 94.50 342 ILE A N 1
ATOM 2768 C CA . ILE A 1 342 ? -17.569 9.083 43.646 1.00 94.50 342 ILE A CA 1
ATOM 2769 C C . ILE A 1 342 ? -19.052 8.728 43.524 1.00 94.50 342 ILE A C 1
ATOM 2771 O O . ILE A 1 342 ? -19.574 8.569 42.420 1.00 94.50 342 ILE A O 1
ATOM 2775 N N . ILE A 1 343 ? -19.724 8.624 44.671 1.00 94.31 343 ILE A N 1
ATOM 2776 C CA . ILE A 1 343 ? -21.155 8.332 44.733 1.00 94.31 343 ILE A CA 1
ATOM 2777 C C . ILE A 1 343 ? -21.969 9.540 44.262 1.00 94.31 343 ILE A C 1
ATOM 2779 O O . ILE A 1 343 ? -21.640 10.691 44.553 1.00 94.31 343 ILE A O 1
ATOM 2783 N N . THR A 1 344 ? -23.045 9.285 43.528 1.00 94.69 344 THR A N 1
ATOM 2784 C CA . THR A 1 344 ? -23.992 10.311 43.093 1.00 94.69 344 THR A CA 1
ATOM 2785 C C . THR A 1 344 ? -25.381 9.692 42.949 1.00 94.69 344 THR A C 1
ATOM 2787 O O . THR A 1 344 ? -25.517 8.567 42.470 1.00 94.69 344 THR A O 1
ATOM 2790 N N . ASN A 1 345 ? -26.410 10.387 43.441 1.00 93.25 345 ASN A N 1
ATOM 2791 C CA . ASN A 1 345 ? -27.780 9.869 43.554 1.00 93.25 345 ASN A CA 1
ATOM 2792 C C . ASN A 1 345 ? -27.844 8.450 44.161 1.00 93.25 345 ASN A C 1
ATOM 2794 O O . ASN A 1 345 ? -28.601 7.611 43.683 1.00 93.25 345 ASN A O 1
ATOM 2798 N N . GLY A 1 346 ? -27.007 8.155 45.166 1.00 94.00 346 GLY A N 1
ATOM 2799 C CA . GLY A 1 346 ? -26.959 6.852 45.846 1.00 94.00 346 GLY A CA 1
ATOM 2800 C C . GLY A 1 346 ? -26.245 5.722 45.092 1.00 94.00 346 GLY A C 1
ATOM 2801 O O . GLY A 1 346 ? -26.259 4.592 45.561 1.00 94.00 346 GLY A O 1
ATOM 2802 N N . HIS A 1 347 ? -25.616 5.999 43.947 1.00 97.00 347 HIS A N 1
ATOM 2803 C CA . HIS A 1 347 ? -25.016 4.975 43.088 1.00 97.00 347 HIS A CA 1
ATOM 2804 C C . HIS A 1 347 ? -23.592 5.334 42.663 1.00 97.00 347 HIS A C 1
ATOM 2806 O O . HIS A 1 347 ? -23.214 6.510 42.615 1.00 97.00 347 HIS A O 1
ATOM 2812 N N . TYR A 1 348 ? -22.814 4.314 42.302 1.00 96.88 348 TYR A N 1
ATOM 2813 C CA . TYR A 1 348 ? -21.517 4.484 41.652 1.00 96.88 348 TYR A CA 1
ATOM 2814 C C . TYR A 1 348 ? -21.636 4.255 40.151 1.00 96.88 348 TYR A C 1
ATOM 2816 O O . TYR A 1 348 ? -22.394 3.404 39.697 1.00 96.88 348 TYR A O 1
ATOM 2824 N N . TYR A 1 349 ? -20.849 4.997 39.375 1.00 96.31 349 TYR A N 1
ATOM 2825 C CA . TYR A 1 349 ? -20.786 4.836 37.928 1.00 96.31 349 TYR A CA 1
ATOM 2826 C C . TYR A 1 349 ? -19.334 4.669 37.501 1.00 96.31 349 TYR A C 1
ATOM 2828 O O . TYR A 1 349 ? -18.462 5.424 37.934 1.00 96.31 349 TYR A O 1
ATOM 2836 N N . LYS A 1 350 ? -19.068 3.691 36.641 1.00 94.94 350 LYS A N 1
ATOM 2837 C CA . LYS A 1 350 ? -17.744 3.455 36.051 1.00 94.94 350 LYS A CA 1
ATOM 2838 C C . LYS A 1 350 ? -17.885 2.832 34.669 1.00 94.94 350 LYS A C 1
ATOM 2840 O O . LYS A 1 350 ? -18.971 2.411 34.281 1.00 94.94 350 LYS A O 1
ATOM 2845 N N . LEU A 1 351 ? -16.791 2.795 33.916 1.00 94.81 351 LEU A N 1
ATOM 2846 C CA . LEU A 1 351 ? -16.755 2.053 32.658 1.00 94.81 351 LEU A CA 1
ATOM 2847 C C . LEU A 1 351 ? -16.992 0.570 32.931 1.00 94.81 351 LEU A C 1
ATOM 2849 O O . LEU A 1 351 ? -16.395 0.009 33.853 1.00 94.81 351 LEU A O 1
ATOM 2853 N N . TYR A 1 352 ? -17.876 -0.031 32.139 1.00 95.31 352 TYR A N 1
ATOM 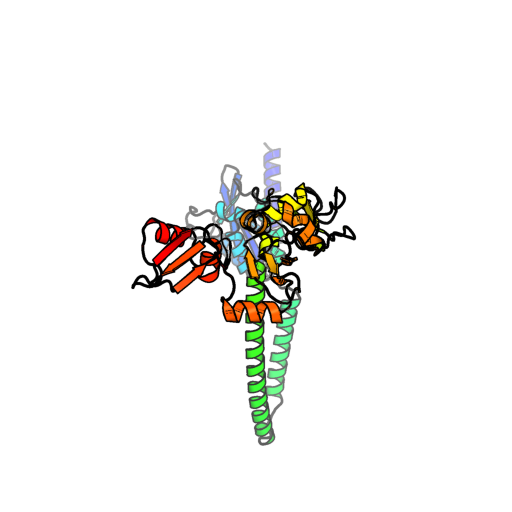2854 C CA . TYR A 1 352 ? -18.257 -1.433 32.269 1.00 95.31 352 TYR A CA 1
ATOM 2855 C C . TYR A 1 352 ? -17.037 -2.352 32.143 1.00 95.31 352 TYR A C 1
ATOM 2857 O O . TYR A 1 352 ? -16.812 -3.172 33.021 1.00 95.31 352 TYR A O 1
ATOM 2865 N N . GLU A 1 353 ? -16.174 -2.100 31.156 1.00 93.31 353 GLU A N 1
ATOM 2866 C CA . GLU A 1 353 ? -14.900 -2.809 30.939 1.00 93.31 353 GLU A CA 1
ATOM 2867 C C . GLU A 1 353 ? -13.912 -2.724 32.113 1.00 93.31 353 GLU A C 1
ATOM 2869 O O . GLU A 1 353 ? -13.010 -3.543 32.223 1.00 93.31 353 GLU A O 1
ATOM 2874 N N . TYR A 1 354 ? -14.065 -1.737 33.000 1.00 93.25 354 TYR A N 1
ATOM 2875 C CA . TYR A 1 354 ? -13.218 -1.590 34.183 1.00 93.25 354 TYR A CA 1
ATOM 2876 C C . TYR A 1 354 ? -13.862 -2.173 35.438 1.00 93.25 354 TYR A C 1
ATOM 2878 O O . TYR A 1 354 ? -13.293 -2.041 36.523 1.00 93.25 354 TYR A O 1
ATOM 2886 N N . CYS A 1 355 ? -15.069 -2.740 35.348 1.00 93.25 355 CYS A N 1
ATOM 2887 C CA . CYS A 1 355 ? -15.680 -3.474 36.453 1.00 93.25 355 CYS A CA 1
ATOM 2888 C C . CYS A 1 355 ? -14.896 -4.755 36.744 1.00 93.25 355 CYS A C 1
ATOM 2890 O O . CYS A 1 355 ? -14.207 -5.282 35.879 1.00 93.25 355 CYS A O 1
ATOM 2892 N N . ASN A 1 356 ? -14.983 -5.232 37.985 1.00 93.88 356 ASN A N 1
ATOM 2893 C CA . ASN A 1 356 ? -14.346 -6.492 38.353 1.00 93.88 356 ASN A CA 1
ATOM 2894 C C . ASN A 1 356 ? -14.990 -7.630 37.549 1.00 93.88 356 ASN A C 1
ATOM 2896 O O . ASN A 1 356 ? -16.209 -7.625 37.371 1.00 93.88 356 ASN A O 1
ATOM 2900 N N . GLU A 1 357 ? -14.193 -8.609 37.124 1.00 94.50 357 GLU A N 1
ATOM 2901 C CA . GLU A 1 357 ? -14.670 -9.742 36.318 1.00 94.50 357 GLU A CA 1
ATOM 2902 C C . GLU A 1 357 ? -15.821 -10.492 36.996 1.00 94.50 357 GLU A C 1
ATOM 2904 O O . GLU A 1 357 ? -16.796 -10.837 36.342 1.00 94.50 357 GLU A O 1
ATOM 2909 N N . GLU A 1 358 ? -15.776 -10.656 38.320 1.00 95.19 358 GLU A N 1
ATOM 2910 C CA . GLU A 1 358 ? -16.865 -11.269 39.091 1.00 95.19 358 GLU A CA 1
ATOM 2911 C C . GLU A 1 358 ? -18.197 -10.511 38.937 1.00 95.19 358 GLU A C 1
ATOM 2913 O O . GLU A 1 358 ? -19.241 -11.122 38.721 1.00 95.19 358 GLU A O 1
ATOM 2918 N N . LEU A 1 359 ? -18.169 -9.173 38.969 1.00 94.56 359 LEU A N 1
ATOM 2919 C CA . LEU A 1 359 ? -19.367 -8.345 38.787 1.00 94.56 359 LEU A CA 1
ATOM 2920 C C . LEU A 1 359 ? -19.916 -8.449 37.366 1.00 94.56 359 LEU A C 1
ATOM 2922 O O . LEU A 1 359 ? -21.131 -8.498 37.178 1.00 94.56 359 LEU A O 1
ATOM 2926 N N . ILE A 1 360 ? -19.018 -8.465 36.379 1.00 95.25 360 ILE A N 1
ATOM 2927 C CA . ILE A 1 360 ? -19.363 -8.634 34.966 1.00 95.25 360 ILE A CA 1
ATOM 2928 C C . ILE A 1 360 ? -20.018 -10.002 34.773 1.00 95.25 360 ILE A C 1
ATOM 2930 O O . ILE A 1 360 ? -21.142 -10.060 34.289 1.00 95.25 360 ILE A O 1
ATOM 2934 N N . ASN A 1 361 ? -19.384 -11.074 35.247 1.00 95.19 361 ASN A N 1
ATOM 2935 C CA . ASN A 1 361 ? -19.888 -12.440 35.120 1.00 95.19 361 ASN A CA 1
ATOM 2936 C C . ASN A 1 361 ? -21.251 -12.612 35.799 1.00 95.19 361 ASN A C 1
ATOM 2938 O O . ASN A 1 361 ? -22.161 -13.193 35.207 1.00 95.19 361 ASN A O 1
ATOM 2942 N N . ASN A 1 362 ? -21.432 -12.065 37.006 1.00 94.62 362 ASN A N 1
ATOM 2943 C CA . ASN A 1 362 ? -22.716 -12.108 37.711 1.00 94.62 362 ASN A CA 1
ATOM 2944 C C . ASN A 1 362 ? -23.819 -11.383 36.925 1.00 94.62 362 ASN A C 1
ATOM 2946 O O . ASN A 1 362 ? -24.945 -11.872 36.826 1.00 94.62 362 ASN A O 1
ATOM 2950 N N . TYR A 1 363 ? -23.491 -10.234 36.333 1.00 95.25 363 TYR A N 1
ATOM 2951 C CA . TYR A 1 363 ? -24.421 -9.470 35.511 1.00 95.25 363 TYR A CA 1
ATOM 2952 C C . TYR A 1 363 ? -24.768 -10.191 34.200 1.00 95.25 363 TYR A C 1
ATOM 2954 O O . TYR A 1 363 ? -25.946 -10.341 33.876 1.00 95.25 363 TYR A O 1
ATOM 2962 N N . GLU A 1 364 ? -23.766 -10.678 33.465 1.00 94.94 364 GLU A N 1
ATOM 2963 C CA . GLU A 1 364 ? -23.957 -11.362 32.181 1.00 94.94 364 GLU A CA 1
ATOM 2964 C C . GLU A 1 364 ? -24.656 -12.716 32.341 1.00 94.94 364 GLU A C 1
ATOM 2966 O O . GLU A 1 364 ? -25.446 -13.099 31.484 1.00 94.94 364 GLU A O 1
ATOM 2971 N N . THR A 1 365 ? -24.459 -13.412 33.463 1.00 93.62 365 THR A N 1
ATOM 2972 C CA . THR A 1 365 ? -25.209 -14.641 33.775 1.00 93.62 365 THR A CA 1
ATOM 2973 C C . THR A 1 365 ? -26.704 -14.357 33.940 1.00 93.62 365 THR A C 1
ATOM 2975 O O . THR A 1 365 ? -27.539 -15.183 33.577 1.00 93.62 365 THR A O 1
ATOM 2978 N N . LYS A 1 366 ? -27.059 -13.181 34.474 1.00 92.38 366 LYS A N 1
ATOM 2979 C CA . LYS A 1 366 ? -28.450 -12.798 34.750 1.00 92.38 366 LYS A CA 1
ATOM 2980 C C . LYS A 1 366 ? -29.151 -12.160 33.549 1.00 92.38 366 LYS A C 1
ATOM 2982 O O . LYS A 1 366 ? -30.334 -12.413 33.342 1.00 92.38 366 LYS A O 1
ATOM 2987 N N . TYR A 1 367 ? -28.446 -11.332 32.779 1.00 91.00 367 TYR A N 1
ATOM 2988 C CA . TYR A 1 367 ? -29.042 -10.497 31.726 1.00 91.00 367 TYR A CA 1
ATOM 2989 C C . TYR A 1 367 ? -28.436 -10.705 30.330 1.00 91.00 367 TYR A C 1
ATOM 2991 O O . TYR A 1 367 ? -28.916 -10.113 29.364 1.00 91.00 367 TYR A O 1
ATOM 2999 N N . GLY A 1 368 ? -27.406 -11.543 30.205 1.00 90.06 368 GLY A N 1
ATOM 3000 C CA . GLY A 1 368 ? -26.601 -11.672 28.994 1.00 90.06 368 GLY A CA 1
ATOM 3001 C C . GLY A 1 368 ? -25.569 -10.550 28.842 1.00 90.06 368 GLY A C 1
ATOM 3002 O O . GLY A 1 368 ? -25.592 -9.544 29.556 1.00 90.06 368 GLY A O 1
ATOM 3003 N N . SER A 1 369 ? -24.650 -10.725 27.889 1.00 90.38 369 SER A N 1
ATOM 3004 C CA . SER A 1 369 ? -23.666 -9.690 27.563 1.00 90.38 369 SER A CA 1
ATOM 3005 C C . SER A 1 369 ? -24.360 -8.469 26.944 1.00 90.38 369 SER A C 1
ATOM 3007 O O . SER A 1 369 ? -25.167 -8.625 26.016 1.00 90.38 369 SER A O 1
ATOM 3009 N N . PRO A 1 370 ? -24.103 -7.248 27.445 1.00 91.31 370 PRO A N 1
ATOM 3010 C CA . PRO A 1 370 ? -24.811 -6.063 26.990 1.00 91.31 370 PRO A CA 1
ATOM 3011 C C . PRO A 1 370 ? -24.435 -5.713 25.545 1.00 91.31 370 PRO A C 1
ATOM 3013 O O . PRO A 1 370 ? -23.271 -5.498 25.222 1.00 91.31 370 PRO A O 1
ATOM 3016 N N . ILE A 1 371 ? -25.444 -5.575 24.681 1.00 90.88 371 ILE A N 1
ATOM 3017 C CA . ILE A 1 371 ? -25.306 -5.035 23.321 1.00 90.88 371 ILE A CA 1
ATOM 3018 C C . ILE A 1 371 ? -26.189 -3.792 23.229 1.00 90.88 371 ILE A C 1
ATOM 3020 O O . ILE A 1 371 ? -27.415 -3.893 23.177 1.00 90.88 371 ILE A O 1
ATOM 3024 N N . LEU A 1 372 ? -25.560 -2.615 23.249 1.00 92.44 372 LEU A N 1
ATOM 3025 C CA . LEU A 1 372 ? -26.225 -1.308 23.279 1.00 92.44 372 LEU A CA 1
ATOM 3026 C C . LEU A 1 372 ? -25.867 -0.478 22.048 1.00 92.44 372 LEU A C 1
ATOM 3028 O O . LEU A 1 372 ? -24.721 -0.475 21.590 1.00 92.44 372 LEU A O 1
ATOM 3032 N N . TYR A 1 373 ? -26.843 0.268 21.535 1.00 92.69 373 TYR A N 1
ATOM 3033 C CA . TYR A 1 373 ? -26.723 1.001 20.279 1.00 92.69 373 TYR A CA 1
ATOM 3034 C C . TYR A 1 373 ? -27.742 2.133 20.134 1.00 92.69 373 TYR A C 1
ATOM 3036 O O . TYR A 1 373 ? -28.818 2.113 20.725 1.00 92.69 373 TYR A O 1
ATOM 3044 N N . LYS A 1 374 ? -27.426 3.119 19.283 1.00 89.56 374 LYS A N 1
ATOM 3045 C CA . LYS A 1 374 ? -28.398 4.145 18.855 1.00 89.56 374 LYS A CA 1
ATOM 3046 C C . LYS A 1 374 ? -29.247 3.680 17.678 1.00 89.56 374 LYS A C 1
ATOM 3048 O O . LYS A 1 374 ? -30.436 3.935 17.681 1.00 89.56 374 LYS A O 1
ATOM 3053 N N . ASN A 1 375 ? -28.633 3.000 16.710 1.00 89.44 375 ASN A N 1
ATOM 3054 C CA . ASN A 1 375 ? -29.284 2.517 15.491 1.00 89.44 375 ASN A CA 1
ATOM 3055 C C . ASN A 1 375 ? -28.791 1.091 15.208 1.00 89.44 375 ASN A C 1
ATOM 3057 O O . ASN A 1 375 ? -27.869 0.892 14.411 1.00 89.44 375 ASN A O 1
ATOM 3061 N N . GLY A 1 376 ? -29.342 0.119 15.933 1.00 91.94 376 GLY A N 1
ATOM 3062 C CA . GLY A 1 376 ? -28.946 -1.284 15.819 1.00 91.94 376 GLY A CA 1
ATOM 3063 C C . GLY A 1 376 ? -29.507 -1.944 14.568 1.00 91.94 376 GLY A C 1
ATOM 3064 O O . GLY A 1 376 ? -30.501 -1.487 13.999 1.00 91.94 376 GLY A O 1
ATOM 3065 N N . ILE A 1 377 ? -28.874 -3.037 14.151 1.00 95.12 377 ILE A N 1
ATOM 3066 C CA . ILE A 1 377 ? -29.320 -3.864 13.025 1.00 95.12 377 ILE A CA 1
ATOM 3067 C C . ILE A 1 377 ? -29.616 -5.269 13.538 1.00 95.12 377 ILE A C 1
ATOM 3069 O O . ILE A 1 377 ? -28.813 -5.842 14.266 1.00 95.12 377 ILE A O 1
ATOM 3073 N N . GLY A 1 378 ? -30.755 -5.824 13.141 1.00 95.12 378 GLY A N 1
ATOM 3074 C CA . GLY A 1 378 ? -31.139 -7.203 13.415 1.00 95.12 378 GLY A CA 1
ATOM 3075 C C . GLY A 1 378 ? -31.024 -8.051 12.158 1.00 95.12 378 GLY A C 1
ATOM 3076 O O . GLY A 1 378 ? -31.458 -7.628 11.085 1.00 95.12 378 GLY A O 1
ATOM 3077 N N . GLN A 1 379 ? -30.451 -9.240 12.300 1.00 95.31 379 GLN A N 1
ATOM 3078 C CA . GLN A 1 379 ? -30.448 -10.301 11.300 1.00 95.31 379 GLN A CA 1
ATOM 3079 C C . GLN A 1 379 ? -31.525 -11.318 11.655 1.00 95.31 379 GLN A C 1
ATOM 3081 O O . GLN A 1 379 ? -31.549 -11.820 12.776 1.00 95.31 379 GLN A O 1
ATOM 3086 N N . TYR A 1 380 ? -32.379 -11.637 10.693 1.00 95.88 380 TYR A N 1
ATOM 3087 C CA . TYR A 1 380 ? -33.529 -12.515 10.859 1.00 95.88 380 TYR A CA 1
ATOM 3088 C C . TYR A 1 380 ? -33.430 -13.702 9.910 1.00 95.88 380 TYR A C 1
ATOM 3090 O O . TYR A 1 380 ? -32.993 -13.537 8.769 1.00 95.88 380 TYR A O 1
ATOM 3098 N N . ASP A 1 381 ? -33.836 -14.885 10.361 1.00 94.56 381 ASP A N 1
ATOM 3099 C CA . ASP A 1 381 ? -33.984 -16.047 9.483 1.00 94.56 381 ASP A CA 1
ATOM 3100 C C . ASP A 1 381 ? -35.146 -15.851 8.485 1.00 94.56 381 ASP A C 1
ATOM 3102 O O . ASP A 1 381 ? -35.860 -14.841 8.498 1.00 94.56 381 ASP A O 1
ATOM 3106 N N . LEU A 1 382 ? -35.334 -16.815 7.580 1.00 92.12 382 LEU A N 1
ATOM 3107 C CA . LEU A 1 382 ? -36.416 -16.766 6.589 1.00 92.12 382 LEU A CA 1
ATOM 3108 C C . LEU A 1 382 ? -37.811 -16.893 7.221 1.00 92.12 382 LEU A C 1
ATOM 3110 O O . LEU A 1 382 ? -38.801 -16.540 6.585 1.00 92.12 382 LEU A O 1
ATOM 3114 N N . GLN A 1 383 ? -37.888 -17.389 8.455 1.00 91.88 383 GLN A N 1
ATOM 3115 C CA . GLN A 1 383 ? -39.108 -17.550 9.239 1.00 91.88 383 GLN A CA 1
ATOM 3116 C C . GLN A 1 383 ? -39.452 -16.281 10.040 1.00 91.88 383 GLN A C 1
ATOM 3118 O O . GLN A 1 383 ? -40.550 -16.179 10.581 1.00 91.88 383 GLN A O 1
ATOM 3123 N N . GLY A 1 384 ? -38.553 -15.292 10.068 1.00 88.56 384 GLY A N 1
ATOM 3124 C CA . GLY A 1 384 ? -38.737 -14.016 10.749 1.00 88.56 384 GLY A CA 1
ATOM 3125 C C . GLY A 1 384 ? -38.262 -13.991 12.203 1.00 88.56 384 GLY A C 1
ATOM 3126 O O . GLY A 1 384 ? -38.541 -13.011 12.894 1.00 88.56 384 GLY A O 1
ATOM 3127 N N . ASN A 1 385 ? -37.533 -15.004 12.673 1.00 93.81 385 ASN A N 1
ATOM 3128 C CA . ASN A 1 385 ? -36.942 -15.009 14.010 1.00 93.81 385 ASN A CA 1
ATOM 3129 C C . ASN A 1 385 ? -35.630 -14.224 14.019 1.00 93.81 385 ASN A C 1
ATOM 3131 O O . ASN A 1 385 ? -34.824 -14.335 13.095 1.00 93.81 385 ASN A O 1
ATOM 3135 N N . LEU A 1 386 ? -35.401 -13.438 15.074 1.00 93.00 386 LEU A N 1
ATOM 3136 C CA . LEU A 1 386 ? -34.153 -12.700 15.258 1.00 93.00 386 LEU A CA 1
ATOM 3137 C C . LEU A 1 386 ? -33.019 -13.679 15.588 1.00 93.00 386 LEU A C 1
ATOM 3139 O O . LEU A 1 386 ? -33.037 -14.348 16.616 1.00 93.00 386 LEU A O 1
ATOM 3143 N N . VAL A 1 387 ? -32.024 -13.733 14.711 1.00 93.50 387 VAL A N 1
ATOM 3144 C CA . VAL A 1 387 ? -30.843 -14.596 14.831 1.00 93.50 387 VAL A CA 1
ATOM 3145 C C . VAL A 1 387 ? -29.708 -13.859 15.526 1.00 93.50 387 VAL A C 1
ATOM 3147 O O . VAL A 1 387 ? -28.983 -14.445 16.327 1.00 93.50 387 VAL A O 1
ATOM 3150 N N . LYS A 1 388 ? -29.518 -12.573 15.202 1.00 92.62 388 LYS A N 1
ATOM 3151 C CA . LYS A 1 388 ? -28.394 -11.795 15.728 1.00 92.62 388 LYS A CA 1
ATOM 3152 C C . LYS A 1 388 ? -28.664 -10.295 15.741 1.00 92.62 388 LYS A C 1
ATOM 3154 O O . LYS A 1 388 ? -29.240 -9.756 14.797 1.00 92.62 388 LYS A O 1
ATOM 3159 N N . GLU A 1 389 ? -28.186 -9.628 16.787 1.00 93.44 389 GLU A N 1
ATOM 3160 C CA . GLU A 1 389 ? -28.152 -8.168 16.904 1.00 93.44 389 GLU A CA 1
ATOM 3161 C C . GLU A 1 389 ? -26.746 -7.635 16.600 1.00 93.44 389 GLU A C 1
ATOM 3163 O O . GLU A 1 389 ? -25.738 -8.253 16.948 1.00 93.44 389 GLU A O 1
ATOM 3168 N N . PHE A 1 390 ? -26.686 -6.461 15.977 1.00 93.00 390 PHE A N 1
ATOM 3169 C CA . PHE A 1 390 ? -25.459 -5.723 15.691 1.00 93.00 390 PHE A CA 1
ATOM 3170 C C . PHE A 1 390 ? -25.593 -4.289 16.183 1.00 93.00 390 PHE A C 1
ATOM 3172 O O . PHE A 1 390 ? -26.635 -3.652 15.995 1.00 93.00 390 PHE A O 1
ATOM 3179 N N . ALA A 1 391 ? -24.510 -3.741 16.738 1.00 90.00 391 ALA A N 1
ATOM 3180 C CA . ALA A 1 391 ? -24.542 -2.401 17.320 1.00 90.00 391 ALA A CA 1
ATOM 3181 C C . ALA A 1 391 ? -24.745 -1.290 16.272 1.00 90.00 391 ALA A C 1
ATOM 3183 O O . ALA A 1 391 ? -25.229 -0.202 16.587 1.00 90.00 391 ALA A O 1
ATOM 3184 N N . CYS A 1 392 ? -24.355 -1.531 15.018 1.00 90.19 392 CYS A N 1
ATOM 3185 C CA . CYS A 1 392 ? -24.575 -0.608 13.905 1.00 90.19 392 CYS A CA 1
ATOM 3186 C C . CYS A 1 392 ? -24.375 -1.301 12.547 1.00 90.19 392 CYS A C 1
ATOM 3188 O O . CYS A 1 392 ? -23.919 -2.444 12.474 1.00 90.19 392 CYS A O 1
ATOM 3190 N N . LYS A 1 393 ? -24.635 -0.574 11.448 1.00 89.81 393 LYS A N 1
ATOM 3191 C CA . LYS A 1 393 ? -24.375 -1.047 10.073 1.00 89.81 393 LYS A CA 1
ATOM 3192 C C . LYS A 1 393 ? -22.921 -1.476 9.863 1.00 89.81 393 LYS A C 1
ATOM 3194 O O . LYS A 1 393 ? -22.679 -2.526 9.279 1.00 89.81 393 LYS A O 1
ATOM 3199 N N . TYR A 1 394 ? -21.958 -0.704 10.373 1.00 89.56 394 TYR A N 1
ATOM 3200 C CA . TYR A 1 394 ? -20.533 -1.018 10.221 1.00 89.56 394 TYR A CA 1
ATOM 3201 C C . TYR A 1 394 ? -20.137 -2.317 10.932 1.00 89.56 394 TYR A C 1
ATOM 3203 O O . TYR A 1 394 ? -19.358 -3.103 10.400 1.00 89.56 394 TYR A O 1
ATOM 3211 N N . ASP A 1 395 ? -20.697 -2.557 12.116 1.00 89.69 395 ASP A N 1
ATOM 3212 C CA . ASP A 1 395 ? -20.468 -3.779 12.885 1.00 89.69 395 ASP A CA 1
ATOM 3213 C C . ASP A 1 395 ? -21.003 -5.012 12.137 1.00 89.69 395 ASP A C 1
ATOM 3215 O O . ASP A 1 395 ? -20.283 -5.990 11.938 1.00 89.69 395 ASP A O 1
ATOM 3219 N N . CYS A 1 396 ? -22.215 -4.904 11.582 1.00 91.56 396 CYS A N 1
ATOM 3220 C CA . CYS A 1 396 ? -22.797 -5.914 10.695 1.00 91.56 396 CYS A CA 1
ATOM 3221 C C . CYS A 1 396 ? -21.916 -6.184 9.458 1.00 91.56 396 CYS A C 1
ATOM 3223 O O . CYS A 1 396 ? -21.571 -7.335 9.184 1.00 91.56 396 CYS A O 1
ATOM 3225 N N . ILE A 1 397 ? -21.478 -5.127 8.758 1.00 92.00 397 ILE A N 1
ATOM 3226 C CA . ILE A 1 397 ? -20.565 -5.201 7.600 1.00 92.00 397 ILE A CA 1
ATOM 3227 C C . ILE A 1 397 ? -19.282 -5.948 7.952 1.00 92.00 397 ILE A C 1
ATOM 3229 O O . ILE A 1 397 ? -18.870 -6.851 7.226 1.00 92.00 397 ILE A O 1
ATOM 3233 N N . LYS A 1 398 ? -18.660 -5.589 9.076 1.00 90.56 398 LYS A N 1
ATOM 3234 C CA . LYS A 1 398 ? -17.385 -6.157 9.506 1.00 90.56 398 LYS A CA 1
ATOM 3235 C C . LYS A 1 398 ? -17.519 -7.627 9.900 1.00 90.56 398 LYS A C 1
ATOM 3237 O O . LYS A 1 398 ? -16.682 -8.429 9.502 1.00 90.56 398 LYS A O 1
ATOM 3242 N N . ILE A 1 399 ? -18.545 -7.978 10.675 1.00 90.38 399 ILE A N 1
ATOM 3243 C CA . ILE A 1 399 ? -18.726 -9.341 11.194 1.00 90.38 399 ILE A CA 1
ATOM 3244 C C . ILE A 1 399 ? -19.174 -10.299 10.088 1.00 90.38 399 ILE A C 1
ATOM 3246 O O . ILE A 1 399 ? -18.667 -11.414 10.005 1.00 90.38 399 ILE A O 1
ATOM 3250 N N . LEU A 1 400 ? -20.107 -9.876 9.231 1.00 91.44 400 LEU A N 1
ATOM 3251 C CA . LEU A 1 400 ? -20.654 -10.725 8.168 1.00 91.44 400 LEU A CA 1
ATOM 3252 C C . LEU A 1 400 ? -19.895 -10.607 6.842 1.00 91.44 400 LEU A C 1
ATOM 3254 O O . LEU A 1 400 ? -20.231 -11.304 5.887 1.00 91.44 400 LEU A O 1
ATOM 3258 N N . SER A 1 401 ? -18.893 -9.725 6.764 1.00 90.75 401 SER A N 1
ATOM 3259 C CA . SER A 1 401 ? -18.161 -9.415 5.527 1.00 90.75 401 SER A CA 1
ATOM 3260 C C . SER A 1 401 ? -19.091 -9.042 4.358 1.00 90.75 401 SER A C 1
ATOM 3262 O O . SER A 1 401 ? -18.824 -9.360 3.200 1.00 90.75 401 SER A O 1
ATOM 3264 N N . ILE A 1 402 ? -20.213 -8.376 4.655 1.00 91.88 402 ILE A N 1
ATOM 3265 C CA . ILE A 1 402 ? -21.182 -7.898 3.660 1.00 91.88 402 ILE A CA 1
ATOM 3266 C C . ILE A 1 402 ? -20.779 -6.505 3.171 1.00 91.88 402 ILE A C 1
ATOM 3268 O O . ILE A 1 402 ? -20.368 -5.661 3.959 1.00 91.88 402 ILE A O 1
ATOM 3272 N N . SER A 1 403 ? -20.903 -6.226 1.871 1.00 92.50 403 SER A N 1
ATOM 3273 C CA . SER A 1 403 ? -20.624 -4.876 1.363 1.00 92.50 403 SER A CA 1
ATOM 3274 C C . SER A 1 403 ? -21.689 -3.873 1.824 1.00 92.50 403 SER A C 1
ATOM 3276 O O . SER A 1 403 ? -22.869 -4.215 1.912 1.00 92.50 403 SER A O 1
ATOM 3278 N N . ASP A 1 404 ? -21.297 -2.617 2.040 1.00 92.25 404 ASP A N 1
ATOM 3279 C CA . ASP A 1 404 ? -22.211 -1.540 2.452 1.00 92.25 404 ASP A CA 1
ATOM 3280 C C . ASP A 1 404 ? -23.397 -1.360 1.485 1.00 92.25 404 ASP A C 1
ATOM 3282 O O . ASP A 1 404 ? -24.558 -1.290 1.893 1.00 92.25 404 ASP A O 1
ATOM 3286 N N . LYS A 1 405 ? -23.124 -1.414 0.173 1.00 93.50 405 LYS A N 1
ATOM 3287 C CA . LYS A 1 405 ? -24.164 -1.366 -0.869 1.00 93.50 405 LYS A CA 1
ATOM 3288 C C . LYS A 1 405 ? -25.140 -2.536 -0.755 1.00 93.50 405 LYS A C 1
ATOM 3290 O O . LYS A 1 405 ? -26.342 -2.358 -0.940 1.00 93.50 405 LYS A O 1
ATOM 3295 N N . THR A 1 406 ? -24.628 -3.732 -0.465 1.00 93.56 406 THR A N 1
ATOM 3296 C CA . THR A 1 406 ? -25.454 -4.935 -0.326 1.00 93.56 406 THR A CA 1
ATOM 3297 C C . THR A 1 406 ? -26.324 -4.861 0.923 1.00 93.56 406 THR A C 1
ATOM 3299 O O . THR A 1 406 ? -27.522 -5.113 0.824 1.00 93.56 406 THR A O 1
ATOM 3302 N N . LEU A 1 407 ? -25.756 -4.466 2.069 1.00 94.62 407 LEU A N 1
ATOM 3303 C CA . LEU A 1 407 ? -26.506 -4.313 3.317 1.00 94.62 407 LEU A CA 1
ATOM 3304 C C . LEU A 1 407 ? -27.600 -3.249 3.180 1.00 94.62 407 LEU A C 1
ATOM 3306 O O . LEU A 1 407 ? -28.735 -3.478 3.585 1.00 94.62 407 LEU A O 1
ATOM 3310 N N . THR A 1 408 ? -27.285 -2.118 2.551 1.00 93.88 408 THR A N 1
ATOM 3311 C CA . THR A 1 408 ? -28.256 -1.046 2.294 1.00 93.88 408 THR A CA 1
ATOM 3312 C C . THR A 1 408 ? -29.414 -1.545 1.434 1.00 93.88 408 THR A C 1
ATOM 3314 O O . THR A 1 408 ? -30.573 -1.381 1.803 1.00 93.88 408 THR A O 1
ATOM 3317 N N . LYS A 1 409 ? -29.121 -2.259 0.340 1.00 94.06 409 LYS A N 1
ATOM 3318 C CA . LYS A 1 409 ? -30.156 -2.862 -0.510 1.00 94.06 409 LYS A CA 1
ATOM 3319 C C . LYS A 1 409 ? -31.008 -3.887 0.249 1.00 94.06 409 LYS A C 1
ATOM 3321 O O . LYS A 1 409 ? -32.214 -3.938 0.020 1.00 94.06 409 LYS A O 1
ATOM 3326 N N . ALA A 1 410 ? -30.397 -4.696 1.118 1.00 93.88 410 ALA A N 1
ATOM 3327 C CA . ALA A 1 410 ? -31.108 -5.675 1.937 1.00 93.88 410 ALA A CA 1
ATOM 3328 C C . ALA A 1 410 ? -32.075 -4.996 2.922 1.00 93.88 410 ALA A C 1
ATOM 3330 O O . ALA A 1 410 ? -33.216 -5.434 3.032 1.00 93.88 410 ALA A O 1
ATOM 3331 N N . LEU A 1 411 ? -31.649 -3.899 3.559 1.00 93.44 411 LEU A N 1
ATOM 3332 C CA . LEU A 1 411 ? -32.468 -3.105 4.482 1.00 93.44 411 LEU A CA 1
ATOM 3333 C C . LEU A 1 411 ? -33.613 -2.367 3.769 1.00 93.44 411 LEU A C 1
ATOM 3335 O O . LEU A 1 411 ? -34.752 -2.430 4.215 1.00 93.44 411 LEU A O 1
ATOM 3339 N N . GLU A 1 412 ? -33.328 -1.684 2.657 1.00 93.69 412 GLU A N 1
ATOM 3340 C CA . GLU A 1 412 ? -34.312 -0.848 1.950 1.00 93.69 412 GLU A CA 1
ATOM 3341 C C . GLU A 1 412 ? -35.344 -1.668 1.177 1.00 93.69 412 GLU A C 1
ATOM 3343 O O . GLU A 1 412 ? -36.529 -1.344 1.167 1.00 93.69 412 GLU A O 1
ATOM 3348 N N . LYS A 1 413 ? -34.891 -2.720 0.486 1.00 91.62 413 LYS A N 1
ATOM 3349 C CA . LYS A 1 413 ? -35.753 -3.530 -0.387 1.00 91.62 413 LYS A CA 1
ATOM 3350 C C . LYS A 1 413 ? -36.292 -4.776 0.302 1.00 91.62 413 LYS A C 1
ATOM 3352 O O . LYS A 1 413 ? -37.031 -5.523 -0.332 1.00 91.62 413 LYS A O 1
ATOM 3357 N N . ASN A 1 414 ? -35.904 -5.011 1.557 1.00 89.00 414 ASN A N 1
ATOM 3358 C CA . ASN A 1 414 ? -36.250 -6.204 2.323 1.00 89.00 414 ASN A CA 1
ATOM 3359 C C . ASN A 1 414 ? -35.971 -7.497 1.527 1.00 89.00 414 ASN A C 1
ATOM 3361 O O . ASN A 1 414 ? -36.827 -8.368 1.404 1.00 89.00 414 ASN A O 1
ATOM 3365 N N . ILE A 1 415 ? -34.782 -7.585 0.922 1.00 91.19 415 ILE A N 1
ATOM 3366 C CA . ILE A 1 415 ? -34.338 -8.743 0.129 1.00 91.19 415 ILE A CA 1
ATOM 3367 C C . ILE A 1 415 ? -33.393 -9.575 0.999 1.00 91.19 415 ILE A C 1
ATOM 3369 O O . ILE A 1 415 ? -32.475 -8.995 1.591 1.00 91.19 415 ILE A O 1
ATOM 3373 N N . PRO A 1 416 ? -33.557 -10.909 1.061 1.00 91.19 416 PRO A N 1
ATOM 3374 C CA . PRO A 1 416 ? -32.674 -11.735 1.863 1.00 91.19 416 PRO A CA 1
ATOM 3375 C C . PRO A 1 416 ? -31.266 -11.773 1.256 1.00 91.19 416 PRO A C 1
ATOM 3377 O O . PRO A 1 416 ? -31.092 -11.887 0.041 1.00 91.19 416 PRO A O 1
ATOM 3380 N N . TYR A 1 417 ? -30.248 -11.714 2.109 1.00 91.19 417 TYR A N 1
ATOM 3381 C CA . TYR A 1 417 ? -28.848 -11.914 1.744 1.00 91.19 417 TYR A CA 1
ATOM 3382 C C . TYR A 1 417 ? -28.303 -13.120 2.504 1.00 91.19 417 TYR A C 1
ATOM 3384 O O . TYR A 1 417 ? -28.433 -13.199 3.724 1.00 91.19 417 TYR A O 1
ATOM 3392 N N . ASN A 1 418 ? -27.722 -14.078 1.775 1.00 91.00 418 ASN A N 1
ATOM 3393 C CA . ASN A 1 418 ? -27.248 -15.355 2.320 1.00 91.00 418 ASN A CA 1
ATOM 3394 C C . ASN A 1 418 ? -28.289 -16.079 3.198 1.00 91.00 418 ASN A C 1
ATOM 3396 O O . ASN A 1 418 ? -27.940 -16.675 4.210 1.00 91.00 418 ASN A O 1
ATOM 3400 N N . GLY A 1 419 ? -29.569 -16.012 2.817 1.00 91.69 419 GLY A N 1
ATOM 3401 C CA . GLY A 1 419 ? -30.657 -16.668 3.549 1.00 91.69 419 GLY A CA 1
ATOM 3402 C C . GLY A 1 419 ? -31.164 -15.916 4.784 1.00 91.69 419 GLY A C 1
ATOM 3403 O O . GLY A 1 419 ? -31.932 -16.493 5.542 1.00 91.69 419 GLY A O 1
ATOM 3404 N N . TYR A 1 420 ? -30.782 -14.649 4.982 1.00 95.50 420 TYR A N 1
ATOM 3405 C CA . TYR A 1 420 ? -31.246 -13.838 6.113 1.00 95.50 420 TYR A CA 1
ATOM 3406 C C . TYR A 1 420 ? -31.808 -12.486 5.675 1.00 95.50 420 TYR A C 1
ATOM 3408 O O . TYR A 1 420 ? -31.294 -11.863 4.745 1.00 95.50 420 TYR A O 1
ATOM 3416 N N . PHE A 1 421 ? -32.828 -12.004 6.383 1.00 95.06 421 PHE A N 1
ATOM 3417 C CA . PHE A 1 421 ? -33.332 -10.636 6.270 1.00 95.06 421 PHE A CA 1
ATOM 3418 C C . PHE A 1 421 ? -32.627 -9.709 7.261 1.00 95.06 421 PHE A C 1
ATOM 3420 O O . PHE A 1 421 ? -32.197 -10.133 8.332 1.00 95.06 421 PHE A O 1
ATOM 3427 N N . PHE A 1 422 ? -32.546 -8.423 6.924 1.00 95.69 422 PHE A N 1
ATOM 3428 C CA . PHE A 1 422 ? -31.946 -7.405 7.782 1.00 95.69 422 PHE A CA 1
ATOM 3429 C C . PHE A 1 422 ? -32.952 -6.288 8.031 1.00 95.69 422 PHE A C 1
ATOM 3431 O O . PHE A 1 422 ? -33.601 -5.831 7.092 1.00 95.69 422 PHE A O 1
ATOM 3438 N N . LYS A 1 423 ? -33.081 -5.845 9.285 1.00 94.00 423 LYS A N 1
ATOM 3439 C CA . LYS A 1 423 ? -33.962 -4.730 9.671 1.00 94.00 423 LYS A CA 1
ATOM 3440 C C . LYS A 1 423 ? -33.287 -3.828 10.698 1.00 94.00 423 LYS A C 1
ATOM 3442 O O . LYS A 1 423 ? -32.449 -4.284 11.474 1.00 94.00 423 LYS A O 1
ATOM 3447 N N . GLU A 1 424 ? -33.662 -2.554 10.716 1.00 93.44 424 GLU A N 1
ATOM 3448 C CA . GLU A 1 424 ? -33.228 -1.616 11.755 1.00 93.44 424 GLU A CA 1
ATOM 3449 C C . GLU A 1 424 ? -34.019 -1.874 13.053 1.00 93.44 424 GLU A C 1
ATOM 3451 O O . GLU A 1 424 ? -35.240 -2.016 13.021 1.00 93.44 424 GLU A O 1
ATOM 3456 N N . LEU A 1 425 ? -33.322 -1.970 14.191 1.00 90.38 425 LEU A N 1
ATOM 3457 C CA . LEU A 1 425 ? -33.899 -2.278 15.514 1.00 90.38 425 LEU A CA 1
ATOM 3458 C C . LEU A 1 425 ? -34.213 -1.022 16.345 1.00 90.38 425 LEU A C 1
ATOM 3460 O O . LEU A 1 425 ? -34.700 -1.128 17.468 1.00 90.38 425 LEU A O 1
ATOM 3464 N N . GLY A 1 426 ? -33.899 0.168 15.828 1.00 88.56 426 GLY A N 1
ATOM 3465 C CA . GLY A 1 426 ? -33.970 1.415 16.589 1.00 88.56 426 GLY A CA 1
ATOM 3466 C C . GLY A 1 426 ? -32.840 1.537 17.617 1.00 88.56 426 GLY A C 1
ATOM 3467 O O . GLY A 1 426 ? -31.715 1.086 17.374 1.00 88.56 426 GLY A O 1
ATOM 3468 N N . SER A 1 427 ? -33.137 2.164 18.759 1.00 91.50 427 SER A N 1
ATOM 3469 C CA . SER A 1 427 ? -32.160 2.428 19.824 1.00 91.50 427 SER A CA 1
ATOM 3470 C C . SER A 1 427 ? -32.365 1.524 21.038 1.00 91.50 427 SER A C 1
ATOM 3472 O O . SER A 1 427 ? -33.487 1.326 21.493 1.00 91.50 427 SER A O 1
ATOM 3474 N N . LYS A 1 428 ? -31.257 1.018 21.579 1.00 93.06 428 LYS A N 1
ATOM 3475 C CA . LYS A 1 428 ? -31.159 0.240 22.816 1.00 93.06 428 LYS A CA 1
ATOM 3476 C C . LYS A 1 428 ? -30.092 0.902 23.680 1.00 93.06 428 LYS A C 1
ATOM 3478 O O . LYS A 1 428 ? -28.895 0.670 23.520 1.00 93.06 428 LYS A O 1
ATOM 3483 N N . LEU A 1 429 ? -30.539 1.845 24.503 1.00 93.12 429 LEU A N 1
ATOM 3484 C CA . LEU A 1 429 ? -29.683 2.800 25.214 1.00 93.12 429 LEU A CA 1
ATOM 3485 C C . LEU A 1 429 ? -29.243 2.314 26.605 1.00 93.12 429 LEU A C 1
ATOM 3487 O O . LEU A 1 429 ? -28.209 2.759 27.111 1.00 93.12 429 LEU A O 1
ATOM 3491 N N . ALA A 1 430 ? -30.008 1.394 27.192 1.00 93.50 430 ALA A N 1
ATOM 3492 C CA . ALA A 1 430 ? -29.723 0.699 28.439 1.00 93.50 430 ALA A CA 1
ATOM 3493 C C . ALA A 1 430 ? -30.008 -0.799 28.270 1.00 93.50 430 ALA A C 1
ATOM 3495 O O . ALA A 1 430 ? -30.740 -1.200 27.364 1.00 93.50 430 ALA A O 1
ATOM 3496 N N . SER A 1 431 ? -29.396 -1.625 29.116 1.00 89.00 431 SER A N 1
ATOM 3497 C CA . SER A 1 431 ? -29.574 -3.084 29.062 1.00 89.00 431 SER A CA 1
ATOM 3498 C C . SER A 1 431 ? -30.887 -3.525 29.695 1.00 89.00 431 SER A C 1
ATOM 3500 O O . SER A 1 431 ? -31.512 -4.473 29.232 1.00 89.00 431 SER A O 1
ATOM 3502 N N . ILE A 1 432 ? -31.295 -2.816 30.744 1.00 86.06 432 ILE A N 1
ATOM 3503 C CA . ILE A 1 432 ? -32.565 -2.996 31.436 1.00 86.06 432 ILE A CA 1
ATOM 3504 C C . ILE A 1 432 ? -33.342 -1.694 31.235 1.00 86.06 432 ILE A C 1
ATOM 3506 O O . ILE A 1 432 ? -32.807 -0.621 31.533 1.00 86.06 432 ILE A O 1
ATOM 3510 N N . ASN A 1 433 ? -34.542 -1.788 30.663 1.00 63.25 433 ASN A N 1
ATOM 3511 C CA . ASN A 1 433 ? -35.418 -0.637 30.420 1.00 63.25 433 ASN A CA 1
ATOM 3512 C C . ASN A 1 433 ? -36.274 -0.313 31.638 1.00 63.25 433 ASN A C 1
ATOM 3514 O O . ASN A 1 433 ? -36.760 -1.276 32.276 1.00 63.25 433 ASN A O 1
#

pLDDT: mean 87.9, std 10.2, range [42.22, 97.69]

Radius of gyration: 40.78 Å; chains: 1; bounding box: 83×80×107 Å

Sequence (433 aa):
QLEDVKNKEMEEKLIKQREKILLSEYAQAGSLVYIIKVKTFPNGEYIVKIGHSTKGIHNRYIEHKGNYDECLLLNCFIVDKSYDFEQFLIHHDNIRLNKVTDLIGHEKGNELFLIGKNLTYQILVHIIQSNIKNYNFSISELLKENELLKKLQIQSTNIQNNNCNTNDNVEIHELLLELTKTVKQLSSKIDNLEKINKDLLEKINSTQTKVSTGFNEPLVTLGPRLQKINPETLDIVKVYESVSEAMKENAQIKRPSINKAISENTIYCGFRWLFVERNLDPNIITHIEPTKQTKIQNLGYIAKLNAEKNEILNVYLDRKTAANLNGYSASSALDVPVKKYIITNGHYYKLYEYCNEELINNYETKYGSPILYKNGIGQYDLQGNLVKEFACKYDCIKILSISDKTLTKALEKNIPYNGYFFKELGSKLASIN

InterPro domains:
  IPR003647 Intron encoded nuclease repeat [SM00497] (222-276)
  IPR003647 Intron encoded nuclease repeat [SM00497] (374-425)

Foldseek 3Di:
DVVVVVVVVVVVVVQVVVQVVQCVVFVFVAWKKWKKWQAADPVRKTKIFIDIDRGTCNVVQVVSVVQGPDIGTDDMGHADQRVVLQVCQLPPPQFVVQDDQPPPPCNPPSGMGMDDPSHHPVNSVVVCVVCRVVRHDDPVNVVVVVVVVVVVVVVVVVVVPDDDDPPVVVVVVVVVVVVVVVVVVVVVVVVVVVVVVVVVVVVVVVLDDDQADVVRHGDPPQDFKKFWAQLPPRATPDIGSDQVSVCVVPVVDDPVVLVVCAVVLEDDPRTRMYTHHPPDDRNDDDDHDHYDDDDDDPAAKKFKAALVLQEGPKIFRGQLLVCVVVPHPHSCPCVCQAVVQDDDPRITMYHPVPRDPVRQVVVCVPQNDDQWEQKKKFKAAPVGHTPDIARDLVRVCVVVVDDSVRLVCLAPVVDDDPRIGMYIPGGDGMSPD